Protein AF-0000000074476805 (afdb_homodimer)

InterPro domains:
  IPR003226 MYG1 exonuclease [PF03690] (9-324)
  IPR003226 MYG1 exonuclease [PTHR11215] (6-324)

Sequence (648 aa):
MSITTPLRICTHSGSFHADEALAVYILRLLPKFKESTLVRSRDPAKWEESDIVVDVGGKYDGVKFFDHHQRGFEETFSADFHTKLSSAGLVYKHFGKEAIAQVIKSDDTHTLELLHKKIYEEFIEAVDANDNGISVYEETSKPRFKENGFKLSSVVHWLNPLWNEGDSDADFDRQFLLASEFMGTTFVNVVRNFGLGWLPAKQLVQDAFAKRFEIHESGKIMLFDQFAPWKDHLFTIEDEAGKSGEVLFVLFPDSTGKWRISTVPIQGKGFENRKALPEEWRGLRDDALSEKTGVEGCIFVHAAGFIGGAQTKDAVIKLAQMSLMSITTPLRICTHSGSFHADEALAVYILRLLPKFKESTLVRSRDPAKWEESDIVVDVGGKYDGVKFFDHHQRGFEETFSADFHTKLSSAGLVYKHFGKEAIAQVIKSDDTHTLELLHKKIYEEFIEAVDANDNGISVYEETSKPRFKENGFKLSSVVHWLNPLWNEGDSDADFDRQFLLASEFMGTTFVNVVRNFGLGWLPAKQLVQDAFAKRFEIHESGKIMLFDQFAPWKDHLFTIEDEAGKSGEVLFVLFPDSTGKWRISTVPIQGKGFENRKALPEEWRGLRDDALSEKTGVEGCIFVHAAGFIGGAQTKDAVIKLAQMSL

Secondary structure (DSSP, 8-state):
----PPPEEEE-SSS--HHHHHHHHHHHTSGGGTT-EEEE-S-HHHHHHSSEEES-SS-B-SSSEE---STT----SSTT--SPP-HHHHHHHHHHHHHHHHHHT---HHHHHHHHHHHIIIIIHHHHHHHTT--SS---S--SS--GGGBHHHHHHHHSPPTTS---HHHHHHHHHHHHHHHHHHHHHHHHIIIIIIHHHHHHHHHHHHTHHHH-TTS-EEE-SS----HHHHHHHHHHTT-TT---EEEEE-TTS-EEEEEPBPTTSTT-BSSPPPGGGTT-BHHHHHHHHT-TTEEEE-TTSSEEEESSHHHHHHHHHHT-/----PPPEEEE-SSS--HHHHHHHHHHHTSGGGTT-EEEE-S-HHHHHHSSEEES-SS-B-SSSEE---STT----SSTT--SPP-HHHHHHHHHHHHHHHHHHT---HHHHHHHHHHHIIIIIHHHHHHHTT--SS---S--SS--GGGBHHHHHHHHSPPTTS---HHHHHHHHHHHHHHHHHHHHHHHHIIIIIIHHHHHHHHHHHHTHHHH-TTS-EEE-SS----HHHHHHHHHHTT-TT---EEEEE-TTS-EEEEEPBPTTSTT-BSSPPPGGGTT-BHHHHHHHHT-TTEEEE-TTSSEEEESSHHHHHHHHHHT-

Nearest PDB structures (foldseek):
  8vta-assembly1_A  TM=2.843E-01  e=5.431E+00  Spirochaeta thermophila
  8vta-assembly1_A  TM=2.846E-01  e=6.851E+00  Spirochaeta thermophila

Solvent-accessible surface area (backbone atoms only — not comparable to full-atom values): 34022 Å² total; per-residue (Å²): 130,82,78,75,74,63,44,31,39,24,32,51,46,60,84,70,56,48,36,52,24,28,27,54,35,50,48,35,52,28,82,85,33,52,71,38,43,81,46,62,45,83,47,66,70,58,48,69,72,27,63,30,24,35,55,40,87,54,34,66,73,86,74,42,30,31,21,52,76,33,87,87,63,67,57,45,83,45,96,90,41,82,56,46,42,28,25,27,37,48,44,38,69,76,43,33,48,59,28,48,24,59,72,68,71,48,82,53,62,68,59,36,54,53,47,44,54,50,46,35,51,45,33,43,48,32,50,10,22,56,75,69,70,49,66,49,52,86,81,83,70,79,63,77,56,50,53,61,53,39,26,52,54,39,56,30,50,52,43,45,63,45,76,91,39,74,75,46,64,68,50,30,49,58,30,43,53,54,36,14,50,51,45,28,53,51,50,51,35,52,48,42,46,42,60,70,34,46,53,66,22,43,60,57,44,52,51,22,59,72,46,8,51,78,73,34,83,84,41,31,38,31,57,39,94,50,58,58,74,42,67,72,51,47,54,52,52,23,49,75,70,74,40,66,82,51,55,32,37,42,32,26,39,49,89,83,68,32,23,30,36,31,39,30,59,36,88,92,50,77,89,40,50,73,46,54,45,55,72,92,44,32,60,30,39,30,68,62,31,16,63,74,69,70,41,70,52,32,45,34,24,37,68,82,15,54,36,32,33,14,57,37,68,68,36,37,52,51,52,52,60,69,54,106,129,83,78,74,75,63,43,31,40,24,32,51,45,60,81,69,54,49,36,51,24,27,26,55,34,50,48,35,53,28,82,84,32,51,71,37,43,81,45,60,45,84,48,67,69,60,48,70,72,29,63,32,25,35,56,40,87,54,34,68,72,85,74,40,31,31,21,51,76,32,86,86,64,68,58,44,83,44,96,88,41,85,54,46,41,27,25,26,36,48,43,37,68,76,43,32,48,58,28,48,24,59,73,66,70,48,84,54,61,69,59,36,54,51,48,44,53,50,46,34,51,45,35,42,48,33,48,10,22,56,75,68,71,49,66,50,52,85,81,81,68,79,62,77,55,49,54,61,52,41,26,53,56,40,54,32,50,53,43,45,64,46,75,91,38,75,76,45,62,68,50,31,51,58,32,43,53,52,37,13,51,50,43,27,52,50,50,51,35,50,48,43,45,43,62,70,35,46,53,65,23,42,60,57,44,50,52,22,60,71,46,8,52,77,74,34,83,82,41,31,38,30,59,39,94,50,60,57,74,43,66,72,50,45,55,53,53,23,49,75,69,73,40,68,81,52,55,32,35,39,32,27,40,49,86,83,67,30,23,31,36,30,40,31,61,37,86,91,51,77,89,38,49,71,46,56,45,54,71,91,44,33,59,30,39,31,66,62,32,14,63,73,71,70,40,73,52,31,44,36,25,37,68,83,16,52,37,32,32,14,55,36,69,67,37,36,52,50,53,52,60,70,54,104

Foldseek 3Di:
DPPPPQAEEEEAFFQDWLQVLQLLLLQCLAPNRVPHHYYHHQDVVVLVVGQAYFQHDQDDDLGHYQHQPHPPRQDDLDPVGRQGFGRNSSSCSNCVLVSLCSLLVDDPPVLSVVLSVVLCVPPRSVSRCVVVVHDPDPDDDDDPDDCVCVDLRVVLNVLHDDPPGDRDRVSRVVSSNVSSVVSSVVSSVSSCCCSVAVVVCLVQLVVQQVCQCVLPVQSQEGEGAADGDHQVSNQVNCVVVVNHLRHFWYKHADPVQWIKIFGHADPPPPPHGSFFQDQVQAPDAAPRNCVVLVAHFWGGAHNVRGMGIGRDPVRNSSSVVVRD/DPPPPAAEEEEAFFQDWLQVLQLLLLQCLAPNRVPHHYYHHQDVVVLVVGQAYFQHDQDDDLGHYQHQPHPPRQDDLDPVGRQGFGRNSSSCSNCVLVSLCSLLVDDPPVLSVVLSVVLCVVPRSVSRCVVVVHDPDPPDDDDPDDCVCVDLRVVLNVLHDDPPGDRDRVSRVVSSNVSSVVSSVVSSVSSCCCSVAVVVCLVQLVVQQVCQCVLPVQSQEGEGAADGDHQVSNQVNCVVVVNHLRHFWYKHADPVQWIKIFGHADPPPPPHGSAFQDQVQAPDAAPRNCVVLVAHFWGGAHNRRGMGIGRDPVRNSSSVVVRD

Organism: Cyberlindnera jadinii (strain ATCC 18201 / CBS 1600 / BCRC 20928 / JCM 3617 / NBRC 0987 / NRRL Y-1542) (NCBI:txid983966)

Structure (mmCIF, N/CA/C/O backbone):
data_AF-0000000074476805-model_v1
#
loop_
_entity.id
_entity.type
_entity.pdbx_description
1 polymer 'UPF0160 protein MYG1'
#
loop_
_atom_site.group_PDB
_atom_site.id
_atom_site.type_symbol
_atom_site.label_atom_id
_atom_site.label_alt_id
_atom_site.label_comp_id
_atom_site.label_asym_id
_atom_site.label_entity_id
_atom_site.label_seq_id
_atom_site.pdbx_PDB_ins_code
_atom_site.Cartn_x
_atom_site.Cartn_y
_atom_site.Cartn_z
_atom_site.occupancy
_atom_site.B_iso_or_equiv
_atom_site.auth_seq_id
_atom_site.auth_comp_id
_atom_site.auth_asym_id
_atom_site.auth_atom_id
_atom_site.pdbx_PDB_model_num
ATOM 1 N N . MET A 1 1 ? 16.453 12.578 -41.812 1 29.72 1 MET A N 1
ATOM 2 C CA . MET A 1 1 ? 16.047 12.461 -40.406 1 29.72 1 MET A CA 1
ATOM 3 C C . MET A 1 1 ? 16.297 11.055 -39.875 1 29.72 1 MET A C 1
ATOM 5 O O . MET A 1 1 ? 15.727 10.086 -40.375 1 29.72 1 MET A O 1
ATOM 9 N N . SER A 1 2 ? 17.406 10.578 -39.469 1 39.19 2 SER A N 1
ATOM 10 C CA . SER A 1 2 ? 17.844 9.211 -39.188 1 39.19 2 SER A CA 1
ATOM 11 C C . SER A 1 2 ? 16.891 8.523 -38.219 1 39.19 2 SER A C 1
ATOM 13 O O . SER A 1 2 ? 16.578 9.062 -37.156 1 39.19 2 SER A O 1
ATOM 15 N N . ILE A 1 3 ? 15.906 7.906 -38.625 1 44.84 3 ILE A N 1
ATOM 16 C CA . ILE A 1 3 ? 14.828 7.258 -37.875 1 44.84 3 ILE A CA 1
ATOM 17 C C . ILE A 1 3 ? 15.391 6.484 -36.688 1 44.84 3 ILE A C 1
ATOM 19 O O . ILE A 1 3 ? 16.031 5.445 -36.875 1 44.84 3 ILE A O 1
ATOM 23 N N . THR A 1 4 ? 16.047 6.98 -35.688 1 57.41 4 THR A N 1
ATOM 24 C CA . THR A 1 4 ? 16.625 6.312 -34.531 1 57.41 4 THR A CA 1
ATOM 25 C C . THR A 1 4 ? 15.625 5.355 -33.875 1 57.41 4 THR A C 1
ATOM 27 O O . THR A 1 4 ? 14.5 5.742 -33.594 1 57.41 4 THR A O 1
ATOM 30 N N . THR A 1 5 ? 15.711 4.066 -34.188 1 75.38 5 THR A N 1
ATOM 31 C CA . THR A 1 5 ? 14.875 2.998 -33.656 1 75.38 5 THR A CA 1
ATOM 32 C C . THR A 1 5 ? 14.758 3.1 -32.125 1 75.38 5 THR A C 1
ATOM 34 O O . THR A 1 5 ? 15.758 3.23 -31.438 1 75.38 5 THR A O 1
ATOM 37 N N . PRO A 1 6 ? 13.539 3.195 -31.672 1 87.94 6 PRO A N 1
ATOM 38 C CA . PRO A 1 6 ? 13.359 3.283 -30.219 1 87.94 6 PRO A CA 1
ATOM 39 C C . PRO A 1 6 ? 14.102 2.184 -29.453 1 87.94 6 PRO A C 1
ATOM 41 O O . PRO A 1 6 ? 14.203 1.055 -29.953 1 87.94 6 PRO A O 1
ATOM 44 N N . LEU A 1 7 ? 14.758 2.568 -28.391 1 96.19 7 LEU A N 1
ATOM 45 C CA . LEU A 1 7 ? 15.453 1.594 -27.562 1 96.19 7 LEU A CA 1
ATOM 46 C C . LEU A 1 7 ? 14.469 0.567 -27 1 96.19 7 LEU A C 1
ATOM 48 O O . LEU A 1 7 ? 13.258 0.806 -26.984 1 96.19 7 LEU A O 1
ATOM 52 N N . ARG A 1 8 ? 14.969 -0.571 -26.672 1 97.75 8 ARG A N 1
ATOM 53 C CA . ARG A 1 8 ? 14.133 -1.672 -26.203 1 97.75 8 ARG A CA 1
ATOM 54 C C . ARG A 1 8 ? 14.453 -2.027 -24.766 1 97.75 8 ARG A C 1
ATOM 56 O O . ARG A 1 8 ? 15.609 -2.287 -24.422 1 97.75 8 ARG A O 1
ATOM 63 N N . ILE A 1 9 ? 13.477 -1.953 -23.891 1 98.69 9 ILE A N 1
ATOM 64 C CA . ILE A 1 9 ? 13.531 -2.484 -22.531 1 98.69 9 ILE A CA 1
ATOM 65 C C . ILE A 1 9 ? 12.906 -3.879 -22.5 1 98.69 9 ILE A C 1
ATOM 67 O O . ILE A 1 9 ? 11.852 -4.109 -23.094 1 98.69 9 ILE A O 1
ATOM 71 N N . CYS A 1 10 ? 13.586 -4.773 -21.844 1 98.75 10 CYS A N 1
ATOM 72 C CA . CYS A 1 10 ? 13.047 -6.133 -21.781 1 98.75 10 CYS A CA 1
ATOM 73 C C . CYS A 1 10 ? 12.906 -6.59 -20.328 1 98.75 10 CYS A C 1
ATOM 75 O O . CYS A 1 10 ? 13.773 -6.316 -19.5 1 98.75 10 CYS A O 1
ATOM 77 N N . THR A 1 11 ? 11.852 -7.18 -19.938 1 98.56 11 THR A N 1
ATOM 78 C CA . THR A 1 11 ? 11.641 -7.922 -18.703 1 98.56 11 THR A CA 1
ATOM 79 C C . THR A 1 11 ? 10.945 -9.25 -18.984 1 98.56 11 THR A C 1
ATOM 81 O O . THR A 1 11 ? 10.742 -9.617 -20.141 1 98.56 11 THR A O 1
ATOM 84 N N . HIS A 1 12 ? 10.633 -10.016 -18.016 1 96.38 12 HIS A N 1
ATOM 85 C CA . HIS A 1 12 ? 10.117 -11.359 -18.25 1 96.38 12 HIS A CA 1
ATOM 86 C C . HIS A 1 12 ? 8.633 -11.328 -18.578 1 96.38 12 HIS A C 1
ATOM 88 O O . HIS A 1 12 ? 7.91 -10.43 -18.109 1 96.38 12 HIS A O 1
ATOM 94 N N . SER A 1 13 ? 8.172 -12.297 -19.344 1 94.56 13 SER A N 1
ATOM 95 C CA . SER A 1 13 ? 6.762 -12.453 -19.672 1 94.56 13 SER A CA 1
ATOM 96 C C . SER A 1 13 ? 5.996 -13.133 -18.547 1 94.56 13 SER A C 1
ATOM 98 O O . SER A 1 13 ? 6.59 -13.562 -17.547 1 94.56 13 SER A O 1
ATOM 100 N N . GLY A 1 14 ? 4.633 -13.18 -18.656 1 92.12 14 GLY A N 1
ATOM 101 C CA . GLY A 1 14 ? 3.801 -13.859 -17.672 1 92.12 14 GLY A CA 1
ATOM 102 C C . GLY A 1 14 ? 3.5 -13.008 -16.453 1 92.12 14 GLY A C 1
ATOM 103 O O . GLY A 1 14 ? 3.408 -11.781 -16.547 1 92.12 14 GLY A O 1
ATOM 104 N N . SER A 1 15 ? 3.311 -13.656 -15.344 1 92.56 15 SER A N 1
ATOM 105 C CA . SER A 1 15 ? 2.996 -12.977 -14.094 1 92.56 15 SER A CA 1
ATOM 106 C C . SER A 1 15 ? 4.078 -11.961 -13.727 1 92.56 15 SER A C 1
ATOM 108 O O . SER A 1 15 ? 5.262 -12.195 -13.992 1 92.56 15 SER A O 1
ATOM 110 N N . PHE A 1 16 ? 3.662 -10.875 -13.227 1 96.81 16 PHE A N 1
ATOM 111 C CA . PHE A 1 16 ? 4.594 -9.781 -12.969 1 96.81 16 PHE A CA 1
ATOM 112 C C . PHE A 1 16 ? 4.492 -9.32 -11.523 1 96.81 16 PHE A C 1
ATOM 114 O O . PHE A 1 16 ? 3.562 -9.695 -10.805 1 96.81 16 PHE A O 1
ATOM 121 N N . HIS A 1 17 ? 5.527 -8.562 -11.102 1 97.88 17 HIS A N 1
ATOM 122 C CA . HIS A 1 17 ? 5.648 -8.078 -9.727 1 97.88 17 HIS A CA 1
ATOM 123 C C . HIS A 1 17 ? 5.871 -6.566 -9.703 1 97.88 17 HIS A C 1
ATOM 125 O O . HIS A 1 17 ? 6.035 -5.941 -10.75 1 97.88 17 HIS A O 1
ATOM 131 N N . ALA A 1 18 ? 5.867 -6.062 -8.516 1 98.69 18 ALA A N 1
ATOM 132 C CA . ALA A 1 18 ? 5.969 -4.617 -8.312 1 98.69 18 ALA A CA 1
ATOM 133 C C . ALA A 1 18 ? 7.352 -4.105 -8.711 1 98.69 18 ALA A C 1
ATOM 135 O O . ALA A 1 18 ? 7.48 -3.002 -9.242 1 98.69 18 ALA A O 1
ATOM 136 N N . ASP A 1 19 ? 8.43 -4.898 -8.508 1 98.69 19 ASP A N 1
ATOM 137 C CA . ASP A 1 19 ? 9.789 -4.395 -8.695 1 98.69 19 ASP A CA 1
ATOM 138 C C . ASP A 1 19 ? 10.078 -4.156 -10.172 1 98.69 19 ASP A C 1
ATOM 140 O O . ASP A 1 19 ? 10.5 -3.061 -10.562 1 98.69 19 ASP A O 1
ATOM 144 N N . GLU A 1 20 ? 9.734 -5.082 -11.062 1 98.81 20 GLU A N 1
ATOM 145 C CA . GLU A 1 20 ? 10.031 -4.836 -12.469 1 98.81 20 GLU A CA 1
ATOM 146 C C . GLU A 1 20 ? 9.047 -3.842 -13.078 1 98.81 20 GLU A C 1
ATOM 148 O O . GLU A 1 20 ? 9.391 -3.121 -14.023 1 98.81 20 GLU A O 1
ATOM 153 N N . ALA A 1 21 ? 7.816 -3.824 -12.562 1 98.88 21 ALA A N 1
ATOM 154 C CA . ALA A 1 21 ? 6.871 -2.801 -13.008 1 98.88 21 ALA A CA 1
ATOM 155 C C . ALA A 1 21 ? 7.414 -1.401 -12.734 1 98.88 21 ALA A C 1
ATOM 157 O O . ALA A 1 21 ? 7.324 -0.518 -13.594 1 98.88 21 ALA A O 1
ATOM 158 N N . LEU A 1 22 ? 7.973 -1.199 -11.578 1 98.94 22 LEU A N 1
ATOM 159 C CA . LEU A 1 22 ? 8.555 0.087 -11.211 1 98.94 22 LEU A CA 1
ATOM 160 C C . LEU A 1 22 ? 9.836 0.349 -12 1 98.94 22 LEU A C 1
ATOM 162 O O . LEU A 1 22 ? 10.055 1.462 -12.484 1 98.94 22 LEU A O 1
ATOM 166 N N . ALA A 1 23 ? 10.695 -0.67 -12.109 1 98.94 23 ALA A N 1
ATOM 167 C CA . ALA A 1 23 ? 11.969 -0.529 -12.82 1 98.94 23 ALA A CA 1
ATOM 168 C C . ALA A 1 23 ? 11.75 -0.004 -14.234 1 98.94 23 ALA A C 1
ATOM 170 O O . ALA A 1 23 ? 12.43 0.93 -14.664 1 98.94 23 ALA A O 1
ATOM 171 N N . VAL A 1 24 ? 10.812 -0.561 -14.93 1 98.88 24 VAL A N 1
ATOM 172 C CA . VAL A 1 24 ? 10.531 -0.177 -16.312 1 98.88 24 VAL A CA 1
ATOM 173 C C . VAL A 1 24 ? 10.086 1.285 -16.359 1 98.88 24 VAL A C 1
ATOM 175 O O . VAL A 1 24 ? 10.531 2.043 -17.234 1 98.88 24 VAL A O 1
ATOM 178 N N . TYR A 1 25 ? 9.242 1.71 -15.445 1 98.88 25 TYR A N 1
ATOM 179 C CA . TYR A 1 25 ? 8.758 3.088 -15.445 1 98.88 25 TYR A CA 1
ATOM 180 C C . TYR A 1 25 ? 9.898 4.059 -15.148 1 98.88 25 TYR A C 1
ATOM 182 O O . TYR A 1 25 ? 10 5.113 -15.781 1 98.88 25 TYR A O 1
ATOM 190 N N . ILE A 1 26 ? 10.742 3.727 -14.148 1 98.88 26 ILE A N 1
ATOM 191 C CA . ILE A 1 26 ? 11.859 4.602 -13.812 1 98.88 26 ILE A CA 1
ATOM 192 C C . ILE A 1 26 ? 12.734 4.82 -15.039 1 98.88 26 ILE A C 1
ATOM 194 O O . ILE A 1 26 ? 13.141 5.949 -15.328 1 98.88 26 ILE A O 1
ATOM 198 N N . LEU A 1 27 ? 13.008 3.732 -15.758 1 98.88 27 LEU A N 1
ATOM 199 C CA . LEU A 1 27 ? 13.805 3.846 -16.969 1 98.88 27 LEU A CA 1
ATOM 200 C C . LEU A 1 27 ? 13.133 4.773 -17.984 1 98.88 27 LEU A C 1
ATOM 202 O O . LEU A 1 27 ? 13.797 5.59 -18.625 1 98.88 27 LEU A O 1
ATOM 206 N N . ARG A 1 28 ? 11.852 4.742 -18.047 1 98.56 28 ARG A N 1
ATOM 207 C CA . ARG A 1 28 ? 11.117 5.508 -19.047 1 98.56 28 ARG A CA 1
ATOM 208 C C . ARG A 1 28 ? 11.008 6.973 -18.641 1 98.56 28 ARG A C 1
ATOM 210 O O . ARG A 1 28 ? 10.547 7.809 -19.438 1 98.56 28 ARG A O 1
ATOM 217 N N . LEU A 1 29 ? 11.336 7.312 -17.422 1 98.5 29 LEU A N 1
ATOM 218 C CA . LEU A 1 29 ? 11.43 8.711 -17.016 1 98.5 29 LEU A CA 1
ATOM 219 C C . LEU A 1 29 ? 12.672 9.367 -17.625 1 98.5 29 LEU A C 1
ATOM 221 O O . LEU A 1 29 ? 12.766 10.594 -17.672 1 98.5 29 LEU A O 1
ATOM 225 N N . LEU A 1 30 ? 13.672 8.523 -17.984 1 98.25 30 LEU A N 1
ATOM 226 C CA . LEU A 1 30 ? 14.898 9.031 -18.578 1 98.25 30 LEU A CA 1
ATOM 227 C C . LEU A 1 30 ? 14.68 9.43 -20.031 1 98.25 30 LEU A C 1
ATOM 229 O O . LEU A 1 30 ? 13.984 8.734 -20.766 1 98.25 30 LEU A O 1
ATOM 233 N N . PRO A 1 31 ? 15.32 10.492 -20.453 1 96.94 31 PRO A N 1
ATOM 234 C CA . PRO A 1 31 ? 15.18 10.906 -21.859 1 96.94 31 PRO A CA 1
ATOM 235 C C . PRO A 1 31 ? 15.555 9.797 -22.844 1 96.94 31 PRO A C 1
ATOM 237 O O . PRO A 1 31 ? 14.883 9.617 -23.859 1 96.94 31 PRO A O 1
ATOM 240 N N . LYS A 1 32 ? 16.531 9.008 -22.531 1 95.75 32 LYS A N 1
ATOM 241 C CA . LYS A 1 32 ? 17.047 7.965 -23.406 1 95.75 32 LYS A CA 1
ATOM 242 C C . LYS A 1 32 ? 16.016 6.879 -23.641 1 95.75 32 LYS A C 1
ATOM 244 O O . LYS A 1 32 ? 15.93 6.316 -24.734 1 95.75 32 LYS A O 1
ATOM 249 N N . PHE A 1 33 ? 15.133 6.629 -22.656 1 97.62 33 PHE A N 1
ATOM 250 C CA . PHE A 1 33 ? 14.234 5.48 -22.719 1 97.62 33 PHE A CA 1
ATOM 251 C C . PHE A 1 33 ? 12.781 5.934 -22.781 1 97.62 33 PHE A C 1
ATOM 253 O O . PHE A 1 33 ? 11.867 5.113 -22.719 1 97.62 33 PHE A O 1
ATOM 260 N N . LYS A 1 34 ? 12.539 7.156 -22.906 1 96.5 34 LYS A N 1
ATOM 261 C CA . LYS A 1 34 ? 11.195 7.723 -22.812 1 96.5 34 LYS A CA 1
ATOM 262 C C . LYS A 1 34 ? 10.281 7.125 -23.891 1 96.5 34 LYS A C 1
ATOM 264 O O . LYS A 1 34 ? 9.109 6.844 -23.609 1 96.5 34 LYS A O 1
ATOM 269 N N . GLU A 1 35 ? 10.828 6.852 -25.062 1 95.5 35 GLU A N 1
ATOM 270 C CA . GLU A 1 35 ? 10.039 6.332 -26.188 1 95.5 35 GLU A CA 1
ATOM 271 C C . GLU A 1 35 ? 10.383 4.871 -26.469 1 95.5 35 GLU A C 1
ATOM 273 O O . GLU A 1 35 ? 10.188 4.387 -27.578 1 95.5 35 GLU A O 1
ATOM 278 N N . SER A 1 36 ? 10.859 4.25 -25.453 1 97.25 36 SER A N 1
ATOM 279 C CA . SER A 1 36 ? 11.312 2.875 -25.641 1 97.25 36 SER A CA 1
ATOM 280 C C . SER A 1 36 ? 10.141 1.925 -25.844 1 97.25 36 SER A C 1
ATOM 282 O O . SER A 1 36 ? 9.016 2.227 -25.438 1 97.25 36 SER A O 1
ATOM 284 N N . THR A 1 37 ? 10.445 0.861 -26.516 1 97.38 37 THR A N 1
ATOM 285 C CA . THR A 1 37 ? 9.508 -0.253 -26.594 1 97.38 37 THR A CA 1
ATOM 286 C C . THR A 1 37 ? 9.766 -1.257 -25.469 1 97.38 37 THR A C 1
ATOM 288 O O . THR A 1 37 ? 10.914 -1.466 -25.078 1 97.38 37 THR A O 1
ATOM 291 N N . LEU A 1 38 ? 8.719 -1.808 -25.031 1 98.19 38 LEU A N 1
ATOM 292 C CA . LEU A 1 38 ? 8.836 -2.818 -23.984 1 98.19 38 LEU A CA 1
ATOM 293 C C . LEU A 1 38 ? 8.594 -4.215 -24.547 1 98.19 38 LEU A C 1
ATOM 295 O O . LEU A 1 38 ? 7.582 -4.457 -25.203 1 98.19 38 LEU A O 1
ATOM 299 N N . VAL A 1 39 ? 9.523 -5.074 -24.312 1 97.88 39 VAL A N 1
ATOM 300 C CA . VAL A 1 39 ? 9.414 -6.484 -24.656 1 97.88 39 VAL A CA 1
ATOM 301 C C . VAL A 1 39 ? 9.391 -7.336 -23.391 1 97.88 39 VAL A C 1
ATOM 303 O O . VAL A 1 39 ? 10.273 -7.219 -22.547 1 97.88 39 VAL A O 1
ATOM 306 N N . ARG A 1 40 ? 8.391 -8.094 -23.25 1 97.75 40 ARG A N 1
ATOM 307 C CA . ARG A 1 40 ? 8.344 -9.031 -22.141 1 97.75 40 ARG A CA 1
ATOM 308 C C . ARG A 1 40 ? 8.508 -10.469 -22.625 1 97.75 40 ARG A C 1
ATOM 310 O O . ARG A 1 40 ? 7.629 -10.992 -23.328 1 97.75 40 ARG A O 1
ATOM 317 N N . SER A 1 41 ? 9.625 -11.062 -22.234 1 96.19 41 SER A N 1
ATOM 318 C CA . SER A 1 41 ? 9.953 -12.375 -22.781 1 96.19 41 SER A CA 1
ATOM 319 C C . SER A 1 41 ? 10.898 -13.133 -21.859 1 96.19 41 SER A C 1
ATOM 321 O O . SER A 1 41 ? 11.742 -12.531 -21.188 1 96.19 41 SER A O 1
ATOM 323 N N . ARG A 1 42 ? 10.758 -14.43 -21.875 1 90.38 42 ARG A N 1
ATOM 324 C CA . ARG A 1 42 ? 11.688 -15.289 -21.156 1 90.38 42 ARG A CA 1
ATOM 325 C C . ARG A 1 42 ? 12.711 -15.906 -22.109 1 90.38 42 ARG A C 1
ATOM 327 O O . ARG A 1 42 ? 13.523 -16.734 -21.703 1 90.38 42 ARG A O 1
ATOM 334 N N . ASP A 1 43 ? 12.664 -15.422 -23.359 1 92.75 43 ASP A N 1
ATOM 335 C CA . ASP A 1 43 ? 13.57 -15.906 -24.391 1 92.75 43 ASP A CA 1
ATOM 336 C C . ASP A 1 43 ? 14.891 -15.148 -24.359 1 92.75 43 ASP A C 1
ATOM 338 O O . ASP A 1 43 ? 14.93 -13.945 -24.625 1 92.75 43 ASP A O 1
ATOM 342 N N . PRO A 1 44 ? 15.984 -15.875 -24.172 1 94.94 44 PRO A N 1
ATOM 343 C CA . PRO A 1 44 ? 17.281 -15.203 -24.125 1 94.94 44 PRO A CA 1
ATOM 344 C C . PRO A 1 44 ? 17.594 -14.406 -25.391 1 94.94 44 PRO A C 1
ATOM 346 O O . PRO A 1 44 ? 18.266 -13.375 -25.328 1 94.94 44 PRO A O 1
ATOM 349 N N . ALA A 1 45 ? 17.109 -14.852 -26.469 1 97.19 45 ALA A N 1
ATOM 350 C CA . ALA A 1 45 ? 17.344 -14.125 -27.703 1 97.19 45 ALA A CA 1
ATOM 351 C C . ALA A 1 45 ? 16.75 -12.727 -27.641 1 97.19 45 ALA A C 1
ATOM 353 O O . ALA A 1 45 ? 17.344 -11.766 -28.156 1 97.19 45 ALA A O 1
ATOM 354 N N . LYS A 1 46 ? 15.586 -12.602 -27.047 1 97.31 46 LYS A N 1
ATOM 355 C CA . LYS A 1 46 ? 14.93 -11.312 -26.906 1 97.31 46 LYS A CA 1
ATOM 356 C C . LYS A 1 46 ? 15.672 -10.414 -25.922 1 97.31 46 LYS A C 1
ATOM 358 O O . LYS A 1 46 ? 15.695 -9.195 -26.078 1 97.31 46 LYS A O 1
ATOM 363 N N . TRP A 1 47 ? 16.297 -11.047 -24.922 1 97.56 47 TRP A N 1
ATOM 364 C CA . TRP A 1 47 ? 17.109 -10.281 -23.984 1 97.56 47 TRP A CA 1
ATOM 365 C C . TRP A 1 47 ? 18.297 -9.648 -24.688 1 97.56 47 TRP A C 1
ATOM 367 O O . TRP A 1 47 ? 18.578 -8.453 -24.516 1 97.56 47 TRP A O 1
ATOM 377 N N . GLU A 1 48 ? 18.938 -10.508 -25.547 1 96.38 48 GLU A N 1
ATOM 378 C CA . GLU A 1 48 ? 20.141 -10.055 -26.25 1 96.38 48 GLU A CA 1
ATOM 379 C C . GLU A 1 48 ? 19.812 -8.953 -27.25 1 96.38 48 GLU A C 1
ATOM 381 O O . GLU A 1 48 ? 20.625 -8.055 -27.469 1 96.38 48 GLU A O 1
ATOM 386 N N . GLU A 1 49 ? 18.703 -8.992 -27.781 1 96.88 49 GLU A N 1
ATOM 387 C CA . GLU A 1 49 ? 18.266 -8.008 -28.766 1 96.88 49 GLU A CA 1
ATOM 388 C C . GLU A 1 49 ? 17.922 -6.676 -28.109 1 96.88 49 GLU A C 1
ATOM 390 O O . GLU A 1 49 ? 17.812 -5.652 -28.797 1 96.88 49 GLU A O 1
ATOM 395 N N . SER A 1 50 ? 17.672 -6.668 -26.875 1 98 50 SER A N 1
ATOM 396 C CA . SER A 1 50 ? 17.188 -5.48 -26.172 1 98 50 SER A CA 1
ATOM 397 C C . SER A 1 50 ? 18.344 -4.621 -25.672 1 98 50 SER A C 1
ATOM 399 O O . SER A 1 50 ? 19.484 -5.09 -25.609 1 98 50 SER A O 1
ATOM 401 N N . ASP A 1 51 ? 18.141 -3.355 -25.438 1 98.38 51 ASP A N 1
ATOM 402 C CA . ASP A 1 51 ? 19.156 -2.41 -25 1 98.38 51 ASP A CA 1
ATOM 403 C C . ASP A 1 51 ? 19.359 -2.477 -23.5 1 98.38 51 ASP A C 1
ATOM 405 O O . ASP A 1 51 ? 20.469 -2.211 -23 1 98.38 51 ASP A O 1
ATOM 409 N N . ILE A 1 52 ? 18.375 -2.805 -22.75 1 98.62 52 ILE A N 1
ATOM 410 C CA . ILE A 1 52 ? 18.438 -2.975 -21.297 1 98.62 52 ILE A CA 1
ATOM 411 C C . ILE A 1 52 ? 17.453 -4.055 -20.859 1 98.62 52 ILE A C 1
ATOM 413 O O . ILE A 1 52 ? 16.375 -4.18 -21.422 1 98.62 52 ILE A O 1
ATOM 417 N N . VAL A 1 53 ? 17.859 -4.914 -19.938 1 98.81 53 VAL A N 1
ATOM 418 C CA . VAL A 1 53 ? 17.094 -6.07 -19.469 1 98.81 53 VAL A CA 1
ATOM 419 C C . VAL A 1 53 ? 16.969 -6.031 -17.953 1 98.81 53 VAL A C 1
ATOM 421 O O . VAL A 1 53 ? 17.969 -5.93 -17.25 1 98.81 53 VAL A O 1
ATOM 424 N N . VAL A 1 54 ? 15.742 -6.098 -17.484 1 98.69 54 VAL A N 1
ATOM 425 C CA . VAL A 1 54 ? 15.523 -6.004 -16.047 1 98.69 54 VAL A CA 1
ATOM 426 C C . VAL A 1 54 ? 14.797 -7.25 -15.547 1 98.69 54 VAL A C 1
ATOM 428 O O . VAL A 1 54 ? 13.945 -7.797 -16.25 1 98.69 54 VAL A O 1
ATOM 431 N N . ASP A 1 55 ? 15.156 -7.742 -14.383 1 98.12 55 ASP A N 1
ATOM 432 C CA . ASP A 1 55 ? 14.5 -8.758 -13.57 1 98.12 55 ASP A CA 1
ATOM 433 C C . ASP A 1 55 ? 14.516 -10.117 -14.258 1 98.12 55 ASP A C 1
ATOM 435 O O . ASP A 1 55 ? 13.695 -10.984 -13.961 1 98.12 55 ASP A O 1
ATOM 439 N N . VAL A 1 56 ? 15.281 -10.305 -15.281 1 95.5 56 VAL A N 1
ATOM 440 C CA . VAL A 1 56 ? 15.438 -11.578 -15.969 1 95.5 56 VAL A CA 1
ATOM 441 C C . VAL A 1 56 ? 16.844 -11.695 -16.531 1 95.5 56 VAL A C 1
ATOM 443 O O . VAL A 1 56 ? 17.562 -10.695 -16.641 1 95.5 56 VAL A O 1
ATOM 446 N N . GLY A 1 57 ? 17.375 -12.898 -16.766 1 92.38 57 GLY A N 1
ATOM 447 C CA . GLY A 1 57 ? 18.672 -13.102 -17.391 1 92.38 57 GLY A CA 1
ATOM 448 C C . GLY A 1 57 ? 19.719 -13.602 -16.422 1 92.38 57 GLY A C 1
ATOM 449 O O . GLY A 1 57 ? 20.766 -14.117 -16.828 1 92.38 57 GLY A O 1
ATOM 450 N N . GLY A 1 58 ? 19.484 -13.367 -15.086 1 92.75 58 GLY A N 1
ATOM 451 C CA . GLY A 1 58 ? 20.375 -13.891 -14.078 1 92.75 58 GLY A CA 1
ATOM 452 C C . GLY A 1 58 ? 21.734 -13.203 -14.07 1 92.75 58 GLY A C 1
ATOM 453 O O . GLY A 1 58 ? 22.75 -13.836 -13.789 1 92.75 58 GLY A O 1
ATOM 454 N N . LYS A 1 59 ? 21.703 -11.977 -14.531 1 94.31 59 LYS A N 1
ATOM 455 C CA . LYS A 1 59 ? 22.922 -11.195 -14.625 1 94.31 59 LYS A CA 1
ATOM 456 C C . LYS A 1 59 ? 22.719 -9.773 -14.125 1 94.31 59 LYS A C 1
ATOM 458 O O . LYS A 1 59 ? 21.625 -9.211 -14.281 1 94.31 59 LYS A O 1
ATOM 463 N N . TYR A 1 60 ? 23.766 -9.211 -13.516 1 97.44 60 TYR A N 1
ATOM 464 C CA . TYR A 1 60 ? 23.844 -7.797 -13.164 1 97.44 60 TYR A CA 1
ATOM 465 C C . TYR A 1 60 ? 25.188 -7.207 -13.555 1 97.44 60 TYR A C 1
ATOM 467 O O . TYR A 1 60 ? 26.203 -7.516 -12.938 1 97.44 60 TYR A O 1
ATOM 475 N N . ASP A 1 61 ? 25.234 -6.305 -14.57 1 97.06 61 ASP A N 1
ATOM 476 C CA . ASP A 1 61 ? 26.5 -5.715 -15.023 1 97.06 61 ASP A CA 1
ATOM 477 C C . ASP A 1 61 ? 26.469 -4.195 -14.891 1 97.06 61 ASP A C 1
ATOM 479 O O . ASP A 1 61 ? 27.453 -3.523 -15.195 1 97.06 61 ASP A O 1
ATOM 483 N N . GLY A 1 62 ? 25.312 -3.594 -14.508 1 96.06 62 GLY A N 1
ATOM 484 C CA . GLY A 1 62 ? 25.188 -2.16 -14.305 1 96.06 62 GLY A CA 1
ATOM 485 C C . GLY A 1 62 ? 25.078 -1.379 -15.602 1 96.06 62 GLY A C 1
ATOM 486 O O . GLY A 1 62 ? 25.109 -0.147 -15.594 1 96.06 62 GLY A O 1
ATOM 487 N N . VAL A 1 63 ? 24.938 -2.072 -16.703 1 97.06 63 VAL A N 1
ATOM 488 C CA . VAL A 1 63 ? 24.875 -1.435 -18.016 1 97.06 63 VAL A CA 1
ATOM 489 C C . VAL A 1 63 ? 23.641 -1.925 -18.766 1 97.06 63 VAL A C 1
ATOM 491 O O . VAL A 1 63 ? 22.719 -1.157 -19.016 1 97.06 63 VAL A O 1
ATOM 494 N N . LYS A 1 64 ? 23.578 -3.209 -18.969 1 97.88 64 LYS A N 1
ATOM 495 C CA . LYS A 1 64 ? 22.5 -3.781 -19.781 1 97.88 64 LYS A CA 1
ATOM 496 C C . LYS A 1 64 ? 21.594 -4.668 -18.938 1 97.88 64 LYS A C 1
ATOM 498 O O . LYS A 1 64 ? 20.375 -4.652 -19.094 1 97.88 64 LYS A O 1
ATOM 503 N N . PHE A 1 65 ? 22.188 -5.434 -18.062 1 98.31 65 PHE A N 1
ATOM 504 C CA . PHE A 1 65 ? 21.438 -6.434 -17.312 1 98.31 65 PHE A CA 1
ATOM 505 C C . PHE A 1 65 ? 21.266 -5.996 -15.859 1 98.31 65 PHE A C 1
ATOM 507 O O . PHE A 1 65 ? 22.25 -5.676 -15.18 1 98.31 65 PHE A O 1
ATOM 514 N N . PHE A 1 66 ? 20.078 -5.973 -15.359 1 98.62 66 PHE A N 1
ATOM 515 C CA . PHE A 1 66 ? 19.719 -5.605 -14 1 98.62 66 PHE A CA 1
ATOM 516 C C . PHE A 1 66 ? 18.812 -6.656 -13.375 1 98.62 66 PHE A C 1
ATOM 518 O O . PHE A 1 66 ? 17.625 -6.402 -13.148 1 98.62 66 PHE A O 1
ATOM 525 N N . ASP A 1 67 ? 19.359 -7.789 -13.086 1 97.69 67 ASP A N 1
ATOM 526 C CA . ASP A 1 67 ? 18.656 -8.898 -12.445 1 97.69 67 ASP A CA 1
ATOM 527 C C . ASP A 1 67 ? 19.25 -9.203 -11.07 1 97.69 67 ASP A C 1
ATOM 529 O O . ASP A 1 67 ? 20.406 -8.867 -10.805 1 97.69 67 ASP A O 1
ATOM 533 N N . HIS A 1 68 ? 18.469 -9.773 -10.234 1 95.94 68 HIS A N 1
ATOM 534 C CA . HIS A 1 68 ? 18.891 -10.055 -8.875 1 95.94 68 HIS A CA 1
ATOM 535 C C . HIS A 1 68 ? 18.703 -11.531 -8.531 1 95.94 68 HIS A C 1
ATOM 537 O O . HIS A 1 68 ? 18.906 -11.938 -7.387 1 95.94 68 HIS A O 1
ATOM 543 N N . HIS A 1 69 ? 18.406 -12.406 -9.5 1 90.25 69 HIS A N 1
ATOM 544 C CA . HIS A 1 69 ? 18 -13.781 -9.234 1 90.25 69 HIS A CA 1
ATOM 545 C C . HIS A 1 69 ? 19.188 -14.727 -9.266 1 90.25 69 HIS A C 1
ATOM 547 O O . HIS A 1 69 ? 19.062 -15.914 -8.961 1 90.25 69 HIS A O 1
ATOM 553 N N . GLN A 1 70 ? 20.359 -14.273 -9.672 1 88.75 70 GLN A N 1
ATOM 554 C CA . GLN A 1 70 ? 21.516 -15.164 -9.766 1 88.75 70 GLN A CA 1
ATOM 555 C C . GLN A 1 70 ? 21.984 -15.594 -8.375 1 88.75 70 GLN A C 1
ATOM 557 O O . GLN A 1 70 ? 21.859 -14.836 -7.41 1 88.75 70 GLN A O 1
ATOM 562 N N . ARG A 1 71 ? 22.516 -16.719 -8.336 1 83.56 71 ARG A N 1
ATOM 563 C CA . ARG A 1 71 ? 23.047 -17.266 -7.09 1 83.56 71 ARG A CA 1
ATOM 564 C C . ARG A 1 71 ? 24.141 -16.359 -6.512 1 83.56 71 ARG A C 1
ATOM 566 O O . ARG A 1 71 ? 24.984 -15.836 -7.254 1 83.56 71 ARG A O 1
ATOM 573 N N . GLY A 1 72 ? 24.062 -16.172 -5.289 1 87.5 72 GLY A N 1
ATOM 574 C CA . GLY A 1 72 ? 25.094 -15.43 -4.602 1 87.5 72 GLY A CA 1
ATOM 575 C C . GLY A 1 72 ? 24.906 -13.922 -4.691 1 87.5 72 GLY A C 1
ATOM 576 O O . GLY A 1 72 ? 25.766 -13.156 -4.242 1 87.5 72 GLY A O 1
ATOM 577 N N . PHE A 1 73 ? 23.812 -13.492 -5.305 1 92.56 73 PHE A N 1
ATOM 578 C CA . PHE A 1 73 ? 23.562 -12.055 -5.41 1 92.56 73 PHE A CA 1
ATOM 579 C C . PHE A 1 73 ? 23.312 -11.445 -4.035 1 92.56 73 PHE A C 1
ATOM 581 O O . PHE A 1 73 ? 22.406 -11.867 -3.311 1 92.56 73 PHE A O 1
ATOM 588 N N . GLU A 1 74 ? 24.062 -10.375 -3.658 1 94.38 74 GLU A N 1
ATOM 589 C CA . GLU A 1 74 ? 23.953 -9.773 -2.332 1 94.38 74 GLU A CA 1
ATOM 590 C C . GLU A 1 74 ? 24.078 -8.25 -2.404 1 94.38 74 GLU A C 1
ATOM 592 O O . GLU A 1 74 ? 24.312 -7.594 -1.389 1 94.38 74 GLU A O 1
ATOM 597 N N . GLU A 1 75 ? 23.859 -7.715 -3.566 1 96.75 75 GLU A N 1
ATOM 598 C CA . GLU A 1 75 ? 24.047 -6.281 -3.764 1 96.75 75 GLU A CA 1
ATOM 599 C C . GLU A 1 75 ? 23.031 -5.48 -2.941 1 96.75 75 GLU A C 1
ATOM 601 O O . GLU A 1 75 ? 21.859 -5.848 -2.854 1 96.75 75 GLU A O 1
ATOM 606 N N . THR A 1 76 ? 23.547 -4.387 -2.297 1 98.38 76 THR A N 1
ATOM 607 C CA . THR A 1 76 ? 22.734 -3.434 -1.558 1 98.38 76 THR A CA 1
ATOM 608 C C . THR A 1 76 ? 22.875 -2.031 -2.143 1 98.38 76 THR A C 1
ATOM 610 O O . THR A 1 76 ? 23.672 -1.812 -3.061 1 98.38 76 THR A O 1
ATOM 613 N N . PHE A 1 77 ? 22.094 -1.099 -1.729 1 98.56 77 PHE A N 1
ATOM 614 C CA . PHE A 1 77 ? 22.078 0.253 -2.275 1 98.56 77 PHE A CA 1
ATOM 615 C C . PHE A 1 77 ? 23.375 0.974 -1.971 1 98.56 77 PHE A C 1
ATOM 617 O O . PHE A 1 77 ? 23.938 1.664 -2.832 1 98.56 77 PHE A O 1
ATOM 624 N N . SER A 1 78 ? 23.891 0.896 -0.812 1 97.75 78 SER A N 1
ATOM 625 C CA . SER A 1 78 ? 25.141 1.427 -0.298 1 97.75 78 SER A CA 1
ATOM 626 C C . SER A 1 78 ? 25.547 0.733 0.999 1 97.75 78 SER A C 1
ATOM 628 O O . SER A 1 78 ? 24.844 -0.158 1.478 1 97.75 78 SER A O 1
ATOM 630 N N . ALA A 1 79 ? 26.609 1.13 1.533 1 96 79 ALA A N 1
ATOM 631 C CA . ALA A 1 79 ? 27.109 0.542 2.777 1 96 79 ALA A CA 1
ATOM 632 C C . ALA A 1 79 ? 26.156 0.834 3.936 1 96 79 ALA A C 1
ATOM 634 O O . ALA A 1 79 ? 26.141 0.11 4.934 1 96 79 ALA A O 1
ATOM 635 N N . ASP A 1 80 ? 25.297 1.833 3.777 1 95.94 80 ASP A N 1
ATOM 636 C CA . ASP A 1 80 ? 24.391 2.254 4.84 1 95.94 80 ASP A CA 1
ATOM 637 C C . ASP A 1 80 ? 23.109 1.429 4.824 1 95.94 80 ASP A C 1
ATOM 639 O O . ASP A 1 80 ? 22.344 1.45 5.785 1 95.94 80 ASP A O 1
ATOM 643 N N . PHE A 1 81 ? 22.859 0.775 3.738 1 97.62 81 PHE A N 1
ATOM 644 C CA . PHE A 1 81 ? 21.641 -0.008 3.566 1 97.62 81 PHE A CA 1
ATOM 645 C C . PHE A 1 81 ? 21.969 -1.489 3.416 1 97.62 81 PHE A C 1
ATOM 647 O O . PHE A 1 81 ? 22.875 -1.856 2.672 1 97.62 81 PHE A O 1
ATOM 654 N N . HIS A 1 82 ? 21.219 -2.354 4.035 1 96.44 82 HIS A N 1
ATOM 655 C CA . HIS A 1 82 ? 21.578 -3.768 4.105 1 96.44 82 HIS A CA 1
ATOM 656 C C . HIS A 1 82 ? 20.531 -4.629 3.395 1 96.44 82 HIS A C 1
ATOM 658 O O . HIS A 1 82 ? 20.688 -5.848 3.303 1 96.44 82 HIS A O 1
ATOM 664 N N . THR A 1 83 ? 19.516 -3.994 2.891 1 97.44 83 THR A N 1
ATOM 665 C CA . THR A 1 83 ? 18.484 -4.73 2.168 1 97.44 83 THR A CA 1
ATOM 666 C C . THR A 1 83 ? 18.969 -5.105 0.771 1 97.44 83 THR A C 1
ATOM 668 O O . THR A 1 83 ? 19.406 -4.246 0.008 1 97.44 83 THR A O 1
ATOM 671 N N . LYS A 1 84 ? 18.875 -6.438 0.5 1 97.44 84 LYS A N 1
ATOM 672 C CA . LYS A 1 84 ? 19.219 -6.91 -0.84 1 97.44 84 LYS A CA 1
ATOM 673 C C . LYS A 1 84 ? 18.359 -6.227 -1.896 1 97.44 84 LYS A C 1
ATOM 675 O O . LYS A 1 84 ? 17.156 -6.047 -1.7 1 97.44 84 LYS A O 1
ATOM 680 N N . LEU A 1 85 ? 19 -5.859 -3.02 1 98.69 85 LEU A N 1
ATOM 681 C CA . LEU A 1 85 ? 18.281 -5.098 -4.039 1 98.69 85 LEU A CA 1
ATOM 682 C C . LEU A 1 85 ? 17.453 -6.02 -4.926 1 98.69 85 LEU A C 1
ATOM 684 O O . LEU A 1 85 ? 17.828 -7.172 -5.152 1 98.69 85 LEU A O 1
ATOM 688 N N . SER A 1 86 ? 16.328 -5.566 -5.34 1 98.38 86 SER A N 1
ATOM 689 C CA . SER A 1 86 ? 15.57 -6.133 -6.449 1 98.38 86 SER A CA 1
ATOM 690 C C . SER A 1 86 ? 15.883 -5.414 -7.758 1 98.38 86 SER A C 1
ATOM 692 O O . SER A 1 86 ? 16.812 -4.609 -7.82 1 98.38 86 SER A O 1
ATOM 694 N N . SER A 1 87 ? 15.148 -5.738 -8.828 1 98.62 87 SER A N 1
ATOM 695 C CA . SER A 1 87 ? 15.406 -5.059 -10.094 1 98.62 87 SER A CA 1
ATOM 696 C C . SER A 1 87 ? 15.086 -3.568 -10 1 98.62 87 SER A C 1
ATOM 698 O O . SER A 1 87 ? 15.758 -2.742 -10.617 1 98.62 87 SER A O 1
ATOM 700 N N . ALA A 1 88 ? 14.055 -3.188 -9.211 1 98.81 88 ALA A N 1
ATOM 701 C CA . ALA A 1 88 ? 13.734 -1.781 -8.984 1 98.81 88 ALA A CA 1
ATOM 702 C C . ALA A 1 88 ? 14.883 -1.056 -8.297 1 98.81 88 ALA A C 1
ATOM 704 O O . ALA A 1 88 ? 15.289 0.028 -8.719 1 98.81 88 ALA A O 1
ATOM 705 N N . GLY A 1 89 ? 15.367 -1.703 -7.223 1 98.88 89 GLY A N 1
ATOM 706 C CA . GLY A 1 89 ? 16.5 -1.113 -6.523 1 98.88 89 GLY A CA 1
ATOM 707 C C . GLY A 1 89 ? 17.734 -0.973 -7.395 1 98.88 89 GLY A C 1
ATOM 708 O O . GLY A 1 89 ? 18.438 0.032 -7.316 1 98.88 89 GLY A O 1
ATOM 709 N N . LEU A 1 90 ? 18.016 -1.98 -8.195 1 98.88 90 LEU A N 1
ATOM 710 C CA . LEU A 1 90 ? 19.172 -1.932 -9.086 1 98.88 90 LEU A CA 1
ATOM 711 C C . LEU A 1 90 ? 19.031 -0.782 -10.086 1 98.88 90 LEU A C 1
ATOM 713 O O . LEU A 1 90 ? 19.969 -0.004 -10.266 1 98.88 90 LEU A O 1
ATOM 717 N N . VAL A 1 91 ? 17.875 -0.692 -10.719 1 98.88 91 VAL A N 1
ATOM 718 C CA . VAL A 1 91 ? 17.641 0.378 -11.688 1 98.88 91 VAL A CA 1
ATOM 719 C C . VAL A 1 91 ? 17.719 1.732 -10.984 1 98.88 91 VAL A C 1
ATOM 721 O O . VAL A 1 91 ? 18.328 2.672 -11.5 1 98.88 91 VAL A O 1
ATOM 724 N N . TYR A 1 92 ? 17.172 1.831 -9.805 1 98.94 92 TYR A N 1
ATOM 725 C CA . TYR A 1 92 ? 17.188 3.076 -9.047 1 98.94 92 TYR A CA 1
ATOM 726 C C . TYR A 1 92 ? 18.609 3.463 -8.664 1 98.94 92 TYR A C 1
ATOM 728 O O . TYR A 1 92 ? 18.969 4.641 -8.695 1 98.94 92 TYR A O 1
ATOM 736 N N . LYS A 1 93 ? 19.359 2.492 -8.25 1 98.75 93 LYS A N 1
ATOM 737 C CA . LYS A 1 93 ? 20.734 2.729 -7.855 1 98.75 93 LYS A CA 1
ATOM 738 C C . LYS A 1 93 ? 21.531 3.398 -8.977 1 98.75 93 LYS A C 1
ATOM 740 O O . LYS A 1 93 ? 22.312 4.32 -8.727 1 98.75 93 LYS A O 1
ATOM 745 N N . HIS A 1 94 ? 21.312 3.006 -10.172 1 98.62 94 HIS A N 1
ATOM 746 C CA . HIS A 1 94 ? 22.109 3.465 -11.297 1 98.62 94 HIS A CA 1
ATOM 747 C C . HIS A 1 94 ? 21.469 4.668 -11.977 1 98.62 94 HIS A C 1
ATOM 749 O O . HIS A 1 94 ? 22.156 5.551 -12.484 1 98.62 94 HIS A O 1
ATOM 755 N N . PHE A 1 95 ? 20.109 4.727 -11.984 1 98.69 95 PHE A N 1
ATOM 756 C CA . PHE A 1 95 ? 19.438 5.715 -12.812 1 98.69 95 PHE A CA 1
ATOM 757 C C . PHE A 1 95 ? 18.547 6.617 -11.969 1 98.69 95 PHE A C 1
ATOM 759 O O . PHE A 1 95 ? 17.922 7.535 -12.484 1 98.69 95 PHE A O 1
ATOM 766 N N . GLY A 1 96 ? 18.484 6.359 -10.656 1 98.75 96 GLY A N 1
ATOM 767 C CA . GLY A 1 96 ? 17.578 7.059 -9.766 1 98.75 96 GLY A CA 1
ATOM 768 C C . GLY A 1 96 ? 17.797 8.562 -9.758 1 98.75 96 GLY A C 1
ATOM 769 O O . GLY A 1 96 ? 16.828 9.328 -9.781 1 98.75 96 GLY A O 1
ATOM 770 N N . LYS A 1 97 ? 19.078 9 -9.703 1 98.62 97 LYS A N 1
ATOM 771 C CA . LYS A 1 97 ? 19.375 10.43 -9.68 1 98.62 97 LYS A CA 1
ATOM 772 C C . LYS A 1 97 ? 18.875 11.117 -10.938 1 98.62 97 LYS A C 1
ATOM 774 O O . LYS A 1 97 ? 18.281 12.195 -10.867 1 98.62 97 LYS A O 1
ATOM 779 N N . GLU A 1 98 ? 19.094 10.484 -12.062 1 98.56 98 GLU A N 1
ATOM 780 C CA . GLU A 1 98 ? 18.625 11.039 -13.328 1 98.56 98 GLU A CA 1
ATOM 781 C C . GLU A 1 98 ? 17.094 11.094 -13.367 1 98.56 98 GLU A C 1
ATOM 783 O O . GLU A 1 98 ? 16.516 12.062 -13.859 1 98.56 98 GLU A O 1
ATOM 788 N N . ALA A 1 99 ? 16.438 10.07 -12.93 1 98.81 99 ALA A N 1
ATOM 789 C CA . ALA A 1 99 ? 14.977 10.031 -12.891 1 98.81 99 ALA A CA 1
ATOM 790 C C . ALA A 1 99 ? 14.43 11.148 -12.008 1 98.81 99 ALA A C 1
ATOM 792 O O . ALA A 1 99 ? 13.484 11.844 -12.398 1 98.81 99 ALA A O 1
ATOM 793 N N . ILE A 1 100 ? 15.039 11.281 -10.805 1 98.88 100 ILE A N 1
ATOM 794 C CA . ILE A 1 100 ? 14.633 12.328 -9.875 1 98.88 100 ILE A CA 1
ATOM 795 C C . ILE A 1 100 ? 14.781 13.695 -10.539 1 98.88 100 ILE A C 1
ATOM 797 O O . ILE A 1 100 ? 13.891 14.539 -10.445 1 98.88 100 ILE A O 1
ATOM 801 N N . ALA A 1 101 ? 15.914 13.883 -11.195 1 98.81 101 ALA A N 1
ATOM 802 C CA . ALA A 1 101 ? 16.188 15.141 -11.883 1 98.81 101 ALA A CA 1
ATOM 803 C C . ALA A 1 101 ? 15.086 15.461 -12.891 1 98.81 101 ALA A C 1
ATOM 805 O O . ALA A 1 101 ? 14.664 16.625 -13.016 1 98.81 101 ALA A O 1
ATOM 806 N N . GLN A 1 102 ? 14.602 14.461 -13.633 1 98.62 102 GLN A N 1
ATOM 807 C CA . GLN A 1 102 ? 13.555 14.648 -14.633 1 98.62 102 GLN A CA 1
ATOM 808 C C . GLN A 1 102 ? 12.242 15.062 -13.969 1 98.62 102 GLN A C 1
ATOM 810 O O . GLN A 1 102 ? 11.477 15.844 -14.539 1 98.62 102 GLN A O 1
ATOM 815 N N . VAL A 1 103 ? 12.008 14.555 -12.781 1 98.5 103 VAL A N 1
ATOM 816 C CA . VAL A 1 103 ? 10.727 14.781 -12.117 1 98.5 103 VAL A CA 1
ATOM 817 C C . VAL A 1 103 ? 10.711 16.172 -11.492 1 98.5 103 VAL A C 1
ATOM 819 O O . VAL A 1 103 ? 9.734 16.906 -11.633 1 98.5 103 VAL A O 1
ATOM 822 N N . ILE A 1 104 ? 11.805 16.547 -10.797 1 98.19 104 ILE A N 1
ATOM 823 C CA . ILE A 1 104 ? 11.781 17.797 -10.055 1 98.19 104 ILE A CA 1
ATOM 824 C C . ILE A 1 104 ? 12.359 18.922 -10.906 1 98.19 104 ILE A C 1
ATOM 826 O O . ILE A 1 104 ? 12.383 20.078 -10.484 1 98.19 104 ILE A O 1
ATOM 830 N N . LYS A 1 105 ? 12.875 18.609 -12.141 1 97.5 105 LYS A N 1
ATOM 831 C CA . LYS A 1 105 ? 13.43 19.562 -13.094 1 97.5 105 LYS A CA 1
ATOM 832 C C . LYS A 1 105 ? 14.578 20.344 -12.477 1 97.5 105 LYS A C 1
ATOM 834 O O . LYS A 1 105 ? 14.609 21.578 -12.555 1 97.5 105 LYS A O 1
ATOM 839 N N . SER A 1 106 ? 15.43 19.641 -11.867 1 96.5 106 SER A N 1
ATOM 840 C CA . SER A 1 106 ? 16.641 20.203 -11.289 1 96.5 106 SER A CA 1
ATOM 841 C C . SER A 1 106 ? 17.828 19.25 -11.477 1 96.5 106 SER A C 1
ATOM 843 O O . SER A 1 106 ? 17.672 18.031 -11.375 1 96.5 106 SER A O 1
ATOM 845 N N . ASP A 1 107 ? 18.984 19.828 -11.711 1 95.69 107 ASP A N 1
ATOM 846 C CA . ASP A 1 107 ? 20.203 19.031 -11.891 1 95.69 107 ASP A CA 1
ATOM 847 C C . ASP A 1 107 ? 21.219 19.328 -10.789 1 95.69 107 ASP A C 1
ATOM 849 O O . ASP A 1 107 ? 22.391 18.969 -10.914 1 95.69 107 ASP A O 1
ATOM 853 N N . ASP A 1 108 ? 20.75 19.984 -9.734 1 97.31 108 ASP A N 1
ATOM 854 C CA . ASP A 1 108 ? 21.656 20.281 -8.625 1 97.31 108 ASP A CA 1
ATOM 855 C C . ASP A 1 108 ? 22.156 19 -7.98 1 97.31 108 ASP A C 1
ATOM 857 O O . ASP A 1 108 ? 21.375 18.219 -7.422 1 97.31 108 ASP A O 1
ATOM 861 N N . THR A 1 109 ? 23.438 18.812 -7.98 1 97.31 109 THR A N 1
ATOM 862 C CA . THR A 1 109 ? 24.062 17.547 -7.586 1 97.31 109 THR A CA 1
ATOM 863 C C . THR A 1 109 ? 23.812 17.266 -6.109 1 97.31 109 THR A C 1
ATOM 865 O O . THR A 1 109 ? 23.5 16.125 -5.742 1 97.31 109 THR A O 1
ATOM 868 N N . HIS A 1 110 ? 23.969 18.219 -5.316 1 96.56 110 HIS A N 1
ATOM 869 C CA . HIS A 1 110 ? 23.781 18.031 -3.885 1 96.56 110 HIS A CA 1
ATOM 870 C C . HIS A 1 110 ? 22.344 17.625 -3.574 1 96.56 110 HIS A C 1
ATOM 872 O O . HIS A 1 110 ? 22.109 16.703 -2.793 1 96.56 110 HIS A O 1
ATOM 878 N N . THR A 1 111 ? 21.406 18.297 -4.191 1 96.81 111 THR A N 1
ATOM 879 C CA . THR A 1 111 ? 19.984 18 -4.039 1 96.81 111 THR A CA 1
ATOM 880 C C . THR A 1 111 ? 19.688 16.562 -4.488 1 96.81 111 THR A C 1
ATOM 882 O O . THR A 1 111 ? 19 15.82 -3.785 1 96.81 111 THR A O 1
ATOM 885 N N . LEU A 1 112 ? 20.25 16.234 -5.609 1 98.44 112 LEU A N 1
ATOM 886 C CA . LEU A 1 112 ? 19.969 14.93 -6.18 1 98.44 112 LEU A CA 1
ATOM 887 C C . LEU A 1 112 ? 20.562 13.82 -5.309 1 98.44 112 LEU A C 1
ATOM 889 O O . LEU A 1 112 ? 19.953 12.766 -5.145 1 98.44 112 LEU A O 1
ATOM 893 N N . GLU A 1 113 ? 21.719 14.055 -4.781 1 98.06 113 GLU A N 1
ATOM 894 C CA . GLU A 1 113 ? 22.344 13.078 -3.889 1 98.06 113 GLU A CA 1
ATOM 895 C C . GLU A 1 113 ? 21.5 12.875 -2.631 1 98.06 113 GLU A C 1
ATOM 897 O O . GLU A 1 113 ? 21.281 11.742 -2.205 1 98.06 113 GLU A O 1
ATOM 902 N N . LEU A 1 114 ? 21.047 13.945 -2.084 1 96.88 114 LEU A N 1
ATOM 903 C CA . LEU A 1 114 ? 20.234 13.891 -0.876 1 96.88 114 LEU A CA 1
ATOM 904 C C . LEU A 1 114 ? 18.922 13.164 -1.143 1 96.88 114 LEU A C 1
ATOM 906 O O . LEU A 1 114 ? 18.531 12.281 -0.377 1 96.88 114 LEU A O 1
ATOM 910 N N . LEU A 1 115 ? 18.266 13.523 -2.209 1 98.5 115 LEU A N 1
ATOM 911 C CA . LEU A 1 115 ? 16.969 12.945 -2.537 1 98.5 115 LEU A CA 1
ATOM 912 C C . LEU A 1 115 ? 17.109 11.477 -2.92 1 98.5 115 LEU A C 1
ATOM 914 O O . LEU A 1 115 ? 16.234 10.664 -2.619 1 98.5 115 LEU A O 1
ATOM 918 N N . HIS A 1 116 ? 18.203 11.188 -3.646 1 98.81 116 HIS A N 1
ATOM 919 C CA . HIS A 1 116 ? 18.469 9.805 -4.031 1 98.81 116 HIS A CA 1
ATOM 920 C C . HIS A 1 116 ? 18.484 8.883 -2.816 1 98.81 116 HIS A C 1
ATOM 922 O O . HIS A 1 116 ? 17.828 7.836 -2.822 1 98.81 116 HIS A O 1
ATOM 928 N N . LYS A 1 117 ? 19.156 9.297 -1.797 1 98.38 117 LYS A N 1
ATOM 929 C CA . LYS A 1 117 ? 19.25 8.516 -0.567 1 98.38 117 LYS A CA 1
ATOM 930 C C . LYS A 1 117 ? 17.922 8.516 0.189 1 98.38 117 LYS A C 1
ATOM 932 O O . LYS A 1 117 ? 17.469 7.469 0.656 1 98.38 117 LYS A O 1
ATOM 937 N N . LYS A 1 118 ? 17.297 9.656 0.306 1 97.81 118 LYS A N 1
ATOM 938 C CA . LYS A 1 118 ? 16.062 9.82 1.066 1 97.81 118 LYS A CA 1
ATOM 939 C C . LYS A 1 118 ? 14.938 8.984 0.466 1 97.81 118 LYS A C 1
ATOM 941 O O . LYS A 1 118 ? 14.203 8.312 1.192 1 97.81 118 LYS A O 1
ATOM 946 N N . ILE A 1 119 ? 14.828 9.023 -0.851 1 98.62 119 ILE A N 1
ATOM 947 C CA . ILE A 1 119 ? 13.75 8.312 -1.539 1 98.62 119 ILE A CA 1
ATOM 948 C C . ILE A 1 119 ? 14 6.809 -1.467 1 98.62 119 ILE A C 1
ATOM 950 O O . ILE A 1 119 ? 13.055 6.027 -1.333 1 98.62 119 ILE A O 1
ATOM 954 N N . TYR A 1 120 ? 15.266 6.402 -1.586 1 98.81 120 TYR A N 1
ATOM 955 C CA . TYR A 1 120 ? 15.539 4.984 -1.376 1 98.81 120 TYR A CA 1
ATOM 956 C C . TYR A 1 120 ? 15.047 4.531 -0.005 1 98.81 120 TYR A C 1
ATOM 958 O O . TYR A 1 120 ? 14.344 3.523 0.11 1 98.81 120 TYR A O 1
ATOM 966 N N . GLU A 1 121 ? 15.367 5.297 1.009 1 98 121 GLU A N 1
ATOM 967 C CA . GLU A 1 121 ? 15.047 4.969 2.395 1 98 121 GLU A CA 1
ATOM 968 C C . GLU A 1 121 ? 13.539 4.91 2.611 1 98 121 GLU A C 1
ATOM 970 O O . GLU A 1 121 ? 13.039 4.031 3.318 1 98 121 GLU A O 1
ATOM 975 N N . GLU A 1 122 ? 12.859 5.797 1.979 1 97.5 122 GLU A N 1
ATOM 976 C CA . GLU A 1 122 ? 11.453 6.02 2.309 1 97.5 122 GLU A CA 1
ATOM 977 C C . GLU A 1 122 ? 10.539 5.18 1.423 1 97.5 122 GLU A C 1
ATOM 979 O O . GLU A 1 122 ? 9.359 5 1.732 1 97.5 122 GLU A O 1
ATOM 984 N N . PHE A 1 123 ? 11.055 4.656 0.274 1 98.56 123 PHE A N 1
ATOM 985 C CA . PHE A 1 123 ? 10.133 4.035 -0.672 1 98.56 123 PHE A CA 1
ATOM 986 C C . PHE A 1 123 ? 10.766 2.811 -1.319 1 98.56 123 PHE A C 1
ATOM 988 O O . PHE A 1 123 ? 10.289 1.689 -1.146 1 98.56 123 PHE A O 1
ATOM 995 N N . ILE A 1 124 ? 11.961 2.926 -1.963 1 98.88 124 ILE A N 1
ATOM 996 C CA . ILE A 1 124 ? 12.531 1.894 -2.822 1 98.88 124 ILE A CA 1
ATOM 997 C C . ILE A 1 124 ? 12.961 0.698 -1.976 1 98.88 124 ILE A C 1
ATOM 999 O O . ILE A 1 124 ? 12.844 -0.451 -2.408 1 98.88 124 ILE A O 1
ATOM 1003 N N . GLU A 1 125 ? 13.484 0.937 -0.809 1 98.75 125 GLU A N 1
ATOM 1004 C CA . GLU A 1 125 ? 13.977 -0.143 0.04 1 98.75 125 GLU A CA 1
ATOM 1005 C C . GLU A 1 125 ? 12.867 -1.13 0.38 1 98.75 125 GLU A C 1
ATOM 1007 O O . GLU A 1 125 ? 13.086 -2.342 0.401 1 98.75 125 GLU A O 1
ATOM 1012 N N . ALA A 1 126 ? 11.719 -0.578 0.648 1 98.25 126 ALA A N 1
ATOM 1013 C CA . ALA A 1 126 ? 10.586 -1.445 0.955 1 98.25 126 ALA A CA 1
ATOM 1014 C C . ALA A 1 126 ? 10.195 -2.289 -0.255 1 98.25 126 ALA A C 1
ATOM 1016 O O . ALA A 1 126 ? 9.773 -3.438 -0.107 1 98.25 126 ALA A O 1
ATOM 1017 N N . VAL A 1 127 ? 10.289 -1.719 -1.479 1 98.56 127 VAL A N 1
ATOM 1018 C CA . VAL A 1 127 ? 10.047 -2.479 -2.701 1 98.56 127 VAL A CA 1
ATOM 1019 C C . VAL A 1 127 ? 11.039 -3.631 -2.805 1 98.56 127 VAL A C 1
ATOM 1021 O O . VAL A 1 127 ? 10.656 -4.77 -3.088 1 98.56 127 VAL A O 1
ATOM 1024 N N . ASP A 1 128 ? 12.312 -3.311 -2.518 1 98.44 128 ASP A N 1
ATOM 1025 C CA . ASP A 1 128 ? 13.367 -4.316 -2.557 1 98.44 128 ASP A CA 1
ATOM 1026 C C . ASP A 1 128 ? 13.109 -5.422 -1.536 1 98.44 128 ASP A C 1
ATOM 1028 O O . ASP A 1 128 ? 13.211 -6.609 -1.859 1 98.44 128 ASP A O 1
ATOM 1032 N N . ALA A 1 129 ? 12.805 -5.012 -0.327 1 96.81 129 ALA A N 1
ATOM 1033 C CA . ALA A 1 129 ? 12.57 -5.977 0.745 1 96.81 129 ALA A CA 1
ATOM 1034 C C . ALA A 1 129 ? 11.406 -6.902 0.405 1 96.81 129 ALA A C 1
ATOM 1036 O O . ALA A 1 129 ? 11.492 -8.117 0.609 1 96.81 129 ALA A O 1
ATOM 1037 N N . ASN A 1 130 ? 10.414 -6.312 -0.115 1 95.56 130 ASN A N 1
ATOM 1038 C CA . ASN A 1 130 ? 9.227 -7.098 -0.46 1 95.56 130 ASN A CA 1
ATOM 1039 C C . ASN A 1 130 ? 9.547 -8.148 -1.518 1 95.56 130 ASN A C 1
ATOM 1041 O O . ASN A 1 130 ? 9.148 -9.312 -1.383 1 95.56 130 ASN A O 1
ATOM 1045 N N . ASP A 1 131 ? 10.219 -7.789 -2.535 1 95.62 131 ASP A N 1
ATOM 1046 C CA . ASP A 1 131 ? 10.508 -8.703 -3.631 1 95.62 131 ASP A CA 1
ATOM 1047 C C . ASP A 1 131 ? 11.438 -9.828 -3.176 1 95.62 131 ASP A C 1
ATOM 1049 O O . ASP A 1 131 ? 11.367 -10.953 -3.682 1 95.62 131 ASP A O 1
ATOM 1053 N N . ASN A 1 132 ? 12.273 -9.5 -2.201 1 93.12 132 ASN A N 1
ATOM 1054 C CA . ASN A 1 132 ? 13.258 -10.469 -1.729 1 93.12 132 ASN A CA 1
ATOM 1055 C C . ASN A 1 132 ? 12.742 -11.234 -0.512 1 93.12 132 ASN A C 1
ATOM 1057 O O . ASN A 1 132 ? 13.477 -12.016 0.091 1 93.12 132 ASN A O 1
ATOM 1061 N N . GLY A 1 133 ? 11.531 -10.984 -0.095 1 89.06 133 GLY A N 1
ATOM 1062 C CA . GLY A 1 133 ? 10.938 -11.711 1.014 1 89.06 133 GLY A CA 1
ATOM 1063 C C . GLY A 1 133 ? 11.531 -11.344 2.359 1 89.06 133 GLY A C 1
ATOM 1064 O O . GLY A 1 133 ? 11.641 -12.188 3.25 1 89.06 133 GLY A O 1
ATOM 1065 N N . ILE A 1 134 ? 11.977 -10.133 2.482 1 90.5 134 ILE A N 1
ATOM 1066 C CA . ILE A 1 134 ? 12.578 -9.664 3.725 1 90.5 134 ILE A CA 1
ATOM 1067 C C . ILE A 1 134 ? 11.523 -8.969 4.582 1 90.5 134 ILE A C 1
ATOM 1069 O O . ILE A 1 134 ? 10.93 -7.977 4.156 1 90.5 134 ILE A O 1
ATOM 1073 N N . SER A 1 135 ? 11.32 -9.453 5.766 1 86.75 135 SER A N 1
ATOM 1074 C CA . SER A 1 135 ? 10.344 -8.875 6.688 1 86.75 135 SER A CA 1
ATOM 1075 C C . SER A 1 135 ? 10.898 -7.633 7.375 1 86.75 135 SER A C 1
ATOM 1077 O O . SER A 1 135 ? 12.094 -7.562 7.668 1 86.75 135 SER A O 1
ATOM 1079 N N . VAL A 1 136 ? 10.016 -6.762 7.605 1 88.56 136 VAL A N 1
ATOM 1080 C CA . VAL A 1 136 ? 10.406 -5.527 8.281 1 88.56 136 VAL A CA 1
ATOM 1081 C C . VAL A 1 136 ? 10.859 -5.836 9.703 1 88.56 136 VAL A C 1
ATOM 1083 O O . VAL A 1 136 ? 11.789 -5.211 10.219 1 88.56 136 VAL A O 1
ATOM 1086 N N . TYR A 1 137 ? 10.156 -6.781 10.359 1 83.12 137 TYR A N 1
ATOM 1087 C CA . TYR A 1 137 ? 10.484 -7.164 11.727 1 83.12 137 TYR A CA 1
ATOM 1088 C C . TYR A 1 137 ? 10.93 -8.617 11.797 1 83.12 137 TYR A C 1
ATOM 1090 O O . TYR A 1 137 ? 10.578 -9.422 10.93 1 83.12 137 TYR A O 1
ATOM 1098 N N . GLU A 1 138 ? 11.711 -8.898 12.789 1 73.56 138 GLU A N 1
ATOM 1099 C CA . GLU A 1 138 ? 11.977 -10.305 13.078 1 73.56 138 GLU A CA 1
ATOM 1100 C C . GLU A 1 138 ? 10.727 -11 13.602 1 73.56 138 GLU A C 1
ATOM 1102 O O . GLU A 1 138 ? 10.047 -10.484 14.492 1 73.56 138 GLU A O 1
ATOM 1107 N N . GLU A 1 139 ? 9.961 -11.578 12.844 1 62.88 139 GLU A N 1
ATOM 1108 C CA . GLU A 1 139 ? 8.648 -12.125 13.156 1 62.88 139 GLU A CA 1
ATOM 1109 C C . GLU A 1 139 ? 8.695 -13.039 14.375 1 62.88 139 GLU A C 1
ATOM 1111 O O . GLU A 1 139 ? 9.375 -14.07 14.352 1 62.88 139 GLU A O 1
ATOM 1116 N N . THR A 1 140 ? 8.297 -12.43 15.484 1 63.97 140 THR A N 1
ATOM 1117 C CA . THR A 1 140 ? 8.258 -13.32 16.641 1 63.97 140 THR A CA 1
ATOM 1118 C C . THR A 1 140 ? 6.812 -13.547 17.094 1 63.97 140 THR A C 1
ATOM 1120 O O . THR A 1 140 ? 6.531 -14.5 17.812 1 63.97 140 THR A O 1
ATOM 1123 N N . SER A 1 141 ? 5.84 -12.641 16.578 1 72.12 141 SER A N 1
ATOM 1124 C CA . SER A 1 141 ? 4.477 -12.82 17.062 1 72.12 141 SER A CA 1
ATOM 1125 C C . SER A 1 141 ? 3.486 -12.938 15.914 1 72.12 141 SER A C 1
ATOM 1127 O O . SER A 1 141 ? 3.812 -12.602 14.766 1 72.12 141 SER A O 1
ATOM 1129 N N . LYS A 1 142 ? 2.338 -13.523 16.281 1 79.94 142 LYS A N 1
ATOM 1130 C CA . LYS A 1 142 ? 1.239 -13.641 15.328 1 79.94 142 LYS A CA 1
ATOM 1131 C C . LYS A 1 142 ? 0.645 -12.273 15 1 79.94 142 LYS A C 1
ATOM 1133 O O . LYS A 1 142 ? 0.364 -11.484 15.906 1 79.94 142 LYS A O 1
ATOM 1138 N N . PRO A 1 143 ? 0.44 -11.969 13.773 1 88 143 PRO A N 1
ATOM 1139 C CA . PRO A 1 143 ? -0.172 -10.688 13.406 1 88 143 PRO A CA 1
ATOM 1140 C C . PRO A 1 143 ? -1.614 -10.562 13.891 1 88 143 PRO A C 1
ATOM 1142 O O . PRO A 1 143 ? -2.359 -11.547 13.891 1 88 143 PRO A O 1
ATOM 1145 N N . ARG A 1 144 ? -2.055 -9.367 14.328 1 91.44 144 ARG A N 1
ATOM 1146 C CA . ARG A 1 144 ? -3.412 -9.094 14.789 1 91.44 144 ARG A CA 1
ATOM 1147 C C . ARG A 1 144 ? -4.402 -9.133 13.625 1 91.44 144 ARG A C 1
ATOM 1149 O O . ARG A 1 144 ? -5.59 -9.383 13.828 1 91.44 144 ARG A O 1
ATOM 1156 N N . PHE A 1 145 ? -4.004 -8.844 12.453 1 94.25 145 PHE A N 1
ATOM 1157 C CA . PHE A 1 145 ? -4.785 -8.82 11.219 1 94.25 145 PHE A CA 1
ATOM 1158 C C . PHE A 1 145 ? -3.879 -8.945 10 1 94.25 145 PHE A C 1
ATOM 1160 O O . PHE A 1 145 ? -2.654 -8.859 10.125 1 94.25 145 PHE A O 1
ATOM 1167 N N . LYS A 1 146 ? -4.426 -9.242 8.875 1 93 146 LYS A N 1
ATOM 1168 C CA . LYS A 1 146 ? -3.662 -9.344 7.637 1 93 146 LYS A CA 1
ATOM 1169 C C . LYS A 1 146 ? -3.396 -7.969 7.039 1 93 146 LYS A C 1
ATOM 1171 O O . LYS A 1 146 ? -4.324 -7.176 6.852 1 93 146 LYS A O 1
ATOM 1176 N N . GLU A 1 147 ? -2.17 -7.703 6.727 1 93.31 147 GLU A N 1
ATOM 1177 C CA . GLU A 1 147 ? -1.833 -6.367 6.25 1 93.31 147 GLU A CA 1
ATOM 1178 C C . GLU A 1 147 ? -1.406 -6.395 4.785 1 93.31 147 GLU A C 1
ATOM 1180 O O . GLU A 1 147 ? -1.248 -5.344 4.16 1 93.31 147 GLU A O 1
ATOM 1185 N N . ASN A 1 148 ? -1.252 -7.508 4.211 1 91.94 148 ASN A N 1
ATOM 1186 C CA . ASN A 1 148 ? -0.693 -7.645 2.869 1 91.94 148 ASN A CA 1
ATOM 1187 C C . ASN A 1 148 ? -1.556 -6.938 1.827 1 91.94 148 ASN A C 1
ATOM 1189 O O . ASN A 1 148 ? -1.034 -6.359 0.873 1 91.94 148 ASN A O 1
ATOM 1193 N N . GLY A 1 149 ? -2.844 -7.02 2.051 1 95.69 149 GLY A N 1
ATOM 1194 C CA . GLY A 1 149 ? -3.754 -6.422 1.089 1 95.69 149 GLY A CA 1
ATOM 1195 C C . GLY A 1 149 ? -3.662 -4.906 1.046 1 95.69 149 GLY A C 1
ATOM 1196 O O . GLY A 1 149 ? -4.188 -4.273 0.128 1 95.69 149 GLY A O 1
ATOM 1197 N N . PHE A 1 150 ? -2.979 -4.336 1.958 1 97.06 150 PHE A N 1
ATOM 1198 C CA . PHE A 1 150 ? -2.854 -2.891 2.098 1 97.06 150 PHE A CA 1
ATOM 1199 C C . PHE A 1 150 ? -1.489 -2.416 1.609 1 97.06 150 PHE A C 1
ATOM 1201 O O . PHE A 1 150 ? -1.104 -1.268 1.844 1 97.06 150 PHE A O 1
ATOM 1208 N N . LYS A 1 151 ? -0.723 -3.305 0.904 1 97.31 151 LYS A N 1
ATOM 1209 C CA . LYS A 1 151 ? 0.592 -2.988 0.356 1 97.31 151 LYS A CA 1
ATOM 1210 C C . LYS A 1 151 ? 0.529 -2.807 -1.157 1 97.31 151 LYS A C 1
ATOM 1212 O O . LYS A 1 151 ? -0.349 -3.365 -1.818 1 97.31 151 LYS A O 1
ATOM 1217 N N . LEU A 1 152 ? 1.519 -2.127 -1.685 1 98.44 152 LEU A N 1
ATOM 1218 C CA . LEU A 1 152 ? 1.552 -1.82 -3.109 1 98.44 152 LEU A CA 1
ATOM 1219 C C . LEU A 1 152 ? 1.745 -3.09 -3.934 1 98.44 152 LEU A C 1
ATOM 1221 O O . LEU A 1 152 ? 1.221 -3.199 -5.043 1 98.44 152 LEU A O 1
ATOM 1225 N N . SER A 1 153 ? 2.512 -4.023 -3.391 1 98 153 SER A N 1
ATOM 1226 C CA . SER A 1 153 ? 2.756 -5.273 -4.102 1 98 153 SER A CA 1
ATOM 1227 C C . SER A 1 153 ? 1.455 -6.031 -4.352 1 98 153 SER A C 1
ATOM 1229 O O . SER A 1 153 ? 1.297 -6.68 -5.391 1 98 153 SER A O 1
ATOM 1231 N N . SER A 1 154 ? 0.52 -5.949 -3.402 1 97.25 154 SER A N 1
ATOM 1232 C CA . SER A 1 154 ? -0.759 -6.633 -3.564 1 97.25 154 SER A CA 1
ATOM 1233 C C . SER A 1 154 ? -1.601 -5.98 -4.656 1 97.25 154 SER A C 1
ATOM 1235 O O . SER A 1 154 ? -2.309 -6.668 -5.395 1 97.25 154 SER A O 1
ATOM 1237 N N . VAL A 1 155 ? -1.544 -4.66 -4.738 1 97.81 155 VAL A N 1
ATOM 1238 C CA . VAL A 1 155 ? -2.244 -3.959 -5.809 1 97.81 155 VAL A CA 1
ATOM 1239 C C . VAL A 1 155 ? -1.754 -4.469 -7.164 1 97.81 155 VAL A C 1
ATOM 1241 O O . VAL A 1 155 ? -2.559 -4.758 -8.055 1 97.81 155 VAL A O 1
ATOM 1244 N N . VAL A 1 156 ? -0.454 -4.582 -7.293 1 98.5 156 VAL A N 1
ATOM 1245 C CA . VAL A 1 156 ? 0.141 -5.082 -8.523 1 98.5 156 VAL A CA 1
ATOM 1246 C C . VAL A 1 156 ? -0.3 -6.523 -8.766 1 98.5 156 VAL A C 1
ATOM 1248 O O . VAL A 1 156 ? -0.625 -6.902 -9.891 1 98.5 156 VAL A O 1
ATOM 1251 N N . HIS A 1 157 ? -0.313 -7.305 -7.688 1 96.75 157 HIS A N 1
ATOM 1252 C CA . HIS A 1 157 ? -0.741 -8.695 -7.793 1 96.75 157 HIS A CA 1
ATOM 1253 C C . HIS A 1 157 ? -2.16 -8.797 -8.344 1 96.75 157 HIS A C 1
ATOM 1255 O O . HIS A 1 157 ? -2.436 -9.625 -9.211 1 96.75 157 HIS A O 1
ATOM 1261 N N . TRP A 1 158 ? -3.025 -7.922 -7.875 1 96.75 158 TRP A N 1
ATOM 1262 C CA . TRP A 1 158 ? -4.43 -7.98 -8.266 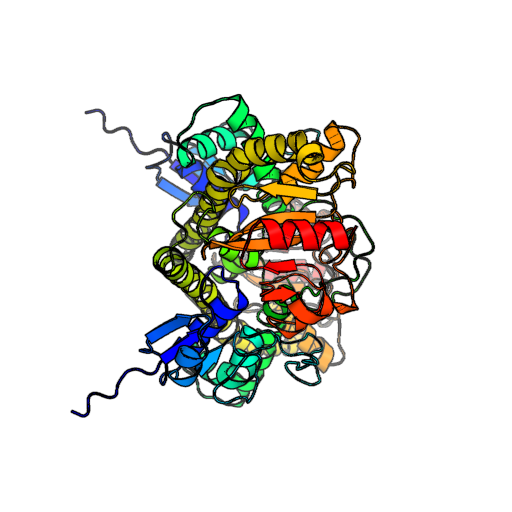1 96.75 158 TRP A CA 1
ATOM 1263 C C . TRP A 1 158 ? -4.613 -7.516 -9.711 1 96.75 158 TRP A C 1
ATOM 1265 O O . TRP A 1 158 ? -5.684 -7.703 -10.297 1 96.75 158 TRP A O 1
ATOM 1275 N N . LEU A 1 159 ? -3.59 -6.973 -10.305 1 96.94 159 LEU A N 1
ATOM 1276 C CA . LEU A 1 159 ? -3.656 -6.531 -11.695 1 96.94 159 LEU A CA 1
ATOM 1277 C C . LEU A 1 159 ? -3.252 -7.656 -12.641 1 96.94 159 LEU A C 1
ATOM 1279 O O . LEU A 1 159 ? -3.463 -7.559 -13.852 1 96.94 159 LEU A O 1
ATOM 1283 N N . ASN A 1 160 ? -2.617 -8.719 -12.078 1 96.25 160 ASN A N 1
ATOM 1284 C CA . ASN A 1 160 ? -2.395 -9.875 -12.938 1 96.25 160 ASN A CA 1
ATOM 1285 C C . ASN A 1 160 ? -3.709 -10.453 -13.453 1 96.25 160 ASN A C 1
ATOM 1287 O O . ASN A 1 160 ? -4.73 -10.391 -12.766 1 96.25 160 ASN A O 1
ATOM 1291 N N . PRO A 1 161 ? -3.701 -11.031 -14.68 1 94.62 161 PRO A N 1
ATOM 1292 C CA . PRO A 1 161 ? -4.914 -11.703 -15.156 1 94.62 161 PRO A CA 1
ATOM 1293 C C . PRO A 1 161 ? -5.383 -12.82 -14.234 1 94.62 161 PRO A C 1
ATOM 1295 O O . PRO A 1 161 ? -4.555 -13.531 -13.656 1 94.62 161 PRO A O 1
ATOM 1298 N N . LEU A 1 162 ? -6.73 -12.898 -14.039 1 94.44 162 LEU A N 1
ATOM 1299 C CA . LEU A 1 162 ? -7.266 -14.047 -13.312 1 94.44 162 LEU A CA 1
ATOM 1300 C C . LEU A 1 162 ? -6.93 -15.352 -14.023 1 94.44 162 LEU A C 1
ATOM 1302 O O . LEU A 1 162 ? -6.863 -15.391 -15.258 1 94.44 162 LEU A O 1
ATOM 1306 N N . TRP A 1 163 ? -6.793 -16.406 -13.281 1 91.75 163 TRP A N 1
ATOM 1307 C CA . TRP A 1 163 ? -6.398 -17.703 -13.797 1 91.75 163 TRP A CA 1
ATOM 1308 C C . TRP A 1 163 ? -7.438 -18.234 -14.773 1 91.75 163 TRP A C 1
ATOM 1310 O O . TRP A 1 163 ? -7.113 -19.016 -15.672 1 91.75 163 TRP A O 1
ATOM 1320 N N . ASN A 1 164 ? -8.609 -17.75 -14.516 1 92.69 164 ASN A N 1
ATOM 1321 C CA . ASN A 1 164 ? -9.703 -18.297 -15.32 1 92.69 164 ASN A CA 1
ATOM 1322 C C . ASN A 1 164 ? -10.148 -17.297 -16.391 1 92.69 164 ASN A C 1
ATOM 1324 O O . ASN A 1 164 ? -11.242 -17.438 -16.953 1 92.69 164 ASN A O 1
ATOM 1328 N N . GLU A 1 165 ? -9.258 -16.25 -16.406 1 85.69 165 GLU A N 1
ATOM 1329 C CA . GLU A 1 165 ? -9.406 -15.289 -17.5 1 85.69 165 GLU A CA 1
ATOM 1330 C C . GLU A 1 165 ? -8.227 -15.359 -18.469 1 85.69 165 GLU A C 1
ATOM 1332 O O . GLU A 1 165 ? -7.199 -15.969 -18.156 1 85.69 165 GLU A O 1
ATOM 1337 N N . GLY A 1 166 ? -8.32 -15.516 -19.688 1 78 166 GLY A N 1
ATOM 1338 C CA . GLY A 1 166 ? -7.27 -15.602 -20.688 1 78 166 GLY A CA 1
ATOM 1339 C C . GLY A 1 166 ? -5.875 -15.555 -20.094 1 78 166 GLY A C 1
ATOM 1340 O O . GLY A 1 166 ? -5.625 -14.797 -19.141 1 78 166 GLY A O 1
ATOM 1341 N N . ASP A 1 167 ? -4.914 -16.328 -20.438 1 81 167 ASP A N 1
ATOM 1342 C CA . ASP A 1 167 ? -3.537 -16.422 -19.969 1 81 167 ASP A CA 1
ATOM 1343 C C . ASP A 1 167 ? -2.547 -16.234 -21.109 1 81 167 ASP A C 1
ATOM 1345 O O . ASP A 1 167 ? -1.451 -16.797 -21.094 1 81 167 ASP A O 1
ATOM 1349 N N . SER A 1 168 ? -3.033 -15.344 -22.047 1 89.12 168 SER A N 1
ATOM 1350 C CA . SER A 1 168 ? -2.125 -15.062 -23.156 1 89.12 168 SER A CA 1
ATOM 1351 C C . SER A 1 168 ? -1.08 -14.023 -22.766 1 89.12 168 SER A C 1
ATOM 1353 O O . SER A 1 168 ? -1.276 -13.273 -21.797 1 89.12 168 SER A O 1
ATOM 1355 N N . ASP A 1 169 ? -0.03 -14.047 -23.484 1 92.19 169 ASP A N 1
ATOM 1356 C CA . ASP A 1 169 ? 0.994 -13.031 -23.266 1 92.19 169 ASP A CA 1
ATOM 1357 C C . ASP A 1 169 ? 0.407 -11.625 -23.406 1 92.19 169 ASP A C 1
ATOM 1359 O O . ASP A 1 169 ? 0.773 -10.719 -22.656 1 92.19 169 ASP A O 1
ATOM 1363 N N . ALA A 1 170 ? -0.467 -11.492 -24.391 1 94 170 ALA A N 1
ATOM 1364 C CA . ALA A 1 170 ? -1.089 -10.195 -24.625 1 94 170 ALA A CA 1
ATOM 1365 C C . ALA A 1 170 ? -1.889 -9.742 -23.406 1 94 170 ALA A C 1
ATOM 1367 O O . ALA A 1 170 ? -1.917 -8.547 -23.094 1 94 170 ALA A O 1
ATOM 1368 N N . ASP A 1 171 ? -2.562 -10.625 -22.703 1 94.19 171 ASP A N 1
ATOM 1369 C CA . ASP A 1 171 ? -3.322 -10.312 -21.5 1 94.19 171 ASP A CA 1
ATOM 1370 C C . ASP A 1 171 ? -2.404 -9.828 -20.391 1 94.19 171 ASP A C 1
ATOM 1372 O O . ASP A 1 171 ? -2.684 -8.82 -19.734 1 94.19 171 ASP A O 1
ATOM 1376 N N . PHE A 1 172 ? -1.354 -10.539 -20.234 1 95.38 172 PHE A N 1
ATOM 1377 C CA . PHE A 1 172 ? -0.393 -10.18 -19.203 1 95.38 172 PHE A CA 1
ATOM 1378 C C . PHE A 1 172 ? 0.262 -8.836 -19.516 1 95.38 172 PHE A C 1
ATOM 1380 O O . PHE A 1 172 ? 0.451 -8.008 -18.625 1 95.38 172 PHE A O 1
ATOM 1387 N N . ASP A 1 173 ? 0.585 -8.656 -20.75 1 97 173 ASP A N 1
ATOM 1388 C CA . ASP A 1 173 ? 1.286 -7.438 -21.156 1 97 173 ASP A CA 1
ATOM 1389 C C . ASP A 1 173 ? 0.416 -6.203 -20.938 1 97 173 ASP A C 1
ATOM 1391 O O . ASP A 1 173 ? 0.905 -5.168 -20.484 1 97 173 ASP A O 1
ATOM 1395 N N . ARG A 1 174 ? -0.839 -6.32 -21.312 1 96.38 174 ARG A N 1
ATOM 1396 C CA . ARG A 1 174 ? -1.764 -5.211 -21.109 1 96.38 174 ARG A CA 1
ATOM 1397 C C . ARG A 1 174 ? -1.851 -4.848 -19.625 1 96.38 174 ARG A C 1
ATOM 1399 O O . ARG A 1 174 ? -1.798 -3.67 -19.266 1 96.38 174 ARG A O 1
ATOM 1406 N N . GLN A 1 175 ? -1.959 -5.855 -18.812 1 97 175 GLN A N 1
ATOM 1407 C CA . GLN A 1 175 ? -2.076 -5.637 -17.375 1 97 175 GLN A CA 1
ATOM 1408 C C . GLN A 1 175 ? -0.76 -5.133 -16.797 1 97 175 GLN A C 1
ATOM 1410 O O . GLN A 1 175 ? -0.758 -4.355 -15.836 1 97 175 GLN A O 1
ATOM 1415 N N . PHE A 1 176 ? 0.333 -5.57 -17.375 1 98.31 176 PHE A N 1
ATOM 1416 C CA . PHE A 1 176 ? 1.638 -5.113 -16.906 1 98.31 176 PHE A CA 1
ATOM 1417 C C . PHE A 1 176 ? 1.78 -3.607 -17.078 1 98.31 176 PHE A C 1
ATOM 1419 O O . PHE A 1 176 ? 2.348 -2.928 -16.234 1 98.31 176 PHE A O 1
ATOM 1426 N N . LEU A 1 177 ? 1.304 -3.135 -18.156 1 98.38 177 LEU A N 1
ATOM 1427 C CA . LEU A 1 177 ? 1.396 -1.702 -18.422 1 98.38 177 LEU A CA 1
ATOM 1428 C C . LEU A 1 177 ? 0.626 -0.912 -17.359 1 98.38 177 LEU A C 1
ATOM 1430 O O . LEU A 1 177 ? 1.071 0.154 -16.938 1 98.38 177 LEU A O 1
ATOM 1434 N N . LEU A 1 178 ? -0.486 -1.439 -16.906 1 98.06 178 LEU A N 1
ATOM 1435 C CA . LEU A 1 178 ? -1.258 -0.8 -15.852 1 98.06 178 LEU A CA 1
ATOM 1436 C C . LEU A 1 178 ? -0.502 -0.84 -14.531 1 98.06 178 LEU A C 1
ATOM 1438 O O . LEU A 1 178 ? -0.504 0.137 -13.781 1 98.06 178 LEU A O 1
ATOM 1442 N N . ALA A 1 179 ? 0.156 -1.97 -14.289 1 98.56 179 ALA A N 1
ATOM 1443 C CA . ALA A 1 179 ? 0.945 -2.119 -13.07 1 98.56 179 ALA A CA 1
ATOM 1444 C C . ALA A 1 179 ? 2.133 -1.159 -13.062 1 98.56 179 ALA A C 1
ATOM 1446 O O . ALA A 1 179 ? 2.424 -0.528 -12.047 1 98.56 179 ALA A O 1
ATOM 1447 N N . SER A 1 180 ? 2.771 -1.057 -14.211 1 98.75 180 SER A N 1
ATOM 1448 C CA . SER A 1 180 ? 3.912 -0.154 -14.328 1 98.75 180 SER A CA 1
ATOM 1449 C C . SER A 1 180 ? 3.484 1.301 -14.164 1 98.75 180 SER A C 1
ATOM 1451 O O . SER A 1 180 ? 4.168 2.08 -13.5 1 98.75 180 SER A O 1
ATOM 1453 N N . GLU A 1 181 ? 2.385 1.653 -14.766 1 98.12 181 GLU A N 1
ATOM 1454 C CA . GLU A 1 181 ? 1.858 3.006 -14.617 1 98.12 181 GLU A CA 1
ATOM 1455 C C . GLU A 1 181 ? 1.526 3.311 -13.156 1 98.12 181 GLU A C 1
ATOM 1457 O O . GLU A 1 181 ? 1.824 4.398 -12.656 1 98.12 181 GLU A O 1
ATOM 1462 N N . PHE A 1 182 ? 0.96 2.379 -12.531 1 97.75 182 PHE A N 1
ATOM 1463 C CA . PHE A 1 182 ? 0.594 2.535 -11.125 1 97.75 182 PHE A CA 1
ATOM 1464 C C . PHE A 1 182 ? 1.833 2.744 -10.266 1 97.75 182 PHE A C 1
ATOM 1466 O O . PHE A 1 182 ? 1.928 3.73 -9.531 1 97.75 182 PHE A O 1
ATOM 1473 N N . MET A 1 183 ? 2.799 1.848 -10.359 1 98.62 183 MET A N 1
ATOM 1474 C CA . MET A 1 183 ? 4.02 1.943 -9.562 1 98.62 183 MET A CA 1
ATOM 1475 C C . MET A 1 183 ? 4.805 3.199 -9.914 1 98.62 183 MET A C 1
ATOM 1477 O O . MET A 1 183 ? 5.344 3.871 -9.039 1 98.62 183 MET A O 1
ATOM 1481 N N . GLY A 1 184 ? 4.809 3.465 -11.164 1 98.56 184 GLY A N 1
ATOM 1482 C CA . GLY A 1 184 ? 5.543 4.625 -11.641 1 98.56 184 GLY A CA 1
ATOM 1483 C C . GLY A 1 184 ? 4.957 5.941 -11.164 1 98.56 184 GLY A C 1
ATOM 1484 O O . GLY A 1 184 ? 5.688 6.832 -10.734 1 98.56 184 GLY A O 1
ATOM 1485 N N . THR A 1 185 ? 3.635 6.082 -11.266 1 97.81 185 THR A N 1
ATOM 1486 C CA . THR A 1 185 ? 2.971 7.297 -10.805 1 97.81 185 THR A CA 1
ATOM 1487 C C . THR A 1 185 ? 3.164 7.477 -9.305 1 97.81 185 THR A C 1
ATOM 1489 O O . THR A 1 185 ? 3.357 8.602 -8.828 1 97.81 185 THR A O 1
ATOM 1492 N N . THR A 1 186 ? 3.113 6.398 -8.578 1 98.25 186 THR A N 1
ATOM 1493 C CA . THR A 1 186 ? 3.4 6.449 -7.148 1 98.25 186 THR A CA 1
ATOM 1494 C C . THR A 1 186 ? 4.812 6.969 -6.895 1 98.25 186 THR A C 1
ATOM 1496 O O . THR A 1 186 ? 5.012 7.867 -6.074 1 98.25 186 THR A O 1
ATOM 1499 N N . PHE A 1 187 ? 5.797 6.445 -7.664 1 98.75 187 PHE A N 1
ATOM 1500 C CA . PHE A 1 187 ? 7.184 6.875 -7.543 1 98.75 187 PHE A CA 1
ATOM 1501 C C . PHE A 1 187 ? 7.312 8.367 -7.832 1 98.75 187 PHE A C 1
ATOM 1503 O O . PHE A 1 187 ? 7.973 9.094 -7.086 1 98.75 187 PHE A O 1
ATOM 1510 N N . VAL A 1 188 ? 6.68 8.828 -8.859 1 98.75 188 VAL A N 1
ATOM 1511 C CA . VAL A 1 188 ? 6.742 10.234 -9.234 1 98.75 188 VAL A CA 1
ATOM 1512 C C . VAL A 1 188 ? 6.172 11.094 -8.117 1 98.75 188 VAL A C 1
ATOM 1514 O O . VAL A 1 188 ? 6.738 12.141 -7.777 1 98.75 188 VAL A O 1
ATOM 1517 N N . ASN A 1 189 ? 5.07 10.672 -7.527 1 98 189 ASN A N 1
ATOM 1518 C CA . ASN A 1 189 ? 4.477 11.422 -6.426 1 98 189 ASN A CA 1
ATOM 1519 C C . ASN A 1 189 ? 5.395 11.453 -5.207 1 98 189 ASN A C 1
ATOM 1521 O O . ASN A 1 189 ? 5.484 12.469 -4.516 1 98 189 ASN A O 1
ATOM 1525 N N . VAL A 1 190 ? 6.055 10.328 -4.945 1 98.38 190 VAL A N 1
ATOM 1526 C CA . VAL A 1 190 ? 7.027 10.266 -3.859 1 98.38 190 VAL A CA 1
ATOM 1527 C C . VAL A 1 190 ? 8.148 11.273 -4.109 1 98.38 190 VAL A C 1
ATOM 1529 O O . VAL A 1 190 ? 8.492 12.062 -3.221 1 98.38 190 VAL A O 1
ATOM 1532 N N . VAL A 1 191 ? 8.641 11.25 -5.324 1 98.75 191 VAL A N 1
ATOM 1533 C CA . VAL A 1 191 ? 9.742 12.133 -5.691 1 98.75 191 VAL A CA 1
ATOM 1534 C C . VAL A 1 191 ? 9.297 13.594 -5.566 1 98.75 191 VAL A C 1
ATOM 1536 O O . VAL A 1 191 ? 10.023 14.422 -5.016 1 98.75 191 VAL A O 1
ATOM 1539 N N . ARG A 1 192 ? 8.156 13.875 -6.023 1 98.06 192 ARG A N 1
ATOM 1540 C CA . ARG A 1 192 ? 7.641 15.242 -5.941 1 98.06 192 ARG A CA 1
ATOM 1541 C C . ARG A 1 192 ? 7.465 15.68 -4.492 1 98.06 192 ARG A C 1
ATOM 1543 O O . ARG A 1 192 ? 7.848 16.781 -4.121 1 98.06 192 ARG A O 1
ATOM 1550 N N . ASN A 1 193 ? 6.891 14.844 -3.684 1 97.56 193 ASN A N 1
ATOM 1551 C CA . ASN A 1 193 ? 6.645 15.172 -2.285 1 97.56 193 ASN A CA 1
ATOM 1552 C C . ASN A 1 193 ? 7.941 15.461 -1.536 1 97.56 193 ASN A C 1
ATOM 1554 O O . ASN A 1 193 ? 8.023 16.406 -0.759 1 97.56 193 ASN A O 1
ATOM 1558 N N . PHE A 1 194 ? 8.961 14.695 -1.803 1 98 194 PHE A N 1
ATOM 1559 C CA . PHE A 1 194 ? 10.227 14.914 -1.109 1 98 194 PHE A CA 1
ATOM 1560 C C . PHE A 1 194 ? 11.008 16.047 -1.76 1 98 194 PHE A C 1
ATOM 1562 O O . PHE A 1 194 ? 11.594 16.891 -1.067 1 98 194 PHE A O 1
ATOM 1569 N N . GLY A 1 195 ? 11.016 16.094 -3.053 1 98.06 195 GLY A N 1
ATOM 1570 C CA . GLY A 1 195 ? 11.82 17.062 -3.764 1 98.06 195 GLY A CA 1
ATOM 1571 C C . GLY A 1 195 ? 11.242 18.469 -3.717 1 98.06 195 GLY A C 1
ATOM 1572 O O . GLY A 1 195 ? 11.977 19.453 -3.609 1 98.06 195 GLY A O 1
ATOM 1573 N N . LEU A 1 196 ? 9.938 18.531 -3.828 1 97.06 196 LEU A N 1
ATOM 1574 C CA . LEU A 1 196 ? 9.297 19.844 -3.965 1 97.06 196 LEU A CA 1
ATOM 1575 C C . LEU A 1 196 ? 8.562 20.219 -2.684 1 97.06 196 LEU A C 1
ATOM 1577 O O . LEU A 1 196 ? 8.125 21.359 -2.529 1 97.06 196 LEU A O 1
ATOM 1581 N N . GLY A 1 197 ? 8.383 19.328 -1.761 1 96.12 197 GLY A N 1
ATOM 1582 C CA . GLY A 1 197 ? 7.723 19.578 -0.49 1 96.12 197 GLY A CA 1
ATOM 1583 C C . GLY A 1 197 ? 8.656 19.469 0.7 1 96.12 197 GLY A C 1
ATOM 1584 O O . GLY A 1 197 ? 9.039 20.484 1.287 1 96.12 197 GLY A O 1
ATOM 1585 N N . TRP A 1 198 ? 9.195 18.312 0.936 1 97.19 198 TRP A N 1
ATOM 1586 C CA . TRP A 1 198 ? 10.031 18.016 2.09 1 97.19 198 TRP A CA 1
ATOM 1587 C C . TRP A 1 198 ? 11.32 18.828 2.051 1 97.19 198 TRP A C 1
ATOM 1589 O O . TRP A 1 198 ? 11.695 19.453 3.041 1 97.19 198 TRP A O 1
ATOM 1599 N N . LEU A 1 199 ? 12.023 18.828 0.918 1 96.94 199 LEU A N 1
ATOM 1600 C CA . LEU A 1 199 ? 13.344 19.438 0.831 1 96.94 199 LEU A CA 1
ATOM 1601 C C . LEU A 1 199 ? 13.266 20.938 1.082 1 96.94 199 LEU A C 1
ATOM 1603 O O . LEU A 1 199 ? 14 21.469 1.911 1 96.94 199 LEU A O 1
ATOM 1607 N N . PRO A 1 200 ? 12.352 21.641 0.452 1 95.75 200 PRO A N 1
ATOM 1608 C CA . PRO A 1 200 ? 12.281 23.078 0.677 1 95.75 200 PRO A CA 1
ATOM 1609 C C . PRO A 1 200 ? 11.883 23.438 2.107 1 95.75 200 PRO A C 1
ATOM 1611 O O . PRO A 1 200 ? 12.148 24.562 2.564 1 95.75 200 PRO A O 1
ATOM 1614 N N . ALA A 1 201 ? 11.266 22.578 2.832 1 97.19 201 ALA A N 1
ATOM 1615 C CA . ALA A 1 201 ? 10.828 22.844 4.199 1 97.19 201 ALA A CA 1
ATOM 1616 C C . ALA A 1 201 ? 12.016 22.906 5.156 1 97.19 201 ALA A C 1
ATOM 1618 O O . ALA A 1 201 ? 11.906 23.438 6.258 1 97.19 201 ALA A O 1
ATOM 1619 N N . LYS A 1 202 ? 13.133 22.328 4.73 1 96.25 202 LYS A N 1
ATOM 1620 C CA . LYS A 1 202 ? 14.289 22.188 5.609 1 96.25 202 LYS A CA 1
ATOM 1621 C C . LYS A 1 202 ? 14.742 23.547 6.133 1 96.25 202 LYS A C 1
ATOM 1623 O O . LYS A 1 202 ? 14.953 23.719 7.336 1 96.25 202 LYS A O 1
ATOM 1628 N N . GLN A 1 203 ? 14.852 24.453 5.254 1 95.69 203 GLN A N 1
ATOM 1629 C CA . GLN A 1 203 ? 15.328 25.781 5.645 1 95.69 203 GLN A CA 1
ATOM 1630 C C . GLN A 1 203 ? 14.352 26.453 6.602 1 95.69 203 GLN A C 1
ATOM 1632 O O . GLN A 1 203 ? 14.773 27.156 7.535 1 95.69 203 GLN A O 1
ATOM 1637 N N . LEU A 1 204 ? 13.086 26.297 6.363 1 96.94 204 LEU A N 1
ATOM 1638 C CA . LEU A 1 204 ? 12.078 26.875 7.242 1 96.94 204 LEU A CA 1
ATOM 1639 C C . LEU A 1 204 ? 12.195 26.328 8.656 1 96.94 204 LEU A C 1
ATOM 1641 O O . LEU A 1 204 ? 12.094 27.062 9.633 1 96.94 204 LEU A O 1
ATOM 1645 N N . VAL A 1 205 ? 12.453 25.078 8.711 1 97.88 205 VAL A N 1
ATOM 1646 C CA . VAL A 1 205 ? 12.57 24.422 10.008 1 97.88 205 VAL A CA 1
ATOM 1647 C C . VAL A 1 205 ? 13.852 24.875 10.703 1 97.88 205 VAL A C 1
ATOM 1649 O O . VAL A 1 205 ? 13.852 25.141 11.906 1 97.88 205 VAL A O 1
ATOM 1652 N N . GLN A 1 206 ? 14.898 24.984 9.945 1 97.56 206 GLN A N 1
ATOM 1653 C CA . GLN A 1 206 ? 16.172 25.469 10.484 1 97.56 206 GLN A CA 1
ATOM 1654 C C . GLN A 1 206 ? 16.016 26.891 11.039 1 97.56 206 GLN A C 1
ATOM 1656 O O . GLN A 1 206 ? 16.5 27.188 12.125 1 97.56 206 GLN A O 1
ATOM 1661 N N . ASP A 1 207 ? 15.383 27.672 10.258 1 97.69 207 ASP A N 1
ATOM 1662 C CA . ASP A 1 207 ? 15.18 29.062 10.672 1 97.69 207 ASP A CA 1
ATOM 1663 C C . ASP A 1 207 ? 14.336 29.141 11.945 1 97.69 207 ASP A C 1
ATOM 1665 O O . ASP A 1 207 ? 14.664 29.891 12.867 1 97.69 207 ASP A O 1
ATOM 1669 N N . ALA A 1 208 ? 13.25 28.391 11.961 1 97.94 208 ALA A N 1
ATOM 1670 C CA . ALA A 1 208 ? 12.383 28.359 13.141 1 97.94 208 ALA A CA 1
ATOM 1671 C C . ALA A 1 208 ? 13.133 27.844 14.359 1 97.94 208 ALA A C 1
ATOM 1673 O O . ALA A 1 208 ? 12.969 28.359 15.469 1 97.94 208 ALA A O 1
ATOM 1674 N N . PHE A 1 209 ? 13.938 26.844 14.164 1 98.31 209 PHE A N 1
ATOM 1675 C CA . PHE A 1 209 ? 14.727 26.266 15.25 1 98.31 209 PHE A CA 1
ATOM 1676 C C . PHE A 1 209 ? 15.719 27.281 15.805 1 98.31 209 PHE A C 1
ATOM 1678 O O . PHE A 1 209 ? 15.891 27.375 17.016 1 98.31 209 PHE A O 1
ATOM 1685 N N . ALA A 1 210 ? 16.297 28 14.938 1 97.38 210 ALA A N 1
ATOM 1686 C CA . ALA A 1 210 ? 17.266 29.016 15.336 1 97.38 210 ALA A CA 1
ATOM 1687 C C . ALA A 1 210 ? 16.609 30.141 16.109 1 97.38 210 ALA A C 1
ATOM 1689 O O . ALA A 1 210 ? 17.203 30.734 17.016 1 97.38 210 ALA A O 1
ATOM 1690 N N . LYS A 1 211 ? 15.359 30.406 15.805 1 97.38 211 LYS A N 1
ATOM 1691 C CA . LYS A 1 211 ? 14.664 31.562 16.375 1 97.38 211 LYS A CA 1
ATOM 1692 C C . LYS A 1 211 ? 13.82 31.141 17.578 1 97.38 211 LYS A C 1
ATOM 1694 O O . LYS A 1 211 ? 13.102 31.953 18.156 1 97.38 211 LYS A O 1
ATOM 1699 N N . ARG A 1 212 ? 13.93 29.938 17.953 1 98 212 ARG A N 1
ATOM 1700 C CA . ARG A 1 212 ? 13.008 29.391 18.938 1 98 212 ARG A CA 1
ATOM 1701 C C . ARG A 1 212 ? 13.164 30.109 20.281 1 98 212 ARG A C 1
ATOM 1703 O O . ARG A 1 212 ? 12.211 30.219 21.047 1 98 212 ARG A O 1
ATOM 1710 N N . PHE A 1 213 ? 14.32 30.703 20.594 1 97.75 213 PHE A N 1
ATOM 1711 C CA . PHE A 1 213 ? 14.555 31.406 21.844 1 97.75 213 PHE A CA 1
ATOM 1712 C C . PHE A 1 213 ? 13.875 32.781 21.844 1 97.75 213 PHE A C 1
ATOM 1714 O O . PHE A 1 213 ? 13.727 33.406 22.891 1 97.75 213 PHE A O 1
ATOM 1721 N N . GLU A 1 214 ? 13.453 33.219 20.688 1 96.75 214 GLU A N 1
ATOM 1722 C CA . GLU A 1 214 ? 12.68 34.438 20.578 1 96.75 214 GLU A CA 1
ATOM 1723 C C . GLU A 1 214 ? 11.219 34.219 20.969 1 96.75 214 GLU A C 1
ATOM 1725 O O . GLU A 1 214 ? 10.516 35.156 21.328 1 96.75 214 GLU A O 1
ATOM 1730 N N . ILE A 1 215 ? 10.797 33 20.891 1 95.69 215 ILE A N 1
ATOM 1731 C CA . ILE A 1 215 ? 9.422 32.656 21.219 1 95.69 215 ILE A CA 1
ATOM 1732 C C . ILE A 1 215 ? 9.297 32.375 22.719 1 95.69 215 ILE A C 1
ATOM 1734 O O . ILE A 1 215 ? 8.344 32.844 23.359 1 95.69 215 ILE A O 1
ATOM 1738 N N . HIS A 1 216 ? 10.258 31.703 23.203 1 96.75 216 HIS A N 1
ATOM 1739 C CA . HIS A 1 216 ? 10.352 31.391 24.625 1 96.75 216 HIS A CA 1
ATOM 1740 C C . HIS A 1 216 ? 11.789 31.094 25.031 1 96.75 216 HIS A C 1
ATOM 1742 O O . HIS A 1 216 ? 12.516 30.406 24.297 1 96.75 216 HIS A O 1
ATOM 1748 N N . GLU A 1 217 ? 12.188 31.453 26.172 1 97.19 217 GLU A N 1
ATOM 1749 C CA . GLU A 1 217 ? 13.578 31.359 26.625 1 97.19 217 GLU A CA 1
ATOM 1750 C C . GLU A 1 217 ? 14.008 29.906 26.766 1 97.19 217 GLU A C 1
ATOM 1752 O O . GLU A 1 217 ? 15.188 29.578 26.641 1 97.19 217 GLU A O 1
ATOM 1757 N N . SER A 1 218 ? 13.086 29.031 26.938 1 97.25 218 SER A N 1
ATOM 1758 C CA . SER A 1 218 ? 13.398 27.625 27.141 1 97.25 218 SER A CA 1
ATOM 1759 C C . SER A 1 218 ? 13.875 26.984 25.828 1 97.25 218 SER A C 1
ATOM 1761 O O . SER A 1 218 ? 14.508 25.922 25.859 1 97.25 218 SER A O 1
ATOM 1763 N N . GLY A 1 219 ? 13.469 27.578 24.688 1 97.88 219 GLY A N 1
ATOM 1764 C CA . GLY A 1 219 ? 13.789 27 23.391 1 97.88 219 GLY A CA 1
ATOM 1765 C C . GLY A 1 219 ? 12.945 25.781 23.062 1 97.88 219 GLY A C 1
ATOM 1766 O O . GLY A 1 219 ? 13.266 25.031 22.141 1 97.88 219 GLY A O 1
ATOM 1767 N N . LYS A 1 220 ? 11.859 25.547 23.75 1 98.56 220 LYS A N 1
ATOM 1768 C CA . LYS A 1 220 ? 11.07 24.328 23.609 1 98.56 220 LYS A CA 1
ATOM 1769 C C . LYS A 1 220 ? 9.875 24.547 22.688 1 98.56 220 LYS A C 1
ATOM 1771 O O . LYS A 1 220 ? 9.117 23.625 22.406 1 98.56 220 LYS A O 1
ATOM 1776 N N . ILE A 1 221 ? 9.742 25.75 22.203 1 98.62 221 ILE A N 1
ATOM 1777 C CA . ILE A 1 221 ? 8.625 26.125 21.344 1 98.62 221 ILE A CA 1
ATOM 1778 C C . ILE A 1 221 ? 9.148 26.688 20.031 1 98.62 221 ILE A C 1
ATOM 1780 O O . ILE A 1 221 ? 9.953 27.625 20.031 1 98.62 221 ILE A O 1
ATOM 1784 N N . MET A 1 222 ? 8.742 26.109 18.938 1 98.44 222 MET A N 1
ATOM 1785 C CA . MET A 1 222 ? 9.055 26.625 17.609 1 98.44 222 MET A CA 1
ATOM 1786 C C . MET A 1 222 ? 7.816 27.203 16.953 1 98.44 222 MET A C 1
ATOM 1788 O O . MET A 1 222 ? 6.707 26.703 17.141 1 98.44 222 MET A O 1
ATOM 1792 N N . LEU A 1 223 ? 8.031 28.219 16.203 1 98.31 223 LEU A N 1
ATOM 1793 C CA . LEU A 1 223 ? 6.93 28.891 15.531 1 98.31 223 LEU A CA 1
ATOM 1794 C C . LEU A 1 223 ? 7.23 29.078 14.047 1 98.31 223 LEU A C 1
ATOM 1796 O O . LEU A 1 223 ? 8.312 29.531 13.68 1 98.31 223 LEU A O 1
ATOM 1800 N N . PHE A 1 224 ? 6.246 28.625 13.234 1 97.06 224 PHE A N 1
ATOM 1801 C CA . PHE A 1 224 ? 6.32 28.828 11.789 1 97.06 224 PHE A CA 1
ATOM 1802 C C . PHE A 1 224 ? 5.352 29.906 11.344 1 97.06 224 PHE A C 1
ATOM 1804 O O . PHE A 1 224 ? 4.223 29.984 11.836 1 97.06 224 PHE A O 1
ATOM 1811 N N . ASP A 1 225 ? 5.801 30.766 10.398 1 92.94 225 ASP A N 1
ATOM 1812 C CA . ASP A 1 225 ? 4.91 31.766 9.828 1 92.94 225 ASP A CA 1
ATOM 1813 C C . ASP A 1 225 ? 3.992 31.141 8.773 1 92.94 225 ASP A C 1
ATOM 1815 O O . ASP A 1 225 ? 2.984 31.75 8.391 1 92.94 225 ASP A O 1
ATOM 1819 N N . GLN A 1 226 ? 4.38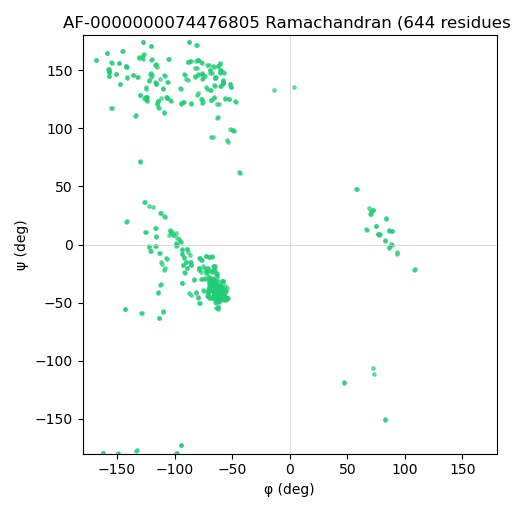7 30.078 8.32 1 92.38 226 GLN A N 1
ATOM 1820 C CA . GLN A 1 226 ? 3.594 29.234 7.43 1 92.38 226 GLN A CA 1
ATOM 1821 C C . GLN A 1 226 ? 3.795 27.766 7.738 1 92.38 226 GLN A C 1
ATOM 1823 O O . GLN A 1 226 ? 4.828 27.375 8.289 1 92.38 226 GLN A O 1
ATOM 1828 N N . PHE A 1 227 ? 2.77 27.094 7.383 1 92.19 227 PHE A N 1
ATOM 1829 C CA . PHE A 1 227 ? 2.93 25.656 7.613 1 92.19 227 PHE A CA 1
ATOM 1830 C C . PHE A 1 227 ? 4.031 25.094 6.73 1 92.19 227 PHE A C 1
ATOM 1832 O O . PHE A 1 227 ? 4.168 25.484 5.57 1 92.19 227 PHE A O 1
ATOM 1839 N N . ALA A 1 228 ? 4.797 24.125 7.23 1 93.88 228 ALA A N 1
ATOM 1840 C CA . ALA A 1 228 ? 5.75 23.25 6.547 1 93.88 228 ALA A CA 1
ATOM 1841 C C . ALA A 1 228 ? 5.859 21.906 7.246 1 93.88 228 ALA A C 1
ATOM 1843 O O . ALA A 1 228 ? 5.637 21.797 8.461 1 93.88 228 ALA A O 1
ATOM 1844 N N . PRO A 1 229 ? 6.09 20.875 6.445 1 94.56 229 PRO A N 1
ATOM 1845 C CA . PRO A 1 229 ? 6.371 19.609 7.121 1 94.56 229 PRO A CA 1
ATOM 1846 C C . PRO A 1 229 ? 7.645 19.656 7.961 1 94.56 229 PRO A C 1
ATOM 1848 O O . PRO A 1 229 ? 8.75 19.672 7.41 1 94.56 229 PRO A O 1
ATOM 1851 N N . TRP A 1 230 ? 7.492 19.656 9.227 1 96.62 230 TRP A N 1
ATOM 1852 C CA . TRP A 1 230 ? 8.594 20.047 10.094 1 96.62 230 TRP A CA 1
ATOM 1853 C C . TRP A 1 230 ? 9.164 18.844 10.82 1 96.62 230 TRP A C 1
ATOM 1855 O O . TRP A 1 230 ? 10.312 18.859 11.281 1 96.62 230 TRP A O 1
ATOM 1865 N N . LYS A 1 231 ? 8.477 17.75 10.961 1 94.38 231 LYS A N 1
ATOM 1866 C CA . LYS A 1 231 ? 8.805 16.703 11.93 1 94.38 231 LYS A CA 1
ATOM 1867 C C . LYS A 1 231 ? 10.156 16.062 11.617 1 94.38 231 LYS A C 1
ATOM 1869 O O . LYS A 1 231 ? 11.078 16.125 12.43 1 94.38 231 LYS A O 1
ATOM 1874 N N . ASP A 1 232 ? 10.25 15.617 10.445 1 93.75 232 ASP A N 1
ATOM 1875 C CA . ASP A 1 232 ? 11.461 14.906 10.039 1 93.75 232 ASP A CA 1
ATOM 1876 C C . ASP A 1 232 ? 12.688 15.805 10.141 1 93.75 232 ASP A C 1
ATOM 1878 O O . ASP A 1 232 ? 13.734 15.391 10.633 1 93.75 232 ASP A O 1
ATOM 1882 N N . HIS A 1 233 ? 12.57 17 9.68 1 96.62 233 HIS A N 1
ATOM 1883 C CA . HIS A 1 233 ? 13.672 17.953 9.711 1 96.62 233 HIS A CA 1
ATOM 1884 C C . HIS A 1 233 ? 14.031 18.328 11.148 1 96.62 233 HIS A C 1
ATOM 1886 O O . HIS A 1 233 ? 15.211 18.484 11.469 1 96.62 233 HIS A O 1
ATOM 1892 N N . LEU A 1 234 ? 13.016 18.469 11.938 1 97.38 234 LEU A N 1
ATOM 1893 C CA . LEU A 1 234 ? 13.266 18.828 13.32 1 97.38 234 LEU A CA 1
ATOM 1894 C C . LEU A 1 234 ? 14.156 17.797 14.008 1 97.38 234 LEU A C 1
ATOM 1896 O O . LEU A 1 234 ? 15.109 18.172 14.695 1 97.38 234 LEU A O 1
ATOM 1900 N N . PHE A 1 235 ? 13.875 16.531 13.828 1 95.56 235 PHE A N 1
ATOM 1901 C CA . PHE A 1 235 ? 14.648 15.469 14.453 1 95.56 235 PHE A CA 1
ATOM 1902 C C . PHE A 1 235 ? 16.109 15.539 14.031 1 95.56 235 PHE A C 1
ATOM 1904 O O . PHE A 1 235 ? 17 15.445 14.867 1 95.56 235 PHE A O 1
ATOM 1911 N N . THR A 1 236 ? 16.297 15.742 12.781 1 94.31 236 THR A N 1
ATOM 1912 C CA . THR A 1 236 ? 17.656 15.828 12.242 1 94.31 236 THR A CA 1
ATOM 1913 C C . THR A 1 236 ? 18.375 17.062 12.789 1 94.31 236 THR A C 1
ATOM 1915 O O . THR A 1 236 ? 19.531 16.969 13.203 1 94.31 236 THR A O 1
ATOM 1918 N N . ILE A 1 237 ? 17.703 18.141 12.773 1 96.94 237 ILE A N 1
ATOM 1919 C CA . ILE A 1 237 ? 18.281 19.422 13.203 1 96.94 237 ILE A CA 1
ATOM 1920 C C . ILE A 1 237 ? 18.625 19.359 14.688 1 96.94 237 ILE A C 1
ATOM 1922 O O . ILE A 1 237 ? 19.688 19.797 15.102 1 96.94 237 ILE A O 1
ATOM 1926 N N . GLU A 1 238 ? 17.703 18.781 15.461 1 97.38 238 GLU A N 1
ATOM 1927 C CA . GLU A 1 238 ? 17.969 18.594 16.891 1 97.38 238 GLU A CA 1
ATOM 1928 C C . GLU A 1 238 ? 19.203 17.75 17.125 1 97.38 238 GLU A C 1
ATOM 1930 O O . GLU A 1 238 ? 20.062 18.094 17.938 1 97.38 238 GLU A O 1
ATOM 1935 N N . ASP A 1 239 ? 19.281 16.703 16.422 1 95.81 239 ASP A N 1
ATOM 1936 C CA . ASP A 1 239 ? 20.391 15.773 16.578 1 95.81 239 ASP A CA 1
ATOM 1937 C C . ASP A 1 239 ? 21.719 16.438 16.203 1 95.81 239 ASP A C 1
ATOM 1939 O O . ASP A 1 239 ? 22.703 16.312 16.922 1 95.81 239 ASP A O 1
ATOM 1943 N N . GLU A 1 240 ? 21.75 17.109 15.156 1 96 240 GLU A N 1
ATOM 1944 C CA . GLU A 1 240 ? 22.953 17.797 14.688 1 96 240 GLU A CA 1
ATOM 1945 C C . GLU A 1 240 ? 23.391 18.875 15.672 1 96 240 GLU A C 1
ATOM 1947 O O . GLU A 1 240 ? 24.578 19.141 15.828 1 96 240 GLU A O 1
ATOM 1952 N N . ALA A 1 241 ? 22.438 19.438 16.328 1 96.62 241 ALA A N 1
ATOM 1953 C CA . ALA A 1 241 ? 22.734 20.516 17.266 1 96.62 241 ALA A CA 1
ATOM 1954 C C . ALA A 1 241 ? 23.016 19.969 18.656 1 96.62 241 ALA A C 1
ATOM 1956 O O . ALA A 1 241 ? 23.328 20.734 19.578 1 96.62 241 ALA A O 1
ATOM 1957 N N . GLY A 1 242 ? 22.875 18.609 18.844 1 96.31 242 GLY A N 1
ATOM 1958 C CA . GLY A 1 242 ? 23.047 18 20.172 1 96.31 242 GLY A CA 1
ATOM 1959 C C . GLY A 1 242 ? 21.906 18.344 21.125 1 96.31 242 GLY A C 1
ATOM 1960 O O . GLY A 1 242 ? 22.125 18.484 22.328 1 96.31 242 GLY A O 1
ATOM 1961 N N . LYS A 1 243 ? 20.734 18.578 20.547 1 96.81 243 LYS A N 1
ATOM 1962 C CA . LYS A 1 243 ? 19.578 19 21.328 1 96.81 243 LYS A CA 1
ATOM 1963 C C . LYS A 1 243 ? 18.391 18.078 21.094 1 96.81 243 LYS A C 1
ATOM 1965 O O . LYS A 1 243 ? 17.25 18.547 21 1 96.81 243 LYS A O 1
ATOM 1970 N N . SER A 1 244 ? 18.656 16.828 20.938 1 95.31 244 SER A N 1
ATOM 1971 C CA . SER A 1 244 ? 17.609 15.859 20.641 1 95.31 244 SER A CA 1
ATOM 1972 C C . SER A 1 244 ? 16.516 15.898 21.703 1 95.31 244 SER A C 1
ATOM 1974 O O . SER A 1 244 ? 16.797 15.82 22.906 1 95.31 244 SER A O 1
ATOM 1976 N N . GLY A 1 245 ? 15.336 16.062 21.266 1 95.06 245 GLY A N 1
ATOM 1977 C CA . GLY A 1 245 ? 14.188 16 22.172 1 95.06 245 GLY A CA 1
ATOM 1978 C C . GLY A 1 245 ? 13.891 17.328 22.844 1 95.06 245 GLY A C 1
ATOM 1979 O O . GLY A 1 245 ? 13.016 17.406 23.703 1 95.06 245 GLY A O 1
ATOM 1980 N N . GLU A 1 246 ? 14.477 18.375 22.406 1 96.56 246 GLU A N 1
ATOM 1981 C CA . GLU A 1 246 ? 14.375 19.656 23.094 1 96.56 246 GLU A CA 1
ATOM 1982 C C . GLU A 1 246 ? 13.039 20.328 22.812 1 96.56 246 GLU A C 1
ATOM 1984 O O . GLU A 1 246 ? 12.367 20.797 23.719 1 96.56 246 GLU A O 1
ATOM 1989 N N . VAL A 1 247 ? 12.695 20.422 21.547 1 98.19 247 VAL A N 1
ATOM 1990 C CA . VAL A 1 247 ? 11.477 21.125 21.141 1 98.19 247 VAL A CA 1
ATOM 1991 C C . VAL A 1 247 ? 10.258 20.281 21.531 1 98.19 247 VAL A C 1
ATOM 1993 O O . VAL A 1 247 ? 10.211 19.078 21.25 1 98.19 247 VAL A O 1
ATOM 1996 N N . LEU A 1 248 ? 9.258 20.891 22.125 1 98.19 248 LEU A N 1
ATOM 1997 C CA . LEU A 1 248 ? 8.078 20.188 22.594 1 98.19 248 LEU A CA 1
ATOM 1998 C C . LEU A 1 248 ? 6.848 20.562 21.781 1 98.19 248 LEU A C 1
ATOM 2000 O O . LEU A 1 248 ? 5.953 19.734 21.578 1 98.19 248 LEU A O 1
ATOM 2004 N N . PHE A 1 249 ? 6.816 21.766 21.375 1 98.56 249 PHE A N 1
ATOM 2005 C CA . PHE A 1 249 ? 5.629 22.266 20.688 1 98.56 249 PHE A CA 1
ATOM 2006 C C . PHE A 1 249 ? 6.012 23.016 19.422 1 98.56 249 PHE A C 1
ATOM 2008 O O . PHE A 1 249 ? 7.031 23.719 19.391 1 98.56 249 PHE A O 1
ATOM 2015 N N . VAL A 1 250 ? 5.223 22.891 18.438 1 98.44 250 VAL A N 1
ATOM 2016 C CA . VAL A 1 250 ? 5.367 23.578 17.172 1 98.44 250 VAL A CA 1
ATOM 2017 C C . VAL A 1 250 ? 4.074 24.344 16.844 1 98.44 250 VAL A C 1
ATOM 2019 O O . VAL A 1 250 ? 2.986 23.766 16.891 1 98.44 250 VAL A O 1
ATOM 2022 N N . LEU A 1 251 ? 4.238 25.609 16.578 1 98.5 251 LEU A N 1
ATOM 2023 C CA . LEU A 1 251 ? 3.111 26.484 16.281 1 98.5 251 LEU A CA 1
ATOM 2024 C C . LEU A 1 251 ? 3.119 26.891 14.805 1 98.5 251 LEU A C 1
ATOM 2026 O O . LEU A 1 251 ? 4.18 27.156 14.234 1 98.5 251 LEU A O 1
ATOM 2030 N N . PHE A 1 252 ? 1.966 26.844 14.133 1 97.31 252 PHE A N 1
ATOM 2031 C CA . PHE A 1 252 ? 1.893 27.219 12.727 1 97.31 252 PHE A CA 1
ATOM 2032 C C . PHE A 1 252 ? 0.469 27.609 12.352 1 97.31 252 PHE A C 1
ATOM 2034 O O . PHE A 1 252 ? -0.491 27.188 12.992 1 97.31 252 PHE A O 1
ATOM 2041 N N . PRO A 1 253 ? 0.344 28.5 11.375 1 94.75 253 PRO A N 1
ATOM 2042 C CA . PRO A 1 253 ? -0.995 28.812 10.875 1 94.75 253 PRO A CA 1
ATOM 2043 C C . PRO A 1 253 ? -1.565 27.719 9.969 1 94.75 253 PRO A C 1
ATOM 2045 O O . PRO A 1 253 ? -0.811 27.016 9.305 1 94.75 253 PRO A O 1
ATOM 2048 N N . ASP A 1 254 ? -2.877 27.562 10.023 1 87.19 254 ASP A N 1
ATOM 2049 C CA . ASP A 1 254 ? -3.508 26.625 9.094 1 87.19 254 ASP A CA 1
ATOM 2050 C C . ASP A 1 254 ? -4.098 27.375 7.895 1 87.19 254 ASP A C 1
ATOM 2052 O O . ASP A 1 254 ? -3.887 28.578 7.734 1 87.19 254 ASP A O 1
ATOM 2056 N N . SER A 1 255 ? -4.711 26.719 6.969 1 79.44 255 SER A N 1
ATOM 2057 C CA . SER A 1 255 ? -5.164 27.281 5.699 1 79.44 255 SER A CA 1
ATOM 2058 C C . SER A 1 255 ? -6.332 28.234 5.902 1 79.44 255 SER A C 1
ATOM 2060 O O . SER A 1 255 ? -6.664 29.016 5.008 1 79.44 255 SER A O 1
ATOM 2062 N N . THR A 1 256 ? -6.891 28.25 7.094 1 79.19 256 THR A N 1
ATOM 2063 C CA . THR A 1 256 ? -8.039 29.109 7.355 1 79.19 256 THR A CA 1
ATOM 2064 C C . THR A 1 256 ? -7.609 30.391 8.055 1 79.19 256 THR A C 1
ATOM 2066 O O . THR A 1 256 ? -8.453 31.219 8.43 1 79.19 256 THR A O 1
ATOM 2069 N N . GLY A 1 257 ? -6.387 30.547 8.281 1 85.12 257 GLY A N 1
ATOM 2070 C CA . GLY A 1 257 ? -5.883 31.734 8.953 1 85.12 257 GLY A CA 1
ATOM 2071 C C . GLY A 1 257 ? -5.852 31.594 10.461 1 85.12 257 GLY A C 1
ATOM 2072 O O . GLY A 1 257 ? -5.457 32.531 11.164 1 85.12 257 GLY A O 1
ATOM 2073 N N . LYS A 1 258 ? -6.273 30.453 10.922 1 93.94 258 LYS A N 1
ATOM 2074 C CA . LYS A 1 258 ? -6.164 30.156 12.352 1 93.94 258 LYS A CA 1
ATOM 2075 C C . LYS A 1 258 ? -4.809 29.547 12.68 1 93.94 258 LYS A C 1
ATOM 2077 O O . LYS A 1 258 ? -4 29.281 11.789 1 93.94 258 LYS A O 1
ATOM 2082 N N . TRP A 1 259 ? -4.605 29.359 13.992 1 97.38 259 TRP A N 1
ATOM 2083 C CA . TRP A 1 259 ? -3.285 28.906 14.406 1 97.38 259 TRP A CA 1
ATOM 2084 C C . TRP A 1 259 ? -3.387 27.578 15.156 1 97.38 259 TRP A C 1
ATOM 2086 O O . TRP A 1 259 ? -4.352 27.344 15.891 1 97.38 259 TRP A O 1
ATOM 2096 N N . ARG A 1 260 ? -2.352 26.766 14.969 1 97.5 260 ARG A N 1
ATOM 2097 C CA . ARG A 1 260 ? -2.318 25.438 15.562 1 97.5 260 ARG A CA 1
ATOM 2098 C C . ARG A 1 260 ? -1.127 25.297 16.5 1 97.5 260 ARG A C 1
ATOM 2100 O O . ARG A 1 260 ? -0.088 25.922 16.312 1 97.5 260 ARG A O 1
ATOM 2107 N N . ILE A 1 261 ? -1.332 24.578 17.5 1 98.31 261 ILE A N 1
ATOM 2108 C CA . ILE A 1 261 ? -0.275 24.094 18.391 1 98.31 261 ILE A CA 1
ATOM 2109 C C . ILE A 1 261 ? -0.178 22.578 18.281 1 98.31 261 ILE A C 1
ATOM 2111 O O . ILE A 1 261 ? -1.147 21.875 18.562 1 98.31 261 ILE A O 1
ATOM 2115 N N . SER A 1 262 ? 0.94 22.109 17.859 1 97.12 262 SER A N 1
ATOM 2116 C CA . SER A 1 262 ? 1.178 20.672 17.719 1 97.12 262 SER A CA 1
ATOM 2117 C C . SER A 1 262 ? 2.295 20.219 18.656 1 97.12 262 SER A C 1
ATOM 2119 O O . SER A 1 262 ? 3.293 20.906 18.828 1 97.12 262 SER A O 1
ATOM 2121 N N . THR A 1 263 ? 2.064 19.078 19.219 1 97.44 263 THR A N 1
ATOM 2122 C CA . THR A 1 263 ? 3.137 18.453 19.984 1 97.44 263 THR A CA 1
ATOM 2123 C C . THR A 1 263 ? 4.129 17.75 19.062 1 97.44 263 THR A C 1
ATOM 2125 O O . THR A 1 263 ? 3.84 17.547 17.891 1 97.44 263 THR A O 1
ATOM 2128 N N . VAL A 1 264 ? 5.324 17.531 19.562 1 96.81 264 VAL A N 1
ATOM 2129 C CA . VAL A 1 264 ? 6.352 16.812 18.797 1 96.81 264 VAL A CA 1
ATOM 2130 C C . VAL A 1 264 ? 6.305 15.328 19.125 1 96.81 264 VAL A C 1
ATOM 2132 O O . VAL A 1 264 ? 6.355 14.953 20.297 1 96.81 264 VAL A O 1
ATOM 2135 N N . PRO A 1 265 ? 6.129 14.547 18.125 1 93.25 265 PRO A N 1
ATOM 2136 C CA . PRO A 1 265 ? 6.086 13.109 18.375 1 93.25 265 PRO A CA 1
ATOM 2137 C C . PRO A 1 265 ? 7.426 12.555 18.859 1 93.25 265 PRO A C 1
ATOM 2139 O O . PRO A 1 265 ? 8.477 13.141 18.578 1 93.25 265 PRO A O 1
ATOM 2142 N N . ILE A 1 266 ? 7.305 11.469 19.609 1 89 266 ILE A N 1
ATOM 2143 C CA . ILE A 1 266 ? 8.516 10.703 19.891 1 89 266 ILE A CA 1
ATOM 2144 C C . ILE A 1 266 ? 8.938 9.906 18.656 1 89 266 ILE A C 1
ATOM 2146 O O . ILE A 1 266 ? 8.133 9.172 18.094 1 89 266 ILE A O 1
ATOM 2150 N N . GLN A 1 267 ? 10.141 10.18 18.25 1 78.75 267 GLN A N 1
ATOM 2151 C CA . GLN A 1 267 ? 10.617 9.555 17.016 1 78.75 267 GLN A CA 1
ATOM 2152 C C . GLN A 1 267 ? 10.445 8.039 17.078 1 78.75 267 GLN A C 1
ATOM 2154 O O . GLN A 1 267 ? 10.836 7.391 18.047 1 78.75 267 GLN A O 1
ATOM 2159 N N . GLY A 1 268 ? 9.789 7.469 16.125 1 66.12 268 GLY A N 1
ATOM 2160 C CA . GLY A 1 268 ? 9.672 6.027 15.969 1 66.12 268 GLY A CA 1
ATOM 2161 C C . GLY A 1 268 ? 8.539 5.426 16.766 1 66.12 268 GLY A C 1
ATOM 2162 O O . GLY A 1 268 ? 8.359 4.207 16.781 1 66.12 268 GLY A O 1
ATOM 2163 N N . LYS A 1 269 ? 7.805 6.246 17.578 1 63.75 269 LYS A N 1
ATOM 2164 C CA . LYS A 1 269 ? 6.836 5.641 18.484 1 63.75 269 LYS A CA 1
ATOM 2165 C C . LYS A 1 269 ? 5.406 5.98 18.062 1 63.75 269 LYS A C 1
ATOM 2167 O O . LYS A 1 269 ? 4.488 5.938 18.891 1 63.75 269 LYS A O 1
ATOM 2172 N N . GLY A 1 270 ? 5.266 6.207 16.875 1 63.81 270 GLY A N 1
ATOM 2173 C CA . GLY A 1 270 ? 3.898 6.258 16.375 1 63.81 270 GLY A CA 1
ATOM 2174 C C . GLY A 1 270 ? 3.16 7.516 16.797 1 63.81 270 GLY A C 1
ATOM 2175 O O . GLY A 1 270 ? 3.494 8.617 16.344 1 63.81 270 GLY A O 1
ATOM 2176 N N . PHE A 1 271 ? 2.109 7.277 17.734 1 67.56 271 PHE A N 1
ATOM 2177 C CA . PHE A 1 271 ? 1.167 8.312 18.141 1 67.56 271 PHE A CA 1
ATOM 2178 C C . PHE A 1 271 ? 1.568 8.922 19.469 1 67.56 271 PHE A C 1
ATOM 2180 O O . PHE A 1 271 ? 0.893 9.812 19.984 1 67.56 271 PHE A O 1
ATOM 2187 N N . GLU A 1 272 ? 2.748 8.57 19.891 1 82.81 272 GLU A N 1
ATOM 2188 C CA . GLU A 1 272 ? 3.227 9.148 21.141 1 82.81 272 GLU A CA 1
ATOM 2189 C C . GLU A 1 272 ? 3.955 10.461 20.906 1 82.81 272 GLU A C 1
ATOM 2191 O O . GLU A 1 272 ? 4.594 10.641 19.859 1 82.81 272 GLU A O 1
ATOM 2196 N N . ASN A 1 273 ? 3.746 11.383 21.797 1 92.75 273 ASN A N 1
ATOM 2197 C CA . ASN A 1 273 ? 4.383 12.688 21.672 1 92.75 273 ASN A CA 1
ATOM 2198 C C . ASN A 1 273 ? 5.277 12.992 22.875 1 92.75 273 ASN A C 1
ATOM 2200 O O . ASN A 1 273 ? 5.172 12.344 23.922 1 92.75 273 ASN A O 1
ATOM 2204 N N . ARG A 1 274 ? 6.195 13.867 22.797 1 96.12 274 ARG A N 1
ATOM 2205 C CA . ARG A 1 274 ? 7.156 14.234 23.828 1 96.12 274 ARG A CA 1
ATOM 2206 C C . ARG A 1 274 ? 6.449 14.82 25.047 1 96.12 274 ARG A C 1
ATOM 2208 O O . ARG A 1 274 ? 6.812 14.523 26.188 1 96.12 274 ARG A O 1
ATOM 2215 N N . LYS A 1 275 ? 5.48 15.633 24.812 1 96.75 275 LYS A N 1
ATOM 2216 C CA . LYS A 1 275 ? 4.652 16.234 25.844 1 96.75 275 LYS A CA 1
ATOM 2217 C C . LYS A 1 275 ? 3.279 16.609 25.297 1 96.75 275 LYS A C 1
ATOM 2219 O O . LYS A 1 275 ? 3.166 17.516 24.469 1 96.75 275 LYS A O 1
ATOM 2224 N N . ALA A 1 276 ? 2.277 15.984 25.844 1 96.5 276 ALA A N 1
ATOM 2225 C CA . ALA A 1 276 ? 0.915 16.297 25.406 1 96.5 276 ALA A CA 1
ATOM 2226 C C . ALA A 1 276 ? 0.438 17.609 26.016 1 96.5 276 ALA A C 1
ATOM 2228 O O . ALA A 1 276 ? 0.966 18.062 27.031 1 96.5 276 ALA A O 1
ATOM 2229 N N . LEU A 1 277 ? -0.495 18.188 25.359 1 97.81 277 LEU A N 1
ATOM 2230 C CA . LEU A 1 277 ? -1.138 19.359 25.938 1 97.81 277 LEU A CA 1
ATOM 2231 C C . LEU A 1 277 ? -1.843 19 27.234 1 97.81 277 LEU A C 1
ATOM 2233 O O . LEU A 1 277 ? -2.195 17.844 27.469 1 97.81 277 LEU A O 1
ATOM 2237 N N . PRO A 1 278 ? -1.995 19.922 28.109 1 97.19 278 PRO A N 1
ATOM 2238 C CA . PRO A 1 278 ? -2.533 19.641 29.438 1 97.19 278 PRO A CA 1
ATOM 2239 C C . PRO A 1 278 ? -3.854 18.875 29.391 1 97.19 278 PRO A C 1
ATOM 2241 O O . PRO A 1 278 ? -4.723 19.172 28.578 1 97.19 278 PRO A O 1
ATOM 2244 N N . GLU A 1 279 ? -4.012 17.922 30.234 1 96.31 279 GLU A N 1
ATOM 2245 C CA . GLU A 1 279 ? -5.164 17.031 30.297 1 96.31 279 GLU A CA 1
ATOM 2246 C C . GLU A 1 279 ? -6.461 17.812 30.469 1 96.31 279 GLU A C 1
ATOM 2248 O O . GLU A 1 279 ? -7.488 17.469 29.891 1 96.31 279 GLU A O 1
ATOM 2253 N N . GLU A 1 280 ? -6.426 18.828 31.25 1 96.12 280 GLU A N 1
ATOM 2254 C CA . GLU A 1 280 ? -7.621 19.609 31.578 1 96.12 280 GLU A CA 1
ATOM 2255 C C . GLU A 1 280 ? -8.156 20.328 30.359 1 96.12 280 GLU A C 1
ATOM 2257 O O . GLU A 1 280 ? -9.297 20.797 30.344 1 96.12 280 GLU A O 1
ATOM 2262 N N . TRP A 1 281 ? -7.262 20.5 29.344 1 97.62 281 TRP A N 1
ATOM 2263 C CA . TRP A 1 281 ? -7.664 21.203 28.141 1 97.62 281 TRP A CA 1
ATOM 2264 C C . TRP A 1 281 ? -8.25 20.234 27.109 1 97.62 281 TRP A C 1
ATOM 2266 O O . TRP A 1 281 ? -8.93 20.641 26.172 1 97.62 281 TRP A O 1
ATOM 2276 N N . ARG A 1 282 ? -7.938 18.984 27.266 1 95.31 282 ARG A N 1
ATOM 2277 C CA . ARG A 1 282 ? -8.172 18 26.219 1 95.31 282 ARG A CA 1
ATOM 2278 C C . ARG A 1 282 ? -9.664 17.766 26 1 95.31 282 ARG A C 1
ATOM 2280 O O . ARG A 1 282 ? -10.406 17.547 26.969 1 95.31 282 ARG A O 1
ATOM 2287 N N . GLY A 1 283 ? -10.07 17.938 24.797 1 90.06 283 GLY A N 1
ATOM 2288 C CA . GLY A 1 283 ? -11.469 17.719 24.438 1 90.06 283 GLY A CA 1
ATOM 2289 C C . GLY A 1 283 ? -12.297 18.984 24.516 1 90.06 283 GLY A C 1
ATOM 2290 O O . GLY A 1 283 ? -13.453 19 24.094 1 90.06 283 GLY A O 1
ATOM 2291 N N . LEU A 1 284 ? -11.742 20.047 25 1 94.19 284 LEU A N 1
ATOM 2292 C CA . LEU A 1 284 ? -12.484 21.297 25.141 1 94.19 284 LEU A CA 1
ATOM 2293 C C . LEU A 1 284 ? -12.422 22.109 23.859 1 94.19 284 LEU A C 1
ATOM 2295 O O . LEU A 1 284 ? -11.492 21.953 23.062 1 94.19 284 LEU A O 1
ATOM 2299 N N . ARG A 1 285 ? -13.422 23.031 23.703 1 94.25 285 ARG A N 1
ATOM 2300 C CA . ARG A 1 285 ? -13.516 23.859 22.5 1 94.25 285 ARG A CA 1
ATOM 2301 C C . ARG A 1 285 ? -13.969 25.266 22.844 1 94.25 285 ARG A C 1
ATOM 2303 O O . ARG A 1 285 ? -14.609 25.484 23.875 1 94.25 285 ARG A O 1
ATOM 2310 N N . ASP A 1 286 ? -13.578 26.125 22.031 1 94.75 286 ASP A N 1
ATOM 2311 C CA . ASP A 1 286 ? -14.086 27.5 21.984 1 94.75 286 ASP A CA 1
ATOM 2312 C C . ASP A 1 286 ? -14.125 28.125 23.359 1 94.75 286 ASP A C 1
ATOM 2314 O O . ASP A 1 286 ? -13.102 28.203 24.047 1 94.75 286 ASP A O 1
ATOM 2318 N N . ASP A 1 287 ? -15.297 28.484 23.781 1 96.12 287 ASP A N 1
ATOM 2319 C CA . ASP A 1 287 ? -15.422 29.25 25.016 1 96.12 287 ASP A CA 1
ATOM 2320 C C . ASP A 1 287 ? -15.023 28.406 26.219 1 96.12 287 ASP A C 1
ATOM 2322 O O . ASP A 1 287 ? -14.43 28.922 27.172 1 96.12 287 ASP A O 1
ATOM 2326 N N . ALA A 1 288 ? -15.367 27.172 26.172 1 96.88 288 ALA A N 1
ATOM 2327 C CA . ALA A 1 288 ? -15.023 26.312 27.297 1 96.88 288 ALA A CA 1
ATOM 2328 C C . ALA A 1 288 ? -13.516 26.219 27.484 1 96.88 288 ALA A C 1
ATOM 2330 O O . ALA A 1 288 ? -13.023 26.266 28.609 1 96.88 288 ALA A O 1
ATOM 2331 N N . LEU A 1 289 ? -12.859 26.125 26.391 1 97.62 289 LEU A N 1
ATOM 2332 C CA . LEU A 1 289 ? -11.398 26.078 26.453 1 97.62 289 LEU A CA 1
ATOM 2333 C C . LEU A 1 289 ? -10.828 27.438 26.844 1 97.62 289 LEU A C 1
ATOM 2335 O O . LEU A 1 289 ? -9.883 27.5 27.641 1 97.62 289 LEU A O 1
ATOM 2339 N N . SER A 1 290 ? -11.352 28.5 26.328 1 98.12 290 SER A N 1
ATOM 2340 C CA . SER A 1 290 ? -10.891 29.844 26.656 1 98.12 290 SER A CA 1
ATOM 2341 C C . SER A 1 290 ? -11.055 30.141 28.141 1 98.12 290 SER A C 1
ATOM 2343 O O . SER A 1 290 ? -10.172 30.734 28.766 1 98.12 290 SER A O 1
ATOM 2345 N N . GLU A 1 291 ? -12.18 29.688 28.641 1 97.88 291 GLU A N 1
ATOM 2346 C CA . GLU A 1 291 ? -12.438 29.875 30.062 1 97.88 291 GLU A CA 1
ATOM 2347 C C . GLU A 1 291 ? -11.469 29.062 30.906 1 97.88 291 GLU A C 1
ATOM 2349 O O . GLU A 1 291 ? -10.93 29.578 31.906 1 97.88 291 GLU A O 1
ATOM 2354 N N . LYS A 1 292 ? -11.289 27.891 30.531 1 97.75 292 LYS A N 1
ATOM 2355 C CA . LYS A 1 292 ? -10.43 26.984 31.297 1 97.75 292 LYS A CA 1
ATOM 2356 C C . LYS A 1 292 ? -8.984 27.484 31.281 1 97.75 292 LYS A C 1
ATOM 2358 O O . LYS A 1 292 ? -8.281 27.375 32.281 1 97.75 292 LYS A O 1
ATOM 2363 N N . THR A 1 293 ? -8.5 28 30.188 1 97.75 293 THR A N 1
ATOM 2364 C CA . THR A 1 293 ? -7.102 28.391 30.031 1 97.75 293 THR A CA 1
ATOM 2365 C C . THR A 1 293 ? -6.898 29.859 30.422 1 97.75 293 THR A C 1
ATOM 2367 O O . THR A 1 293 ? -5.777 30.266 30.734 1 97.75 293 THR A O 1
ATOM 2370 N N . GLY A 1 294 ? -7.941 30.625 30.344 1 97.69 294 GLY A N 1
ATOM 2371 C CA . GLY A 1 294 ? -7.812 32.062 30.516 1 97.69 294 GLY A CA 1
ATOM 2372 C C . GLY A 1 294 ? -7.273 32.75 29.281 1 97.69 294 GLY A C 1
ATOM 2373 O O . GLY A 1 294 ? -6.891 33.938 29.328 1 97.69 294 GLY A O 1
ATOM 2374 N N . VAL A 1 295 ? -7.156 32.031 28.156 1 98.12 295 VAL A N 1
ATOM 2375 C CA . VAL A 1 295 ? -6.668 32.594 26.891 1 98.12 295 VAL A CA 1
ATOM 2376 C C . VAL A 1 295 ? -7.84 32.812 25.938 1 98.12 295 VAL A C 1
ATOM 2378 O O . VAL A 1 295 ? -8.586 31.859 25.641 1 98.12 295 VAL A O 1
ATOM 2381 N N . GLU A 1 296 ? -8.023 33.969 25.469 1 97.31 296 GLU A N 1
ATOM 2382 C CA . GLU A 1 296 ? -9.125 34.281 24.562 1 97.31 296 GLU A CA 1
ATOM 2383 C C . GLU A 1 296 ? -8.875 33.719 23.172 1 97.31 296 GLU A C 1
ATOM 2385 O O . GLU A 1 296 ? -7.746 33.75 22.688 1 97.31 296 GLU A O 1
ATOM 2390 N N . GLY A 1 297 ? -9.953 33.312 22.562 1 97.19 297 GLY A N 1
ATOM 2391 C CA . GLY A 1 297 ? -9.883 32.906 21.156 1 97.19 297 GLY A CA 1
ATOM 2392 C C . GLY A 1 297 ? -9.438 31.484 20.953 1 97.19 297 GLY A C 1
ATOM 2393 O O . GLY A 1 297 ? -8.906 31.141 19.891 1 97.19 297 GLY A O 1
ATOM 2394 N N . CYS A 1 298 ? -9.602 30.625 21.953 1 97.69 298 CYS A N 1
ATOM 2395 C CA . CYS A 1 298 ? -9.281 29.203 21.781 1 97.69 298 CYS A CA 1
ATOM 2396 C C . CYS A 1 298 ? -10.266 28.547 20.844 1 97.69 298 CYS A C 1
ATOM 2398 O O . CYS A 1 298 ? -11.422 28.969 20.719 1 97.69 298 CYS A O 1
ATOM 2400 N N . ILE A 1 299 ? -9.82 27.594 20.125 1 95.69 299 ILE A N 1
ATOM 2401 C CA . ILE A 1 299 ? -10.68 26.859 19.219 1 95.69 299 ILE A CA 1
ATOM 2402 C C . ILE A 1 299 ? -10.906 25.438 19.734 1 95.69 299 ILE A C 1
ATOM 2404 O O . ILE A 1 299 ? -12.047 25.016 19.938 1 95.69 299 ILE A O 1
ATOM 2408 N N . PHE A 1 300 ? -9.805 24.688 19.938 1 95.12 300 PHE A N 1
ATOM 2409 C CA . PHE A 1 300 ? -9.977 23.328 20.453 1 95.12 300 PHE A CA 1
ATOM 2410 C C . PHE A 1 3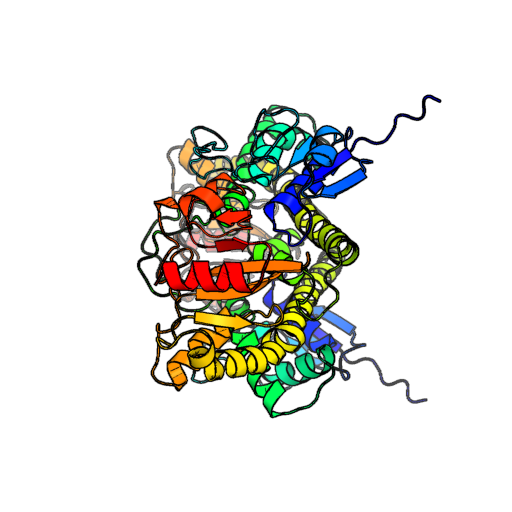00 ? -8.641 22.75 20.891 1 95.12 300 PHE A C 1
ATOM 2412 O O . PHE A 1 300 ? -7.582 23.266 20.531 1 95.12 300 PHE A O 1
ATOM 2419 N N . VAL A 1 301 ? -8.688 21.781 21.719 1 95.94 301 VAL A N 1
ATOM 2420 C CA . VAL A 1 301 ? -7.602 20.844 21.969 1 95.94 301 VAL A CA 1
ATOM 2421 C C . VAL A 1 301 ? -8.094 19.406 21.75 1 95.94 301 VAL A C 1
ATOM 2423 O O . VAL A 1 301 ? -9.141 19.016 22.266 1 95.94 301 VAL A O 1
ATOM 2426 N N . HIS A 1 302 ? -7.371 18.719 20.938 1 91.31 302 HIS A N 1
ATOM 2427 C CA . HIS A 1 302 ? -7.738 17.328 20.656 1 91.31 302 HIS A CA 1
ATOM 2428 C C . HIS A 1 302 ? -7.797 16.516 21.938 1 91.31 302 HIS A C 1
ATOM 2430 O O . HIS A 1 302 ? -6.996 16.719 22.844 1 91.31 302 HIS A O 1
ATOM 2436 N N . ALA A 1 303 ? -8.648 15.555 22.016 1 86.69 303 ALA A N 1
ATOM 2437 C CA . ALA A 1 303 ? -8.859 14.727 23.188 1 86.69 303 ALA A CA 1
ATOM 2438 C C . ALA A 1 303 ? -7.578 14.023 23.609 1 86.69 303 ALA A C 1
ATOM 2440 O O . ALA A 1 303 ? -7.332 13.812 24.797 1 86.69 303 ALA A O 1
ATOM 2441 N N . ALA A 1 304 ? -6.762 13.703 22.609 1 85 304 ALA A N 1
ATOM 2442 C CA . ALA A 1 304 ? -5.52 12.984 22.891 1 85 304 ALA A CA 1
ATOM 2443 C C . ALA A 1 304 ? -4.398 13.953 23.266 1 85 304 ALA A C 1
ATOM 2445 O O . ALA A 1 304 ? -3.318 13.531 23.688 1 85 304 ALA A O 1
ATOM 2446 N N . GLY A 1 305 ? -4.617 15.18 22.984 1 93.25 305 GLY A N 1
ATOM 2447 C CA . GLY A 1 305 ? -3.713 16.219 23.469 1 93.25 305 GLY A CA 1
ATOM 2448 C C . GLY A 1 305 ? -2.555 16.484 22.516 1 93.25 305 GLY A C 1
ATOM 2449 O O . GLY A 1 305 ? -1.598 17.172 22.875 1 93.25 305 GLY A O 1
ATOM 2450 N N . PHE A 1 306 ? -2.59 15.961 21.266 1 93.75 306 PHE A N 1
ATOM 2451 C CA . PHE A 1 306 ? -1.415 16.062 20.406 1 93.75 306 PHE A CA 1
ATOM 2452 C C . PHE A 1 306 ? -1.482 17.328 19.547 1 93.75 306 PHE A C 1
ATOM 2454 O O . PHE A 1 306 ? -0.486 17.719 18.953 1 93.75 306 PHE A O 1
ATOM 2461 N N . ILE A 1 307 ? -2.688 17.984 19.547 1 95.12 307 ILE A N 1
ATOM 2462 C CA . ILE A 1 307 ? -2.826 19.172 18.719 1 95.12 307 ILE A CA 1
ATOM 2463 C C . ILE A 1 307 ? -3.957 20.047 19.25 1 95.12 307 ILE A C 1
ATOM 2465 O O . ILE A 1 307 ? -4.891 19.547 19.875 1 95.12 307 ILE A O 1
ATOM 2469 N N . GLY A 1 308 ? -3.85 21.312 19.078 1 96.31 308 GLY A N 1
ATOM 2470 C CA . GLY A 1 308 ? -4.867 22.297 19.391 1 96.31 308 GLY A CA 1
ATOM 2471 C C . GLY A 1 308 ? -4.836 23.5 18.484 1 96.31 308 GLY A C 1
ATOM 2472 O O . GLY A 1 308 ? -4.098 23.516 17.484 1 96.31 308 GLY A O 1
ATOM 2473 N N . GLY A 1 309 ? -5.746 24.391 18.766 1 97.38 309 GLY A N 1
ATOM 2474 C CA . GLY A 1 309 ? -5.809 25.562 17.906 1 97.38 309 GLY A CA 1
ATOM 2475 C C . GLY A 1 309 ? -6.406 26.766 18.594 1 97.38 309 GLY A C 1
ATOM 2476 O O . GLY A 1 309 ? -7.094 26.641 19.609 1 97.38 309 GLY A O 1
ATOM 2477 N N . ALA A 1 310 ? -6.082 27.906 18.109 1 97.88 310 ALA A N 1
ATOM 2478 C CA . ALA A 1 310 ? -6.602 29.203 18.562 1 97.88 310 ALA A CA 1
ATOM 2479 C C . ALA A 1 310 ? -6.746 30.172 17.391 1 97.88 310 ALA A C 1
ATOM 2481 O O . ALA A 1 310 ? -6.219 29.938 16.312 1 97.88 310 ALA A O 1
ATOM 2482 N N . GLN A 1 311 ? -7.438 31.25 17.594 1 97.12 311 GLN A N 1
ATOM 2483 C CA . GLN A 1 311 ? -7.773 32.219 16.547 1 97.12 311 GLN A CA 1
ATOM 2484 C C . GLN A 1 311 ? -6.551 33.031 16.156 1 97.12 311 GLN A C 1
ATOM 2486 O O . GLN A 1 311 ? -6.445 33.5 15.023 1 97.12 311 GLN A O 1
ATOM 2491 N N . THR A 1 312 ? -5.648 33.219 17.141 1 97 312 THR A N 1
ATOM 2492 C CA . THR A 1 312 ? -4.562 34.156 16.859 1 97 312 THR A CA 1
ATOM 2493 C C . THR A 1 312 ? -3.213 33.531 17.219 1 97 312 THR A C 1
ATOM 2495 O O . THR A 1 312 ? -3.146 32.562 18 1 97 312 THR A O 1
ATOM 2498 N N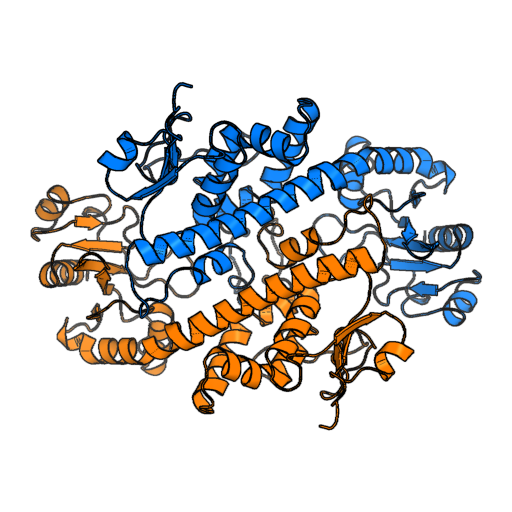 . LYS A 1 313 ? -2.195 34.125 16.641 1 97.31 313 LYS A N 1
ATOM 2499 C CA . LYS A 1 313 ? -0.811 33.75 16.922 1 97.31 313 LYS A CA 1
ATOM 2500 C C . LYS A 1 313 ? -0.492 33.906 18.406 1 97.31 313 LYS A C 1
ATOM 2502 O O . LYS A 1 313 ? 0.105 33 19.016 1 97.31 313 LYS A O 1
ATOM 2507 N N . ASP A 1 314 ? -0.898 35 18.984 1 97.44 314 ASP A N 1
ATOM 2508 C CA . ASP A 1 314 ? -0.618 35.281 20.391 1 97.44 314 ASP A CA 1
ATOM 2509 C C . ASP A 1 314 ? -1.276 34.219 21.297 1 97.44 314 ASP A C 1
ATOM 2511 O O . ASP A 1 314 ? -0.688 33.812 22.297 1 97.44 314 ASP A O 1
ATOM 2515 N N . ALA A 1 315 ? -2.404 33.844 20.953 1 98 315 ALA A N 1
ATOM 2516 C CA . ALA A 1 315 ? -3.145 32.875 21.766 1 98 315 ALA A CA 1
ATOM 2517 C C . ALA A 1 315 ? -2.438 31.531 21.797 1 98 315 ALA A C 1
ATOM 2519 O O . ALA A 1 315 ? -2.305 30.922 22.859 1 98 315 ALA A O 1
ATOM 2520 N N . VAL A 1 316 ? -1.984 31.062 20.656 1 98.19 316 VAL A N 1
ATOM 2521 C CA . VAL A 1 316 ? -1.345 29.75 20.625 1 98.19 316 VAL A CA 1
ATOM 2522 C C . VAL A 1 316 ? 0.003 29.828 21.344 1 98.19 316 VAL A C 1
ATOM 2524 O O . VAL A 1 316 ? 0.443 28.844 21.953 1 98.19 316 VAL A O 1
ATOM 2527 N N . ILE A 1 317 ? 0.712 30.969 21.234 1 98.06 317 ILE A N 1
ATOM 2528 C CA . ILE A 1 317 ? 1.97 31.141 21.953 1 98.06 317 ILE A CA 1
ATOM 2529 C C . ILE A 1 317 ? 1.723 31.031 23.453 1 98.06 317 ILE A C 1
ATOM 2531 O O . ILE A 1 317 ? 2.449 30.328 24.156 1 98.06 317 ILE A O 1
ATOM 2535 N N . LYS A 1 318 ? 0.703 31.703 23.891 1 98.06 318 LYS A N 1
ATOM 2536 C CA . LYS A 1 318 ? 0.357 31.656 25.312 1 98.06 318 LYS A CA 1
ATOM 2537 C C . LYS A 1 318 ? 0.016 30.234 25.75 1 98.06 318 LYS A C 1
ATOM 2539 O O . LYS A 1 318 ? 0.46 29.781 26.797 1 98.06 318 LYS A O 1
ATOM 2544 N N . LEU A 1 319 ? -0.772 29.547 24.938 1 98.44 319 LEU A N 1
ATOM 2545 C CA . LEU A 1 319 ? -1.129 28.172 25.25 1 98.44 319 LEU A CA 1
ATOM 2546 C C . LEU A 1 319 ? 0.116 27.297 25.344 1 98.44 319 LEU A C 1
ATOM 2548 O O . LEU A 1 319 ? 0.223 26.453 26.25 1 98.44 319 LEU A O 1
ATOM 2552 N N . ALA A 1 320 ? 1 27.484 24.375 1 98.44 320 ALA A N 1
ATOM 2553 C CA . ALA A 1 320 ? 2.234 26.703 24.375 1 98.44 320 ALA A CA 1
ATOM 2554 C C . ALA A 1 320 ? 3.072 27 25.625 1 98.44 320 ALA A C 1
ATOM 2556 O O . ALA A 1 320 ? 3.604 26.078 26.25 1 98.44 320 ALA A O 1
ATOM 2557 N N . GLN A 1 321 ? 3.154 28.25 25.984 1 97.94 321 GLN A N 1
ATOM 2558 C CA . GLN A 1 321 ? 3.92 28.641 27.172 1 97.94 321 GLN A CA 1
ATOM 2559 C C . GLN A 1 321 ? 3.33 28.047 28.438 1 97.94 321 GLN A C 1
ATOM 2561 O O . GLN A 1 321 ? 4.066 27.578 29.312 1 97.94 321 GLN A O 1
ATOM 2566 N N . MET A 1 322 ? 2.051 28.062 28.453 1 97.81 322 MET A N 1
ATOM 2567 C CA . MET A 1 322 ? 1.355 27.516 29.625 1 97.81 322 MET A CA 1
ATOM 2568 C C . MET A 1 322 ? 1.513 26 29.688 1 97.81 322 MET A C 1
ATOM 2570 O O . MET A 1 322 ? 1.297 25.406 30.734 1 97.81 322 MET A O 1
ATOM 2574 N N . SER A 1 323 ? 1.813 25.406 28.531 1 97.81 323 SER A N 1
ATOM 2575 C CA . SER A 1 323 ? 1.895 23.953 28.453 1 97.81 323 SER A CA 1
ATOM 2576 C C . SER A 1 323 ? 3.291 23.453 28.797 1 97.81 323 SER A C 1
ATOM 2578 O O . SER A 1 323 ? 3.531 22.25 28.859 1 97.81 323 SER A O 1
ATOM 2580 N N . LEU A 1 324 ? 4.25 24.312 28.984 1 96.62 324 LEU A N 1
ATOM 2581 C CA . LEU A 1 324 ? 5.617 23.922 29.312 1 96.62 324 LEU A CA 1
ATOM 2582 C C . LEU A 1 324 ? 5.699 23.375 30.734 1 96.62 324 LEU A C 1
ATOM 2584 O O . LEU A 1 324 ? 5.027 23.859 31.641 1 96.62 324 LEU A O 1
ATOM 2588 N N . MET B 1 1 ? -40.656 14.148 -16.453 1 30.66 1 MET B N 1
ATOM 2589 C CA . MET B 1 1 ? -39.5 13.344 -16.031 1 30.66 1 MET B CA 1
ATOM 2590 C C . MET B 1 1 ? -38.938 13.852 -14.711 1 30.66 1 MET B C 1
ATOM 2592 O O . MET B 1 1 ? -38.5 15.008 -14.617 1 30.66 1 MET B O 1
ATOM 2596 N N . SER B 1 2 ? -39.344 13.578 -13.531 1 39.78 2 SER B N 1
ATOM 2597 C CA . SER B 1 2 ? -39.062 14.203 -12.242 1 39.78 2 SER B CA 1
ATOM 2598 C C . SER B 1 2 ? -37.562 14.281 -11.969 1 39.78 2 SER B C 1
ATOM 2600 O O . SER B 1 2 ? -36.875 13.281 -12.07 1 39.78 2 SER B O 1
ATOM 2602 N N . ILE B 1 3 ? -36.938 15.242 -12.32 1 45.03 3 ILE B N 1
ATOM 2603 C CA . ILE B 1 3 ? -35.531 15.5 -12.234 1 45.03 3 ILE B CA 1
ATOM 2604 C C . ILE B 1 3 ? -35 15.078 -10.859 1 45.03 3 ILE B C 1
ATOM 2606 O O . ILE B 1 3 ? -35.312 15.727 -9.852 1 45.03 3 ILE B O 1
ATOM 2610 N N . THR B 1 4 ? -35 13.867 -10.367 1 57.81 4 THR B N 1
ATOM 2611 C CA . THR B 1 4 ? -34.531 13.391 -9.07 1 57.81 4 THR B CA 1
ATOM 2612 C C . THR B 1 4 ? -33.125 13.922 -8.781 1 57.81 4 THR B C 1
ATOM 2614 O O . THR B 1 4 ? -32.219 13.773 -9.609 1 57.81 4 THR B O 1
ATOM 2617 N N . THR B 1 5 ? -33 14.984 -8 1 76 5 THR B N 1
ATOM 2618 C CA . THR B 1 5 ? -31.734 15.609 -7.582 1 76 5 THR B CA 1
ATOM 2619 C C . THR B 1 5 ? -30.75 14.57 -7.078 1 76 5 THR B C 1
ATOM 2621 O O . THR B 1 5 ? -31.094 13.727 -6.246 1 76 5 THR B O 1
ATOM 2624 N N . PRO B 1 6 ? -29.594 14.531 -7.676 1 88.25 6 PRO B N 1
ATOM 2625 C CA . PRO B 1 6 ? -28.594 13.562 -7.23 1 88.25 6 PRO B CA 1
ATOM 2626 C C . PRO B 1 6 ? -28.359 13.602 -5.723 1 88.25 6 PRO B C 1
ATOM 2628 O O . PRO B 1 6 ? -28.406 14.672 -5.117 1 88.25 6 PRO B O 1
ATOM 2631 N N . LEU B 1 7 ? -28.297 12.453 -5.121 1 96.31 7 LEU B N 1
ATOM 2632 C CA . LEU B 1 7 ? -28.016 12.367 -3.693 1 96.31 7 LEU B CA 1
ATOM 2633 C C . LEU B 1 7 ? -26.656 12.977 -3.373 1 96.31 7 LEU B C 1
ATOM 2635 O O . LEU B 1 7 ? -25.812 13.141 -4.262 1 96.31 7 LEU B O 1
ATOM 2639 N N . ARG B 1 8 ? -26.5 13.398 -2.176 1 97.81 8 ARG B N 1
ATOM 2640 C CA . ARG B 1 8 ? -25.281 14.086 -1.758 1 97.81 8 ARG B CA 1
ATOM 2641 C C . ARG B 1 8 ? -24.516 13.273 -0.714 1 97.81 8 ARG B C 1
ATOM 2643 O O . ARG B 1 8 ? -25.078 12.883 0.31 1 97.81 8 ARG B O 1
ATOM 2650 N N . ILE B 1 9 ? -23.281 12.914 -0.993 1 98.69 9 ILE B N 1
ATOM 2651 C CA . ILE B 1 9 ? -22.328 12.359 -0.037 1 98.69 9 ILE B CA 1
ATOM 2652 C C . ILE B 1 9 ? -21.453 13.469 0.526 1 98.69 9 ILE B C 1
ATOM 2654 O O . ILE B 1 9 ? -20.984 14.328 -0.219 1 98.69 9 ILE B O 1
ATOM 2658 N N . CYS B 1 10 ? -21.281 13.461 1.814 1 98.75 10 CYS B N 1
ATOM 2659 C CA . CYS B 1 10 ? -20.469 14.5 2.42 1 98.75 10 CYS B CA 1
ATOM 2660 C C . CYS B 1 10 ? -19.344 13.891 3.248 1 98.75 10 CYS B C 1
ATOM 2662 O O . CYS B 1 10 ? -19.547 12.898 3.949 1 98.75 10 CYS B O 1
ATOM 2664 N N . THR B 1 11 ? -18.156 14.336 3.15 1 98.56 11 THR B N 1
ATOM 2665 C CA . THR B 1 11 ? -17.031 14.078 4.039 1 98.56 11 THR B CA 1
ATOM 2666 C C . THR B 1 11 ? -16.312 15.383 4.391 1 98.56 11 THR B C 1
ATOM 2668 O O . THR B 1 11 ? -16.781 16.469 4.027 1 98.56 11 THR B O 1
ATOM 2671 N N . HIS B 1 12 ? -15.258 15.344 5.109 1 96.38 12 HIS B N 1
ATOM 2672 C CA . HIS B 1 12 ? -14.641 16.578 5.59 1 96.38 12 HIS B CA 1
ATOM 2673 C C . HIS B 1 12 ? -13.75 17.188 4.523 1 96.38 12 HIS B C 1
ATOM 2675 O O . HIS B 1 12 ? -13.195 16.484 3.68 1 96.38 12 HIS B O 1
ATOM 2681 N N . SER B 1 13 ? -13.602 18.5 4.57 1 94.56 13 SER B N 1
ATOM 2682 C CA . SER B 1 13 ? -12.719 19.234 3.664 1 94.56 13 SER B CA 1
ATOM 2683 C C . SER B 1 13 ? -11.266 19.172 4.129 1 94.56 13 SER B C 1
ATOM 2685 O O . SER B 1 13 ? -10.977 18.625 5.195 1 94.56 13 SER B O 1
ATOM 2687 N N . GLY B 1 14 ? -10.328 19.672 3.277 1 92.19 14 GLY B N 1
ATOM 2688 C CA . GLY B 1 14 ? -8.914 19.719 3.631 1 92.19 14 GLY B CA 1
ATOM 2689 C C . GLY B 1 14 ? -8.195 18.406 3.398 1 92.19 14 GLY B C 1
ATOM 2690 O O . GLY B 1 14 ? -8.539 17.656 2.482 1 92.19 14 GLY B O 1
ATOM 2691 N N . SER B 1 15 ? -7.188 18.156 4.188 1 92.62 15 SER B N 1
ATOM 2692 C CA . SER B 1 15 ? -6.391 16.953 4.066 1 92.62 15 SER B CA 1
ATOM 2693 C C . SER B 1 15 ? -7.254 15.703 4.203 1 92.62 15 SER B C 1
ATOM 2695 O O . SER B 1 15 ? -8.219 15.695 4.973 1 92.62 15 SER B O 1
ATOM 2697 N N . PHE B 1 16 ? -6.949 14.734 3.43 1 96.88 16 PHE B N 1
ATOM 2698 C CA . PHE B 1 16 ? -7.789 13.547 3.379 1 96.88 16 PHE B CA 1
ATOM 2699 C C . PHE B 1 16 ? -6.957 12.289 3.609 1 96.88 16 PHE B C 1
ATOM 2701 O O . PHE B 1 16 ? -5.727 12.336 3.586 1 96.88 16 PHE B O 1
ATOM 2708 N N . HIS B 1 17 ? -7.668 11.195 3.93 1 97.94 17 HIS B N 1
ATOM 2709 C CA . HIS B 1 17 ? -7.055 9.914 4.246 1 97.94 17 HIS B CA 1
ATOM 2710 C C . HIS B 1 17 ? -7.645 8.797 3.393 1 97.94 17 HIS B C 1
ATOM 2712 O O . HIS B 1 17 ? -8.594 9.016 2.639 1 97.94 17 HIS B O 1
ATOM 2718 N N . ALA B 1 18 ? -7.059 7.652 3.543 1 98.69 18 ALA B N 1
ATOM 2719 C CA . ALA B 1 18 ? -7.43 6.496 2.727 1 98.69 18 ALA B CA 1
ATOM 2720 C C . ALA B 1 18 ? -8.836 6.016 3.064 1 98.69 18 ALA B C 1
ATOM 2722 O O . ALA B 1 18 ? -9.578 5.578 2.184 1 98.69 18 ALA B O 1
ATOM 2723 N N . ASP B 1 19 ? -9.273 6.105 4.348 1 98.69 19 ASP B N 1
ATOM 2724 C CA . ASP B 1 19 ? -10.531 5.5 4.766 1 98.69 19 ASP B CA 1
ATOM 2725 C C . ASP B 1 19 ? -11.727 6.238 4.164 1 98.69 19 ASP B C 1
ATOM 2727 O O . ASP B 1 19 ? -12.586 5.629 3.527 1 98.69 19 ASP B O 1
ATOM 2731 N N . GLU B 1 20 ? -11.75 7.57 4.195 1 98.81 20 GLU B N 1
ATOM 2732 C CA . GLU B 1 20 ? -12.906 8.258 3.629 1 98.81 20 GLU B CA 1
ATOM 2733 C C . GLU B 1 20 ? -12.852 8.273 2.104 1 98.81 20 GLU B C 1
ATOM 2735 O O . GLU B 1 20 ? -13.883 8.305 1.438 1 98.81 20 GLU B O 1
ATOM 2740 N N . ALA B 1 21 ? -11.633 8.273 1.549 1 98.88 21 ALA B N 1
ATOM 2741 C CA . ALA B 1 21 ? -11.508 8.141 0.099 1 98.88 21 ALA B CA 1
ATOM 2742 C C . ALA B 1 21 ? -12.148 6.844 -0.392 1 98.88 21 ALA B C 1
ATOM 2744 O O . ALA B 1 21 ? -12.859 6.836 -1.396 1 98.88 21 ALA B O 1
ATOM 2745 N N . LEU B 1 22 ? -11.898 5.773 0.3 1 98.94 22 LEU B N 1
ATOM 2746 C CA . LEU B 1 22 ? -12.469 4.477 -0.052 1 98.94 22 LEU B CA 1
ATOM 2747 C C . LEU B 1 22 ? -13.969 4.453 0.229 1 98.94 22 LEU B C 1
ATOM 2749 O O . LEU B 1 22 ? -14.75 3.947 -0.582 1 98.94 22 LEU B O 1
ATOM 2753 N N . ALA B 1 23 ? -14.383 4.977 1.396 1 98.94 23 ALA B N 1
ATOM 2754 C CA . ALA B 1 23 ? -15.789 4.98 1.784 1 98.94 23 ALA B CA 1
ATOM 2755 C C . ALA B 1 23 ? -16.656 5.633 0.706 1 98.94 23 ALA B C 1
ATOM 2757 O O . ALA B 1 23 ? -17.688 5.082 0.317 1 98.94 23 ALA B O 1
ATOM 2758 N N . VAL B 1 24 ? -16.234 6.754 0.203 1 98.88 24 VAL B N 1
ATOM 2759 C CA . VAL B 1 24 ? -16.984 7.488 -0.805 1 98.88 24 VAL B CA 1
ATOM 2760 C C . VAL B 1 24 ? -17.109 6.648 -2.072 1 98.88 24 VAL B C 1
ATOM 2762 O O . VAL B 1 24 ? -18.188 6.578 -2.672 1 98.88 24 VAL B O 1
ATOM 2765 N N . TYR B 1 25 ? -16.047 5.992 -2.494 1 98.88 25 TYR B N 1
ATOM 2766 C CA . TYR B 1 25 ? -16.094 5.184 -3.709 1 98.88 25 TYR B CA 1
ATOM 2767 C C . TYR B 1 25 ? -17.031 3.994 -3.537 1 98.88 25 TYR B C 1
ATOM 2769 O O . TYR B 1 25 ? -17.797 3.668 -4.441 1 98.88 25 TYR B O 1
ATOM 2777 N N . ILE B 1 26 ? -16.922 3.305 -2.381 1 98.88 26 ILE B N 1
ATOM 2778 C CA . ILE B 1 26 ? -17.797 2.156 -2.135 1 98.88 26 ILE B CA 1
ATOM 2779 C C . ILE B 1 26 ? -19.25 2.576 -2.26 1 98.88 26 ILE B C 1
ATOM 2781 O O . ILE B 1 26 ? -20.062 1.876 -2.883 1 98.88 26 ILE B O 1
ATOM 2785 N N . LEU B 1 27 ? -19.578 3.725 -1.659 1 98.88 27 LEU B N 1
ATOM 2786 C CA . LEU B 1 27 ? -20.953 4.227 -1.755 1 98.88 27 LEU B CA 1
ATOM 2787 C C . LEU B 1 27 ? -21.344 4.457 -3.211 1 98.88 27 LEU B C 1
ATOM 2789 O O . LEU B 1 27 ? -22.469 4.133 -3.615 1 98.88 27 LEU B O 1
ATOM 2793 N N . ARG B 1 28 ? -20.438 4.902 -4.008 1 98.56 28 ARG B N 1
ATOM 2794 C CA . ARG B 1 28 ? -20.734 5.254 -5.391 1 98.56 28 ARG B CA 1
ATOM 2795 C C . ARG B 1 28 ? -20.828 4.008 -6.266 1 98.56 28 ARG B C 1
ATOM 2797 O O . ARG B 1 28 ? -21.219 4.09 -7.434 1 98.56 28 ARG B O 1
ATOM 2804 N N . LEU B 1 29 ? -20.422 2.865 -5.777 1 98.5 29 LEU B N 1
ATOM 2805 C CA . LEU B 1 29 ? -20.656 1.607 -6.48 1 98.5 29 LEU B CA 1
ATOM 2806 C C . LEU B 1 29 ? -22.125 1.203 -6.41 1 98.5 29 LEU B C 1
ATOM 2808 O O . LEU B 1 29 ? -22.578 0.359 -7.188 1 98.5 29 LEU B O 1
ATOM 2812 N N . LEU B 1 30 ? -22.828 1.733 -5.387 1 98.25 30 LEU B N 1
ATOM 2813 C CA . LEU B 1 30 ? -24.25 1.42 -5.219 1 98.25 30 LEU B CA 1
ATOM 2814 C C . LEU B 1 30 ? -25.094 2.186 -6.23 1 98.25 30 LEU B C 1
ATOM 2816 O O . LEU B 1 30 ? -24.844 3.359 -6.5 1 98.25 30 LEU B O 1
ATOM 2820 N N . PRO B 1 31 ? -26.125 1.56 -6.73 1 97 31 PRO B N 1
ATOM 2821 C CA . PRO B 1 31 ? -27.016 2.248 -7.676 1 97 31 PRO B CA 1
ATOM 2822 C C . PRO B 1 31 ? -27.562 3.557 -7.121 1 97 31 PRO B C 1
ATOM 2824 O O . PRO B 1 31 ? -27.641 4.555 -7.844 1 97 31 PRO B O 1
ATOM 2827 N N . LYS B 1 32 ? -27.859 3.602 -5.867 1 95.81 32 LYS B N 1
ATOM 2828 C CA . LYS B 1 32 ? -28.484 4.75 -5.215 1 95.81 32 LYS B CA 1
ATOM 2829 C C . LYS B 1 32 ? -27.547 5.961 -5.23 1 95.81 32 LYS B C 1
ATOM 2831 O O . LYS B 1 32 ? -28 7.098 -5.363 1 95.81 32 LYS B O 1
ATOM 2836 N N . PHE B 1 33 ? -26.219 5.723 -5.188 1 97.62 33 PHE B N 1
ATOM 2837 C CA . PHE B 1 33 ? -25.266 6.812 -5 1 97.62 33 PHE B CA 1
ATOM 2838 C C . PHE B 1 33 ? -24.375 6.965 -6.223 1 97.62 33 PHE B C 1
ATOM 2840 O O . PHE B 1 33 ? -23.422 7.754 -6.211 1 97.62 33 PHE B O 1
ATOM 2847 N N . LYS B 1 34 ? -24.625 6.27 -7.238 1 96.5 34 LYS B N 1
ATOM 2848 C CA . LYS B 1 34 ? -23.75 6.215 -8.406 1 96.5 34 LYS B CA 1
ATOM 2849 C C . LYS B 1 34 ? -23.562 7.602 -9.016 1 96.5 34 LYS B C 1
ATOM 2851 O O . LYS B 1 34 ? -22.453 7.957 -9.438 1 96.5 34 LYS B O 1
ATOM 2856 N N . GLU B 1 35 ? -24.609 8.43 -9.008 1 95.56 35 GLU B N 1
ATOM 2857 C CA . GLU B 1 35 ? -24.562 9.758 -9.609 1 95.56 35 GLU B CA 1
ATOM 2858 C C . GLU B 1 35 ? -24.562 10.852 -8.547 1 95.56 35 GLU B C 1
ATOM 2860 O O . GLU B 1 35 ? -24.969 11.984 -8.812 1 95.56 35 GLU B O 1
ATOM 2865 N N . SER B 1 36 ? -24.125 10.453 -7.406 1 97.31 36 SER B N 1
ATOM 2866 C CA . SER B 1 36 ? -24.172 11.391 -6.285 1 97.31 36 SER B CA 1
ATOM 2867 C C . SER B 1 36 ? -23.156 12.516 -6.461 1 97.31 36 SER B C 1
ATOM 2869 O O . SER B 1 36 ? -22.172 12.367 -7.191 1 97.31 36 SER B O 1
ATOM 2871 N N . THR B 1 37 ? -23.469 13.609 -5.844 1 97.44 37 THR B N 1
ATOM 2872 C CA . THR B 1 37 ? -22.5 14.695 -5.707 1 97.44 37 THR B CA 1
ATOM 2873 C C . THR B 1 37 ? -21.719 14.562 -4.406 1 97.44 37 THR B C 1
ATOM 2875 O O . THR B 1 37 ? -22.25 14.102 -3.398 1 97.44 37 THR B O 1
ATOM 2878 N N . LEU B 1 38 ? -20.531 14.961 -4.496 1 98.19 38 LEU B N 1
ATOM 2879 C CA . LEU B 1 38 ? -19.672 14.922 -3.309 1 98.19 38 LEU B CA 1
ATOM 2880 C C . LEU B 1 38 ? -19.438 16.328 -2.764 1 98.19 38 LEU B C 1
ATOM 2882 O O . LEU B 1 38 ? -19.031 17.219 -3.502 1 98.19 38 LEU B O 1
ATOM 2886 N N . VAL B 1 39 ? -19.734 16.484 -1.519 1 97.88 39 VAL B N 1
ATOM 2887 C CA . VAL B 1 39 ? -19.453 17.734 -0.797 1 97.88 39 VAL B CA 1
ATOM 2888 C C . VAL B 1 39 ? -18.406 17.469 0.289 1 97.88 39 VAL B C 1
ATOM 2890 O O . VAL B 1 39 ? -18.578 16.562 1.11 1 97.88 39 VAL B O 1
ATOM 2893 N N . ARG B 1 40 ? -17.375 18.172 0.242 1 97.81 40 ARG B N 1
ATOM 2894 C CA . ARG B 1 40 ? -16.391 18.094 1.31 1 97.81 40 ARG B CA 1
ATOM 2895 C C . ARG B 1 40 ? -16.391 19.359 2.162 1 97.81 40 ARG B C 1
ATOM 2897 O O . ARG B 1 40 ? -16.031 20.438 1.684 1 97.81 40 ARG B O 1
ATOM 2904 N N . SER B 1 41 ? -16.797 19.188 3.412 1 96.12 41 SER B N 1
ATOM 2905 C CA . SER B 1 41 ? -17 20.359 4.258 1 96.12 41 SER B CA 1
ATOM 2906 C C . SER B 1 41 ? -16.906 20 5.738 1 96.12 41 SER B C 1
ATOM 2908 O O . SER B 1 41 ? -17.266 18.891 6.133 1 96.12 41 SER B O 1
ATOM 2910 N N . ARG B 1 42 ? -16.438 20.922 6.516 1 90.38 42 ARG B N 1
ATOM 2911 C CA . ARG B 1 42 ? -16.438 20.766 7.965 1 90.38 42 ARG B CA 1
ATOM 2912 C C . ARG B 1 42 ? -17.594 21.531 8.609 1 90.38 42 ARG B C 1
ATOM 2914 O O . ARG B 1 42 ? -17.703 21.594 9.836 1 90.38 42 ARG B O 1
ATOM 2921 N N . ASP B 1 43 ? -18.469 22.047 7.711 1 92.81 43 ASP B N 1
ATOM 2922 C CA . ASP B 1 43 ? -19.625 22.797 8.156 1 92.81 43 ASP B CA 1
ATOM 2923 C C . ASP B 1 43 ? -20.797 21.875 8.477 1 92.81 43 ASP B C 1
ATOM 2925 O O . ASP B 1 43 ? -21.344 21.203 7.59 1 92.81 43 ASP B O 1
ATOM 2929 N N . PRO B 1 44 ? -21.266 21.938 9.719 1 95 44 PRO B N 1
ATOM 2930 C CA . PRO B 1 44 ? -22.391 21.062 10.094 1 95 44 PRO B CA 1
ATOM 2931 C C . PRO B 1 44 ? -23.625 21.266 9.219 1 95 44 PRO B C 1
ATOM 2933 O O . PRO B 1 44 ? -24.375 20.328 8.977 1 95 44 PRO B O 1
ATOM 2936 N N . ALA B 1 45 ? -23.812 22.422 8.766 1 97.19 45 ALA B N 1
ATOM 2937 C CA . ALA B 1 45 ? -24.953 22.688 7.898 1 97.19 45 ALA B CA 1
ATOM 2938 C C . ALA B 1 45 ? -24.875 21.859 6.625 1 97.19 45 ALA B C 1
ATOM 2940 O O . ALA B 1 45 ? -25.906 21.375 6.137 1 97.19 45 ALA B O 1
ATOM 2941 N N . LYS B 1 46 ? -23.688 21.719 6.082 1 97.31 46 LYS B N 1
ATOM 2942 C CA . LYS B 1 46 ? -23.5 20.922 4.871 1 97.31 46 LYS B CA 1
ATOM 2943 C C . LYS B 1 46 ? -23.688 19.438 5.148 1 97.31 46 LYS B C 1
ATOM 2945 O O . LYS B 1 46 ? -24.156 18.688 4.281 1 97.31 46 LYS B O 1
ATOM 2950 N N . TRP B 1 47 ? -23.359 19.016 6.379 1 97.56 47 TRP B N 1
ATOM 2951 C CA . TRP B 1 47 ? -23.594 17.641 6.762 1 97.56 47 TRP B CA 1
ATOM 2952 C C . TRP B 1 47 ? -25.094 17.328 6.773 1 97.56 47 TRP B C 1
ATOM 2954 O O . TRP B 1 47 ? -25.531 16.312 6.223 1 97.56 47 TRP B O 1
ATOM 2964 N N . GLU B 1 48 ? -25.844 18.297 7.379 1 96.31 48 GLU B N 1
ATOM 2965 C CA . GLU B 1 48 ? -27.281 18.125 7.523 1 96.31 48 GLU B CA 1
ATOM 2966 C C . GLU B 1 48 ? -27.969 18.125 6.168 1 96.31 48 GLU B C 1
ATOM 2968 O O . GLU B 1 48 ? -28.969 17.422 5.977 1 96.31 48 GLU B O 1
ATOM 2973 N N . GLU B 1 49 ? -27.469 18.828 5.277 1 96.88 49 GLU B N 1
ATOM 2974 C CA . GLU B 1 49 ? -28.047 18.938 3.943 1 96.88 49 GLU B CA 1
ATOM 2975 C C . GLU B 1 49 ? -27.766 17.688 3.113 1 96.88 49 GLU B C 1
ATOM 2977 O O . GLU B 1 49 ? -28.406 17.469 2.082 1 96.88 49 GLU B O 1
ATOM 2982 N N . SER B 1 50 ? -26.828 16.922 3.475 1 98 50 SER B N 1
ATOM 2983 C CA . SER B 1 50 ? -26.391 15.773 2.682 1 98 50 SER B CA 1
ATOM 2984 C C . SER B 1 50 ? -27.188 14.516 3.029 1 98 50 SER B C 1
ATOM 2986 O O . SER B 1 50 ? -27.844 14.461 4.07 1 98 50 SER B O 1
ATOM 2988 N N . ASP B 1 51 ? -27.25 13.555 2.148 1 98.38 51 ASP B N 1
ATOM 2989 C CA . ASP B 1 51 ? -28 12.328 2.33 1 98.38 51 ASP B CA 1
ATOM 2990 C C . ASP B 1 51 ? -27.203 11.305 3.139 1 98.38 51 ASP B C 1
ATOM 2992 O O . ASP B 1 51 ? -27.781 10.477 3.846 1 98.38 51 ASP B O 1
ATOM 2996 N N . ILE B 1 52 ? -25.938 11.312 3.061 1 98.62 52 ILE B N 1
ATOM 2997 C CA . ILE B 1 52 ? -25.047 10.438 3.822 1 98.62 52 ILE B CA 1
ATOM 2998 C C . ILE B 1 52 ? -23.734 11.172 4.125 1 98.62 52 ILE B C 1
ATOM 3000 O O . ILE B 1 52 ? -23.25 11.953 3.299 1 98.62 52 ILE B O 1
ATOM 3004 N N . VAL B 1 53 ? -23.219 11.039 5.332 1 98.81 53 VAL B N 1
ATOM 3005 C CA . VAL B 1 53 ? -22.047 11.742 5.832 1 98.81 53 VAL B CA 1
ATOM 3006 C C . VAL B 1 53 ? -21.016 10.742 6.367 1 98.81 53 VAL B C 1
ATOM 3008 O O . VAL B 1 53 ? -21.359 9.898 7.207 1 98.81 53 VAL B O 1
ATOM 3011 N N . VAL B 1 54 ? -19.812 10.828 5.859 1 98.69 54 VAL B N 1
ATOM 3012 C CA . VAL B 1 54 ? -18.797 9.867 6.266 1 98.69 54 VAL B CA 1
ATOM 3013 C C . VAL B 1 54 ? -17.594 10.594 6.867 1 98.69 54 VAL B C 1
ATOM 3015 O O . VAL B 1 54 ? -17.234 11.688 6.418 1 98.69 54 VAL B O 1
ATOM 3018 N N . ASP B 1 55 ? -17.016 10.047 7.91 1 98.12 55 ASP B N 1
ATOM 3019 C CA . ASP B 1 55 ? -15.727 10.383 8.523 1 98.12 55 ASP B CA 1
ATOM 3020 C C . ASP B 1 55 ? -15.773 11.773 9.156 1 98.12 55 ASP B C 1
ATOM 3022 O O . ASP B 1 55 ? -14.734 12.398 9.375 1 98.12 55 ASP B O 1
ATOM 3026 N N . VAL B 1 56 ? -16.906 12.375 9.32 1 95.56 56 VAL B N 1
ATOM 3027 C CA . VAL B 1 56 ? -17.078 13.664 9.977 1 95.56 56 VAL B CA 1
ATOM 3028 C C . VAL B 1 56 ? -18.422 13.711 10.68 1 95.56 56 VAL B C 1
ATOM 3030 O O . VAL B 1 56 ? -19.312 12.891 10.406 1 95.56 56 VAL B O 1
ATOM 3033 N N . GLY B 1 57 ? -18.609 14.547 11.711 1 92.5 57 GLY B N 1
ATOM 3034 C CA . GLY B 1 57 ? -19.891 14.727 12.383 1 92.5 57 GLY B CA 1
ATOM 3035 C C . GLY B 1 57 ? -19.922 14.109 13.773 1 92.5 57 GLY B C 1
ATOM 3036 O O . GLY B 1 57 ? -20.797 14.445 14.578 1 92.5 57 GLY B O 1
ATOM 3037 N N . GLY B 1 58 ? -19 13.125 14.016 1 92.88 58 GLY B N 1
ATOM 3038 C CA . GLY B 1 58 ? -18.891 12.547 15.344 1 92.88 58 GLY B CA 1
ATOM 3039 C C . GLY B 1 58 ? -20.078 11.68 15.719 1 92.88 58 GLY B C 1
ATOM 3040 O O . GLY B 1 58 ? -20.469 11.625 16.875 1 92.88 58 GLY B O 1
ATOM 3041 N N . LYS B 1 59 ? -20.688 11.164 14.68 1 94.5 59 LYS B N 1
ATOM 3042 C CA . LYS B 1 59 ? -21.875 10.336 14.875 1 94.5 59 LYS B CA 1
ATOM 3043 C C . LYS B 1 59 ? -21.828 9.086 14 1 94.5 59 LYS B C 1
ATOM 3045 O O . LYS B 1 59 ? -21.281 9.117 12.898 1 94.5 59 LYS B O 1
ATOM 3050 N N . TYR B 1 60 ? -22.375 7.988 14.523 1 97.5 60 TYR B N 1
ATOM 3051 C CA . TYR B 1 60 ? -22.625 6.762 13.773 1 97.5 60 TYR B CA 1
ATOM 3052 C C . TYR B 1 60 ? -24.016 6.227 14.047 1 97.5 60 TYR B C 1
ATOM 3054 O O . TYR B 1 60 ? -24.297 5.734 15.141 1 97.5 60 TYR B O 1
ATOM 3062 N N . ASP B 1 61 ? -24.938 6.27 13.039 1 97.06 61 ASP B N 1
ATOM 3063 C CA . ASP B 1 61 ? -26.312 5.805 13.234 1 97.06 61 ASP B CA 1
ATOM 3064 C C . ASP B 1 61 ? -26.641 4.684 12.25 1 97.06 61 ASP B C 1
ATOM 3066 O O . ASP B 1 61 ? -27.75 4.141 12.281 1 97.06 61 ASP B O 1
ATOM 3070 N N . GLY B 1 62 ? -25.734 4.348 11.305 1 96 62 GLY B N 1
ATOM 3071 C CA . GLY B 1 62 ? -25.938 3.268 10.359 1 96 62 GLY B CA 1
ATOM 3072 C C . GLY B 1 62 ? -26.891 3.633 9.227 1 96 62 GLY B C 1
ATOM 3073 O O . GLY B 1 62 ? -27.25 2.777 8.422 1 96 62 GLY B O 1
ATOM 3074 N N . VAL B 1 63 ? -27.25 4.887 9.141 1 97.06 63 VAL B N 1
ATOM 3075 C CA . VAL B 1 63 ? -28.188 5.348 8.125 1 97.06 63 VAL B CA 1
ATOM 3076 C C . VAL B 1 63 ? -27.609 6.547 7.383 1 97.06 63 VAL B C 1
ATOM 3078 O O . VAL B 1 63 ? -27.297 6.453 6.195 1 97.06 63 VAL B O 1
ATOM 3081 N N . LYS B 1 64 ? -27.312 7.582 8.109 1 97.88 64 LYS B N 1
ATOM 3082 C CA . LYS B 1 64 ? -26.859 8.82 7.496 1 97.88 64 LYS B CA 1
ATOM 3083 C C . LYS B 1 64 ? -25.406 9.125 7.883 1 97.88 64 LYS B C 1
ATOM 3085 O O . LYS B 1 64 ? -24.625 9.586 7.055 1 97.88 64 LYS B O 1
ATOM 3090 N N . PHE B 1 65 ? -25.094 8.898 9.133 1 98.31 65 PHE B N 1
ATOM 3091 C CA . PHE B 1 65 ? -23.797 9.297 9.656 1 98.31 65 PHE B CA 1
ATOM 3092 C C . PHE B 1 65 ? -22.906 8.078 9.867 1 98.31 65 PHE B C 1
ATOM 3094 O O . PHE B 1 65 ? -23.297 7.129 10.547 1 98.31 65 PHE B O 1
ATOM 3101 N N . PHE B 1 66 ? -21.734 8.078 9.328 1 98.62 66 PHE B N 1
ATOM 3102 C CA . PHE B 1 66 ? -20.734 7.016 9.438 1 98.62 66 PHE B CA 1
ATOM 3103 C C . PHE B 1 66 ? -19.391 7.59 9.844 1 98.62 66 PHE B C 1
ATOM 3105 O O . PHE B 1 66 ? -18.453 7.609 9.039 1 98.62 66 PHE B O 1
ATOM 3112 N N . ASP B 1 67 ? -19.281 8 11.055 1 97.75 67 ASP B N 1
ATOM 3113 C CA . ASP B 1 67 ? -18.062 8.539 11.641 1 97.75 67 ASP B CA 1
ATOM 3114 C C . ASP B 1 67 ? -17.578 7.656 12.789 1 97.75 67 ASP B C 1
ATOM 3116 O O . ASP B 1 67 ? -18.359 6.922 13.398 1 97.75 67 ASP B O 1
ATOM 3120 N N . HIS B 1 68 ? -16.312 7.703 13.039 1 95.94 68 HIS B N 1
ATOM 3121 C CA . HIS B 1 68 ? -15.703 6.859 14.062 1 95.94 68 HIS B CA 1
ATOM 3122 C C . HIS B 1 68 ? -14.93 7.699 15.07 1 95.94 68 HIS B C 1
ATOM 3124 O O . HIS B 1 68 ? -14.266 7.152 15.961 1 95.94 68 HIS B O 1
ATOM 3130 N N . HIS B 1 69 ? -15.055 9.031 15.062 1 90.25 69 HIS B N 1
ATOM 3131 C CA . HIS B 1 69 ? -14.188 9.914 15.844 1 90.25 69 HIS B CA 1
ATOM 3132 C C . HIS B 1 69 ? -14.805 10.234 17.203 1 90.25 69 HIS B C 1
ATOM 3134 O O . HIS B 1 69 ? -14.172 10.883 18.031 1 90.25 69 HIS B O 1
ATOM 3140 N N . GLN B 1 70 ? -16.031 9.859 17.453 1 88.88 70 GLN B N 1
ATOM 3141 C CA . GLN B 1 70 ? -16.688 10.195 18.703 1 88.88 70 GLN B CA 1
ATOM 3142 C C . GLN B 1 70 ? -16.062 9.43 19.875 1 88.88 70 GLN B C 1
ATOM 3144 O O . GLN B 1 70 ? -15.594 8.305 19.688 1 88.88 70 GLN B O 1
ATOM 3149 N N . ARG B 1 71 ? -16.109 10.008 20.953 1 83.75 71 ARG B N 1
ATOM 3150 C CA . ARG B 1 71 ? -15.57 9.398 22.172 1 83.75 71 ARG B CA 1
ATOM 3151 C C . ARG B 1 71 ? -16.281 8.086 22.484 1 83.75 71 ARG B C 1
ATOM 3153 O O . ARG B 1 71 ? -17.5 7.98 22.344 1 83.75 71 ARG B O 1
ATOM 3160 N N . GLY B 1 72 ? -15.523 7.156 22.828 1 87.69 72 GLY B N 1
ATOM 3161 C CA . GLY B 1 72 ? -16.078 5.883 23.25 1 87.69 72 GLY B CA 1
ATOM 3162 C C . GLY B 1 72 ? -16.422 4.969 22.094 1 87.69 72 GLY B C 1
ATOM 3163 O O . GLY B 1 72 ? -17 3.891 22.281 1 87.69 72 GLY B O 1
ATOM 3164 N N . PHE B 1 73 ? -16.125 5.402 20.875 1 92.75 73 PHE B N 1
ATOM 3165 C CA . PHE B 1 73 ? -16.422 4.566 19.719 1 92.75 73 PHE B CA 1
ATOM 3166 C C . PHE B 1 73 ? -15.562 3.301 19.734 1 92.75 73 PHE B C 1
ATOM 3168 O O . PHE B 1 73 ? -14.336 3.373 19.766 1 92.75 73 PHE B O 1
ATOM 3175 N N . GLU B 1 74 ? -16.203 2.102 19.641 1 94.38 74 GLU B N 1
ATOM 3176 C CA . GLU B 1 74 ? -15.477 0.835 19.719 1 94.38 74 GLU B CA 1
ATOM 3177 C C . GLU B 1 74 ? -16.047 -0.192 18.75 1 94.38 74 GLU B C 1
ATOM 3179 O O . GLU B 1 74 ? -15.781 -1.389 18.875 1 94.38 74 GLU B O 1
ATOM 3184 N N . GLU B 1 75 ? -16.75 0.283 17.781 1 96.81 75 GLU B N 1
ATOM 3185 C CA . GLU B 1 75 ? -17.422 -0.623 16.844 1 96.81 75 GLU B CA 1
ATOM 3186 C C . GLU B 1 75 ? -16.406 -1.429 16.031 1 96.81 75 GLU B C 1
ATOM 3188 O O . GLU B 1 75 ? -15.391 -0.893 15.602 1 96.81 75 GLU B O 1
ATOM 3193 N N . THR B 1 76 ? -16.719 -2.754 15.898 1 98.38 76 THR B N 1
ATOM 3194 C CA . THR B 1 76 ? -15.938 -3.66 15.062 1 98.38 76 THR B CA 1
ATOM 3195 C C . THR B 1 76 ? -16.797 -4.273 13.969 1 98.38 76 THR B C 1
ATOM 3197 O O . THR B 1 76 ? -18.016 -4.035 13.922 1 98.38 76 THR B O 1
ATOM 3200 N N . PHE B 1 77 ? -16.234 -4.961 13.039 1 98.56 77 PHE B N 1
ATOM 3201 C CA . PHE B 1 77 ? -16.953 -5.516 11.898 1 98.56 77 PHE B CA 1
ATOM 3202 C C . PHE B 1 77 ? -17.938 -6.59 12.344 1 98.56 77 PHE B C 1
ATOM 3204 O O . PHE B 1 77 ? -19.062 -6.645 11.867 1 98.56 77 PHE B O 1
ATOM 3211 N N . SER B 1 78 ? -17.562 -7.457 13.195 1 97.75 78 SER B N 1
ATOM 3212 C CA . SER B 1 78 ? -18.328 -8.531 13.828 1 97.75 78 SER B CA 1
ATOM 3213 C C . SER B 1 78 ? -17.625 -9.039 15.086 1 97.75 78 SER B C 1
ATOM 3215 O O . SER B 1 78 ? -16.562 -8.547 15.445 1 97.75 78 SER B O 1
ATOM 3217 N N . ALA B 1 79 ? -18.203 -9.977 15.695 1 95.94 79 ALA B N 1
ATOM 3218 C CA . ALA B 1 79 ? -17.625 -10.547 16.906 1 95.94 79 ALA B CA 1
ATOM 3219 C C . ALA B 1 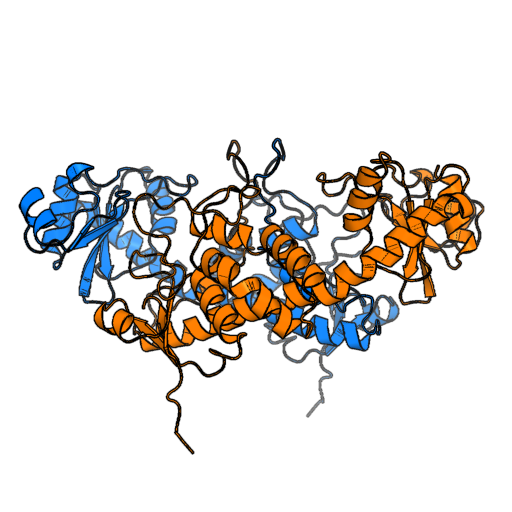79 ? -16.297 -11.25 16.609 1 95.94 79 ALA B C 1
ATOM 3221 O O . ALA B 1 79 ? -15.469 -11.422 17.516 1 95.94 79 ALA B O 1
ATOM 3222 N N . ASP B 1 80 ? -16.062 -11.578 15.352 1 95.94 80 ASP B N 1
ATOM 3223 C CA . ASP B 1 80 ? -14.867 -12.312 14.961 1 95.94 80 ASP B CA 1
ATOM 3224 C C . ASP B 1 80 ? -13.695 -11.367 14.719 1 95.94 80 ASP B C 1
ATOM 3226 O O . ASP B 1 80 ? -12.547 -11.812 14.633 1 95.94 80 ASP B O 1
ATOM 3230 N N . PHE B 1 81 ? -13.977 -10.117 14.547 1 97.62 81 PHE B N 1
ATOM 3231 C CA . PHE B 1 81 ? -12.961 -9.117 14.25 1 97.62 81 PHE B CA 1
ATOM 3232 C C . PHE B 1 81 ? -12.859 -8.094 15.383 1 97.62 81 PHE B C 1
ATOM 3234 O O . PHE B 1 81 ? -13.883 -7.609 15.875 1 97.62 81 PHE B O 1
ATOM 3241 N N . HIS B 1 82 ? -11.688 -7.699 15.766 1 96.31 82 HIS B N 1
ATOM 3242 C CA . HIS B 1 82 ? -11.492 -6.879 16.953 1 96.31 82 HIS B CA 1
ATOM 3243 C C . HIS B 1 82 ? -10.914 -5.512 16.594 1 96.31 82 HIS B C 1
ATOM 3245 O O . HIS B 1 82 ? -10.734 -4.66 17.469 1 96.31 82 HIS B O 1
ATOM 3251 N N . THR B 1 83 ? -10.672 -5.32 15.336 1 97.44 83 THR B N 1
ATOM 3252 C CA . THR B 1 83 ? -10.141 -4.035 14.891 1 97.44 83 THR B CA 1
ATOM 3253 C C . THR B 1 83 ? -11.25 -2.984 14.852 1 97.44 83 THR B C 1
ATOM 3255 O O . THR B 1 83 ? -12.289 -3.193 14.227 1 97.44 83 THR B O 1
ATOM 3258 N N . LYS B 1 84 ? -10.969 -1.86 15.57 1 97.44 84 LYS B N 1
ATOM 3259 C CA . LYS B 1 84 ? -11.906 -0.741 15.531 1 97.44 84 LYS B CA 1
ATOM 3260 C C . LYS B 1 84 ? -12.125 -0.255 14.102 1 97.44 84 LYS B C 1
ATOM 3262 O O . LYS B 1 84 ? -11.172 -0.162 13.32 1 97.44 84 LYS B O 1
ATOM 3267 N N . LEU B 1 85 ? -13.391 0.057 13.789 1 98.69 85 LEU B N 1
ATOM 3268 C CA . LEU B 1 85 ? -13.711 0.423 12.414 1 98.69 85 LEU B CA 1
ATOM 3269 C C . LEU B 1 85 ? -13.383 1.888 12.148 1 98.69 85 LEU B C 1
ATOM 3271 O O . LEU B 1 85 ? -13.453 2.719 13.055 1 98.69 85 LEU B O 1
ATOM 3275 N N . SER B 1 86 ? -12.938 2.18 10.977 1 98.44 86 SER B N 1
ATOM 3276 C CA . SER B 1 86 ? -12.891 3.527 10.422 1 98.44 86 SER B CA 1
ATOM 3277 C C . SER B 1 86 ? -14.133 3.822 9.586 1 98.44 86 SER B C 1
ATOM 3279 O O . SER B 1 86 ? -15.086 3.043 9.586 1 98.44 86 SER B O 1
ATOM 3281 N N . SER B 1 87 ? -14.156 4.969 8.891 1 98.62 87 SER B N 1
ATOM 3282 C CA . SER B 1 87 ? -15.32 5.273 8.062 1 98.62 87 SER B CA 1
ATOM 3283 C C . SER B 1 87 ? -15.453 4.277 6.914 1 98.62 87 SER B C 1
ATOM 3285 O O . SER B 1 87 ? -16.562 3.936 6.512 1 98.62 87 SER B O 1
ATOM 3287 N N . ALA B 1 88 ? -14.336 3.783 6.352 1 98.81 88 ALA B N 1
ATOM 3288 C CA . ALA B 1 88 ? -14.367 2.764 5.309 1 98.81 88 ALA B CA 1
ATOM 3289 C C . ALA B 1 88 ? -15 1.474 5.824 1 98.81 88 ALA B C 1
ATOM 3291 O O . ALA B 1 88 ? -15.875 0.897 5.168 1 98.81 88 ALA B O 1
ATOM 3292 N N . GLY B 1 89 ? -14.5 1.062 7.008 1 98.88 89 GLY B N 1
ATOM 3293 C CA . GLY B 1 89 ? -15.07 -0.136 7.602 1 98.88 89 GLY B CA 1
ATOM 3294 C C . GLY B 1 89 ? -16.547 -0.008 7.902 1 98.88 89 GLY B C 1
ATOM 3295 O O . GLY B 1 89 ? -17.312 -0.954 7.695 1 98.88 89 GLY B O 1
ATOM 3296 N N . LEU B 1 90 ? -16.969 1.144 8.414 1 98.88 90 LEU B N 1
ATOM 3297 C CA . LEU B 1 90 ? -18.375 1.37 8.719 1 98.88 90 LEU B CA 1
ATOM 3298 C C . LEU B 1 90 ? -19.219 1.284 7.449 1 98.88 90 LEU B C 1
ATOM 3300 O O . LEU B 1 90 ? -20.25 0.602 7.43 1 98.88 90 LEU B O 1
ATOM 3304 N N . VAL B 1 91 ? -18.797 1.986 6.406 1 98.88 91 VAL B N 1
ATOM 3305 C CA . VAL B 1 91 ? -19.516 1.966 5.137 1 98.88 91 VAL B CA 1
ATOM 3306 C C . VAL B 1 91 ? -19.531 0.545 4.578 1 98.88 91 VAL B C 1
ATOM 3308 O O . VAL B 1 91 ? -20.578 0.073 4.105 1 98.88 91 VAL B O 1
ATOM 3311 N N . TYR B 1 92 ? -18.438 -0.153 4.664 1 98.94 92 TYR B N 1
ATOM 3312 C CA . TYR B 1 92 ? -18.344 -1.52 4.164 1 98.94 92 TYR B CA 1
ATOM 3313 C C . TYR B 1 92 ? -19.266 -2.451 4.941 1 98.94 92 TYR B C 1
ATOM 3315 O O . TYR B 1 92 ? -19.891 -3.34 4.359 1 98.94 92 TYR B O 1
ATOM 3323 N N . LYS B 1 93 ? -19.281 -2.271 6.227 1 98.75 93 LYS B N 1
ATOM 3324 C CA . LYS B 1 93 ? -20.125 -3.098 7.09 1 98.75 93 LYS B CA 1
ATOM 3325 C C . LYS B 1 93 ? -21.578 -3.033 6.652 1 98.75 93 LYS B C 1
ATOM 3327 O O . LYS B 1 93 ? -22.266 -4.059 6.613 1 98.75 93 LYS B O 1
ATOM 3332 N N . HIS B 1 94 ? -22.047 -1.906 6.273 1 98.62 94 HIS B N 1
ATOM 3333 C CA . HIS B 1 94 ? -23.453 -1.699 5.984 1 98.62 94 HIS B CA 1
ATOM 3334 C C . HIS B 1 94 ? -23.75 -1.886 4.5 1 98.62 94 HIS B C 1
ATOM 3336 O O . HIS B 1 94 ? -24.828 -2.348 4.125 1 98.62 94 HIS B O 1
ATOM 3342 N N . PHE B 1 95 ? -22.781 -1.534 3.631 1 98.69 95 PHE B N 1
ATOM 3343 C CA . PHE B 1 95 ? -23.078 -1.466 2.207 1 98.69 95 PHE B CA 1
ATOM 3344 C C . PHE B 1 95 ? -22.156 -2.391 1.415 1 98.69 95 PHE B C 1
ATOM 3346 O O . PHE B 1 95 ? -22.281 -2.492 0.192 1 98.69 95 PHE B O 1
ATOM 3353 N N . GLY B 1 96 ? -21.234 -3.076 2.102 1 98.75 96 GLY B N 1
ATOM 3354 C CA . GLY B 1 96 ? -20.219 -3.891 1.446 1 98.75 96 GLY B CA 1
ATOM 3355 C C . GLY B 1 96 ? -20.812 -4.984 0.576 1 98.75 96 GLY B C 1
ATOM 3356 O O . GLY B 1 96 ? -20.344 -5.215 -0.541 1 98.75 96 GLY B O 1
ATOM 3357 N N . LYS B 1 97 ? -21.844 -5.691 1.099 1 98.62 97 LYS B N 1
ATOM 3358 C CA . LYS B 1 97 ? -22.469 -6.777 0.334 1 98.62 97 LYS B CA 1
ATOM 3359 C C . LYS B 1 97 ? -23.062 -6.258 -0.97 1 98.62 97 LYS B C 1
ATOM 3361 O O . LYS B 1 97 ? -22.891 -6.871 -2.025 1 98.62 97 LYS B O 1
ATOM 3366 N N . GLU B 1 98 ? -23.734 -5.137 -0.88 1 98.56 98 GLU B N 1
ATOM 3367 C CA . GLU B 1 98 ? -24.328 -4.539 -2.072 1 98.56 98 GLU B CA 1
ATOM 3368 C C . GLU B 1 98 ? -23.25 -4.105 -3.064 1 98.56 98 GLU B C 1
ATOM 3370 O O . GLU B 1 98 ? -23.406 -4.273 -4.273 1 98.56 98 GLU B O 1
ATOM 3375 N N . ALA B 1 99 ? -22.203 -3.498 -2.594 1 98.81 99 ALA B N 1
ATOM 3376 C CA . ALA B 1 99 ? -21.094 -3.078 -3.453 1 98.81 99 ALA B CA 1
ATOM 3377 C C . ALA B 1 99 ? -20.469 -4.273 -4.168 1 98.81 99 ALA B C 1
ATOM 3379 O O . ALA B 1 99 ? -20.219 -4.219 -5.371 1 98.81 99 ALA B O 1
ATOM 3380 N N . ILE B 1 100 ? -20.219 -5.352 -3.363 1 98.88 100 ILE B N 1
ATOM 3381 C CA . ILE B 1 100 ? -19.641 -6.57 -3.928 1 98.88 100 ILE B CA 1
ATOM 3382 C C . ILE B 1 100 ? -20.562 -7.109 -5.027 1 98.88 100 ILE B C 1
ATOM 3384 O O . ILE B 1 100 ? -20.094 -7.484 -6.102 1 98.88 100 ILE B O 1
ATOM 3388 N N . ALA B 1 101 ? -21.844 -7.121 -4.738 1 98.81 101 ALA B N 1
ATOM 3389 C CA . ALA B 1 101 ? -22.828 -7.609 -5.707 1 98.81 101 ALA B CA 1
ATOM 3390 C C . ALA B 1 101 ? -22.734 -6.836 -7.02 1 98.81 101 ALA B C 1
ATOM 3392 O O . ALA B 1 101 ? -22.844 -7.422 -8.102 1 98.81 101 ALA B O 1
ATOM 3393 N N . GLN B 1 102 ? -22.562 -5.512 -6.953 1 98.62 102 GLN B N 1
ATOM 3394 C CA . GLN B 1 102 ? -22.453 -4.672 -8.141 1 98.62 102 GLN B CA 1
ATOM 3395 C C . GLN B 1 102 ? -21.203 -5.016 -8.953 1 98.62 102 GLN B C 1
ATOM 3397 O O . GLN B 1 102 ? -21.219 -4.949 -10.18 1 98.62 102 GLN B O 1
ATOM 3402 N N . VAL B 1 103 ? -20.156 -5.395 -8.258 1 98.5 103 VAL B N 1
ATOM 3403 C CA . VAL B 1 103 ? -18.875 -5.621 -8.914 1 98.5 103 VAL B CA 1
ATOM 3404 C C . VAL B 1 103 ? -18.875 -6.988 -9.594 1 98.5 103 VAL B C 1
ATOM 3406 O O . VAL B 1 103 ? -18.469 -7.117 -10.75 1 98.5 103 VAL B O 1
ATOM 3409 N N . ILE B 1 104 ? -19.359 -8.031 -8.875 1 98.19 104 ILE B N 1
ATOM 3410 C CA . ILE B 1 104 ? -19.25 -9.375 -9.414 1 98.19 104 ILE B CA 1
ATOM 3411 C C . ILE B 1 104 ? -20.516 -9.742 -10.172 1 98.19 104 ILE B C 1
ATOM 3413 O O . ILE B 1 104 ? -20.609 -10.828 -10.75 1 98.19 104 ILE B O 1
ATOM 3417 N N . LYS B 1 105 ? -21.578 -8.859 -10.156 1 97.5 105 LYS B N 1
ATOM 3418 C CA . LYS B 1 105 ? -22.844 -9.031 -10.852 1 97.5 105 LYS B CA 1
ATOM 3419 C C . LYS B 1 105 ? -23.531 -10.32 -10.406 1 97.5 105 LYS B C 1
ATOM 3421 O O . LYS B 1 105 ? -23.969 -11.117 -11.242 1 97.5 105 LYS B O 1
ATOM 3426 N N . SER B 1 106 ? -23.578 -10.484 -9.164 1 96.5 106 SER B N 1
ATOM 3427 C CA . SER B 1 106 ? -24.281 -11.602 -8.539 1 96.5 106 SER B CA 1
ATOM 3428 C C . SER B 1 106 ? -24.984 -11.164 -7.258 1 96.5 106 SER B C 1
ATOM 3430 O O . SER B 1 106 ? -24.453 -10.359 -6.492 1 96.5 106 SER B O 1
ATOM 3432 N N . ASP B 1 107 ? -26.156 -11.75 -7.031 1 95.69 107 ASP B N 1
ATOM 3433 C CA . ASP B 1 107 ? -26.906 -11.43 -5.824 1 95.69 107 ASP B CA 1
ATOM 3434 C C . ASP B 1 107 ? -27.062 -12.656 -4.93 1 95.69 107 ASP B C 1
ATOM 3436 O O . ASP B 1 107 ? -27.906 -12.68 -4.031 1 95.69 107 ASP B O 1
ATOM 3440 N N . ASP B 1 108 ? -26.266 -13.68 -5.234 1 97.31 108 ASP B N 1
ATOM 3441 C CA . ASP B 1 108 ? -26.328 -14.883 -4.41 1 97.31 108 ASP B CA 1
ATOM 3442 C C . ASP B 1 108 ? -25.938 -14.578 -2.967 1 97.31 108 ASP B C 1
ATOM 3444 O O . ASP B 1 108 ? -24.797 -14.195 -2.701 1 97.31 108 ASP B O 1
ATOM 3448 N N . THR B 1 109 ? -26.812 -14.836 -2.059 1 97.25 109 THR B N 1
ATOM 3449 C CA . THR B 1 109 ? -26.672 -14.414 -0.667 1 97.25 109 THR B CA 1
ATOM 3450 C C . THR B 1 109 ? -25.5 -15.125 -0.009 1 97.25 109 THR B C 1
ATOM 3452 O O . THR B 1 109 ? -24.719 -14.508 0.712 1 97.25 109 THR B O 1
ATOM 3455 N N . HIS B 1 110 ? -25.406 -16.359 -0.219 1 96.56 110 HIS B N 1
ATOM 3456 C CA . HIS B 1 110 ? -24.328 -17.125 0.388 1 96.56 110 HIS B CA 1
ATOM 3457 C C . HIS B 1 110 ? -22.969 -16.641 -0.094 1 96.56 110 HIS B C 1
ATOM 3459 O O . HIS B 1 110 ? -22.047 -16.469 0.709 1 96.56 110 HIS B O 1
ATOM 3465 N N . THR B 1 111 ? -22.859 -16.422 -1.374 1 96.81 111 THR B N 1
ATOM 3466 C CA . THR B 1 111 ? -21.641 -15.914 -1.981 1 96.81 111 THR B CA 1
ATOM 3467 C C . THR B 1 111 ? -21.281 -14.547 -1.403 1 96.81 111 THR B C 1
ATOM 3469 O O . THR B 1 111 ? -20.125 -14.305 -1.031 1 96.81 111 THR B O 1
ATOM 3472 N N . LEU B 1 112 ? -22.281 -13.727 -1.312 1 98.44 112 LEU B N 1
ATOM 3473 C CA . LEU B 1 112 ? -22.047 -12.367 -0.844 1 98.44 112 LEU B CA 1
ATOM 3474 C C . LEU B 1 112 ? -21.625 -12.359 0.623 1 98.44 112 LEU B C 1
ATOM 3476 O O . LEU B 1 112 ? -20.766 -11.562 1.027 1 98.44 112 LEU B O 1
ATOM 3480 N N . GLU B 1 113 ? -22.219 -13.211 1.403 1 98.06 113 GLU B N 1
ATOM 3481 C CA . GLU B 1 113 ? -21.844 -13.312 2.811 1 98.06 113 GLU B CA 1
ATOM 3482 C C . GLU B 1 113 ? -20.391 -13.773 2.961 1 98.06 113 GLU B C 1
ATOM 3484 O O . GLU B 1 113 ? -19.641 -13.211 3.762 1 98.06 113 GLU B O 1
ATOM 3489 N N . LEU B 1 114 ? -20.031 -14.742 2.199 1 96.88 114 LEU B N 1
ATOM 3490 C CA . LEU B 1 114 ? -18.688 -15.273 2.242 1 96.88 114 LEU B CA 1
ATOM 3491 C C . LEU B 1 114 ? -17.672 -14.227 1.805 1 96.88 114 LEU B C 1
ATOM 3493 O O . LEU B 1 114 ? -16.656 -14.016 2.475 1 96.88 114 LEU B O 1
ATOM 3497 N N . LEU B 1 115 ? -17.953 -13.562 0.711 1 98.5 115 LEU B N 1
ATOM 3498 C CA . LEU B 1 115 ? -17.031 -12.57 0.163 1 98.5 115 LEU B CA 1
ATOM 3499 C C . LEU B 1 115 ? -16.953 -11.352 1.071 1 98.5 115 LEU B C 1
ATOM 3501 O O . LEU B 1 115 ? -15.883 -10.734 1.198 1 98.5 115 LEU B O 1
ATOM 3505 N N . HIS B 1 116 ? -18.109 -10.984 1.64 1 98.81 116 HIS B N 1
ATOM 3506 C CA . HIS B 1 116 ? -18.141 -9.859 2.564 1 98.81 116 HIS B CA 1
ATOM 3507 C C . HIS B 1 116 ? -17.141 -10.039 3.695 1 98.81 116 HIS B C 1
ATOM 3509 O O . HIS B 1 116 ? -16.359 -9.133 3.99 1 98.81 116 HIS B O 1
ATOM 3515 N N . LYS B 1 117 ? -17.125 -11.195 4.258 1 98.38 117 LYS B N 1
ATOM 3516 C CA . LYS B 1 117 ? -16.203 -11.508 5.355 1 98.38 117 LYS B CA 1
ATOM 3517 C C . LYS B 1 117 ? -14.773 -11.633 4.859 1 98.38 117 LYS B C 1
ATOM 3519 O O . LYS B 1 117 ? -13.852 -11.094 5.473 1 98.38 117 LYS B O 1
ATOM 3524 N N . LYS B 1 118 ? -14.578 -12.312 3.762 1 97.75 118 LYS B N 1
ATOM 3525 C CA . LYS B 1 118 ? -13.25 -12.578 3.211 1 97.75 118 LYS B CA 1
ATOM 3526 C C . LYS B 1 118 ? -12.555 -11.273 2.826 1 97.75 118 LYS B C 1
ATOM 3528 O O . LYS B 1 118 ? -11.375 -11.086 3.129 1 97.75 118 LYS B O 1
ATOM 3533 N N . ILE B 1 119 ? -13.289 -10.391 2.18 1 98.62 119 ILE B N 1
ATOM 3534 C CA . ILE B 1 119 ? -12.727 -9.133 1.703 1 98.62 119 ILE B CA 1
ATOM 3535 C C . ILE B 1 119 ? -12.422 -8.219 2.891 1 98.62 119 ILE B C 1
ATOM 3537 O O . ILE B 1 119 ? -11.422 -7.496 2.891 1 98.62 119 ILE B O 1
ATOM 3541 N N . TYR B 1 120 ? -13.305 -8.219 3.896 1 98.81 120 TYR B N 1
ATOM 3542 C CA . TYR B 1 120 ? -12.961 -7.465 5.098 1 98.81 120 TYR B CA 1
ATOM 3543 C C . TYR B 1 120 ? -11.633 -7.934 5.672 1 98.81 120 TYR B C 1
ATOM 3545 O O . TYR B 1 120 ? -10.75 -7.117 5.957 1 98.81 120 TYR B O 1
ATOM 3553 N N . GLU B 1 121 ? -11.469 -9.227 5.777 1 98 121 GLU B N 1
ATOM 3554 C CA . GLU B 1 121 ? -10.289 -9.828 6.383 1 98 121 GLU B CA 1
ATOM 3555 C C . GLU B 1 121 ? -9.031 -9.508 5.586 1 98 121 GLU B C 1
ATOM 3557 O O . GLU B 1 121 ? -7.977 -9.227 6.16 1 98 121 GLU B O 1
ATOM 3562 N N . GLU B 1 122 ? -9.172 -9.492 4.309 1 97.44 122 GLU B N 1
ATOM 3563 C CA . GLU B 1 122 ? -8.008 -9.461 3.436 1 97.44 122 GLU B CA 1
ATOM 3564 C C . GLU B 1 122 ? -7.637 -8.023 3.064 1 97.44 122 GLU B C 1
ATOM 3566 O O . GLU B 1 122 ? -6.531 -7.766 2.586 1 97.44 122 GLU B O 1
ATOM 3571 N N . PHE B 1 123 ? -8.57 -7.047 3.252 1 98.56 123 PHE B N 1
ATOM 3572 C CA . PHE B 1 123 ? -8.297 -5.723 2.703 1 98.56 123 PHE B CA 1
ATOM 3573 C C . PHE B 1 123 ? -8.805 -4.633 3.639 1 98.56 123 PHE B C 1
ATOM 3575 O O . PHE B 1 123 ? -8.023 -3.84 4.164 1 98.56 123 PHE B O 1
ATOM 3582 N N . ILE B 1 124 ? -10.102 -4.625 4.027 1 98.88 124 ILE B N 1
ATOM 3583 C CA .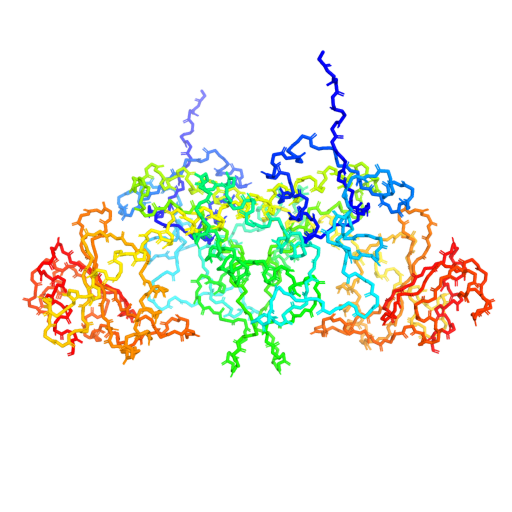 ILE B 1 124 ? -10.75 -3.508 4.707 1 98.88 124 ILE B CA 1
ATOM 3584 C C . ILE B 1 124 ? -10.203 -3.377 6.125 1 98.88 124 ILE B C 1
ATOM 3586 O O . ILE B 1 124 ? -10.055 -2.266 6.641 1 98.88 124 ILE B O 1
ATOM 3590 N N . GLU B 1 125 ? -9.938 -4.469 6.777 1 98.75 125 GLU B N 1
ATOM 3591 C CA . GLU B 1 125 ? -9.469 -4.438 8.164 1 98.75 125 GLU B CA 1
ATOM 3592 C C . GLU B 1 125 ? -8.156 -3.666 8.281 1 98.75 125 GLU B C 1
ATOM 3594 O O . GLU B 1 125 ? -7.961 -2.912 9.234 1 98.75 125 GLU B O 1
ATOM 3599 N N . ALA B 1 126 ? -7.309 -3.898 7.324 1 98.25 126 ALA B N 1
ATOM 3600 C CA . ALA B 1 126 ? -6.035 -3.182 7.336 1 98.25 126 ALA B CA 1
ATOM 3601 C C . ALA B 1 126 ? -6.25 -1.682 7.152 1 98.25 126 ALA B C 1
ATOM 3603 O O . ALA B 1 126 ? -5.512 -0.871 7.719 1 98.25 126 ALA B O 1
ATOM 3604 N N . VAL B 1 127 ? -7.242 -1.278 6.316 1 98.56 127 VAL B N 1
ATOM 3605 C CA . VAL B 1 127 ? -7.594 0.129 6.156 1 98.56 127 VAL B CA 1
ATOM 3606 C C . VAL B 1 127 ? -8.055 0.7 7.496 1 98.56 127 VAL B C 1
ATOM 3608 O O . VAL B 1 127 ? -7.621 1.781 7.898 1 98.56 127 VAL B O 1
ATOM 3611 N N . ASP B 1 128 ? -8.898 -0.08 8.188 1 98.44 128 ASP B N 1
ATOM 3612 C CA . ASP B 1 128 ? -9.406 0.328 9.492 1 98.44 128 ASP B CA 1
ATOM 3613 C C . ASP B 1 128 ? -8.273 0.48 10.5 1 98.44 128 ASP B C 1
ATOM 3615 O O . ASP B 1 128 ? -8.203 1.479 11.219 1 98.44 128 ASP B O 1
ATOM 3619 N N . ALA B 1 129 ? -7.426 -0.521 10.539 1 96.81 129 ALA B N 1
ATOM 3620 C CA . ALA B 1 129 ? -6.316 -0.509 11.492 1 96.81 129 ALA B CA 1
ATOM 3621 C C . ALA B 1 129 ? -5.406 0.691 11.25 1 96.81 129 ALA B C 1
ATOM 3623 O O . ALA B 1 129 ? -4.988 1.36 12.203 1 96.81 129 ALA B O 1
ATOM 3624 N N . ASN B 1 130 ? -5.16 0.928 10.023 1 95.56 130 ASN B N 1
ATOM 3625 C CA . ASN B 1 130 ? -4.281 2.039 9.68 1 95.56 130 ASN B CA 1
ATOM 3626 C C . ASN B 1 130 ? -4.859 3.375 10.141 1 95.56 130 ASN B C 1
ATOM 3628 O O . ASN B 1 130 ? -4.148 4.191 10.727 1 95.56 130 ASN B O 1
ATOM 3632 N N . ASP B 1 131 ? -6.09 3.613 9.891 1 95.62 131 ASP B N 1
ATOM 3633 C CA . ASP B 1 131 ? -6.707 4.891 10.227 1 95.62 131 ASP B CA 1
ATOM 3634 C C . ASP B 1 131 ? -6.785 5.082 11.742 1 95.62 131 ASP B C 1
ATOM 3636 O O . ASP B 1 131 ? -6.715 6.207 12.234 1 95.62 131 ASP B O 1
ATOM 3640 N N . ASN B 1 132 ? -6.883 3.953 12.445 1 93.06 132 ASN B N 1
ATOM 3641 C CA . ASN B 1 132 ? -7.027 4.02 13.898 1 93.06 132 ASN B CA 1
ATOM 3642 C C . ASN B 1 132 ? -5.684 3.873 14.602 1 93.06 132 ASN B C 1
ATOM 3644 O O . ASN B 1 132 ? -5.625 3.785 15.828 1 93.06 132 ASN B O 1
ATOM 3648 N N . GLY B 1 133 ? -4.609 3.775 13.852 1 89.12 133 GLY B N 1
ATOM 3649 C CA . GLY B 1 133 ? -3.279 3.703 14.438 1 89.12 133 GLY B CA 1
ATOM 3650 C C . GLY B 1 133 ? -2.998 2.375 15.117 1 89.12 133 GLY B C 1
ATOM 3651 O O . GLY B 1 133 ? -2.297 2.328 16.125 1 89.12 133 GLY B O 1
ATOM 3652 N N . ILE B 1 134 ? -3.602 1.338 14.633 1 90.44 134 ILE B N 1
ATOM 3653 C CA . ILE B 1 134 ? -3.418 0.011 15.211 1 90.44 134 ILE B CA 1
ATOM 3654 C C . ILE B 1 134 ? -2.322 -0.735 14.453 1 90.44 134 ILE B C 1
ATOM 3656 O O . ILE B 1 134 ? -2.434 -0.955 13.242 1 90.44 134 ILE B O 1
ATOM 3660 N N . SER B 1 135 ? -1.303 -1.13 15.141 1 86.75 135 SER B N 1
ATOM 3661 C CA . SER B 1 135 ? -0.19 -1.857 14.539 1 86.75 135 SER B CA 1
ATOM 3662 C C . SER B 1 135 ? -0.535 -3.33 14.344 1 86.75 135 SER B C 1
ATOM 3664 O O . SER B 1 135 ? -1.255 -3.918 15.156 1 86.75 135 SER B O 1
ATOM 3666 N N . VAL B 1 136 ? -0.002 -3.832 13.328 1 88.56 136 VAL B N 1
ATOM 3667 C CA . VAL B 1 136 ? -0.231 -5.242 13.031 1 88.56 136 VAL B CA 1
ATOM 3668 C C . VAL B 1 136 ? 0.401 -6.109 14.117 1 88.56 136 VAL B C 1
ATOM 3670 O O . VAL B 1 136 ? -0.148 -7.148 14.492 1 88.56 136 VAL B O 1
ATOM 3673 N N . TYR B 1 137 ? 1.602 -5.707 14.594 1 82.94 137 TYR B N 1
ATOM 3674 C CA . TYR B 1 137 ? 2.309 -6.449 15.633 1 82.94 137 TYR B CA 1
ATOM 3675 C C . TYR B 1 137 ? 2.441 -5.617 16.906 1 82.94 137 TYR B C 1
ATOM 3677 O O . TYR B 1 137 ? 2.398 -4.387 16.859 1 82.94 137 TYR B O 1
ATOM 3685 N N . GLU B 1 138 ? 2.52 -6.316 17.969 1 73.38 138 GLU B N 1
ATOM 3686 C CA . GLU B 1 138 ? 2.898 -5.613 19.188 1 73.38 138 GLU B CA 1
ATOM 3687 C C . GLU B 1 138 ? 4.34 -5.113 19.109 1 73.38 138 GLU B C 1
ATOM 3689 O O . GLU B 1 138 ? 5.242 -5.863 18.734 1 73.38 138 GLU B O 1
ATOM 3694 N N . GLU B 1 139 ? 4.602 -3.994 18.703 1 63.16 139 GLU B N 1
ATOM 3695 C CA . GLU B 1 139 ? 5.918 -3.438 18.406 1 63.16 139 GLU B CA 1
ATOM 3696 C C . GLU B 1 139 ? 6.891 -3.662 19.562 1 63.16 139 GLU B C 1
ATOM 3698 O O . GLU B 1 139 ? 6.684 -3.145 20.656 1 63.16 139 GLU B O 1
ATOM 3703 N N . THR B 1 140 ? 7.672 -4.707 19.359 1 63.84 140 THR B N 1
ATOM 3704 C CA . THR B 1 140 ? 8.664 -4.891 20.406 1 63.84 140 THR B CA 1
ATOM 3705 C C . THR B 1 140 ? 10.07 -4.598 19.875 1 63.84 140 THR B C 1
ATOM 3707 O O . THR B 1 140 ? 11 -4.383 20.656 1 63.84 140 THR B O 1
ATOM 3710 N N . SER B 1 141 ? 10.219 -4.582 18.453 1 72.31 141 SER B N 1
ATOM 3711 C CA . SER B 1 141 ? 11.578 -4.387 17.953 1 72.31 141 SER B CA 1
ATOM 3712 C C . SER B 1 141 ? 11.633 -3.252 16.938 1 72.31 141 SER B C 1
ATOM 3714 O O . SER B 1 141 ? 10.602 -2.807 16.438 1 72.31 141 SER B O 1
ATOM 3716 N N . LYS B 1 142 ? 12.891 -2.781 16.766 1 80.25 142 LYS B N 1
ATOM 3717 C CA . LYS B 1 142 ? 13.148 -1.749 15.758 1 80.25 142 LYS B CA 1
ATOM 3718 C C . LYS B 1 142 ? 12.992 -2.303 14.344 1 80.25 142 LYS B C 1
ATOM 3720 O O . LYS B 1 142 ? 13.523 -3.371 14.031 1 80.25 142 LYS B O 1
ATOM 3725 N N . PRO B 1 143 ? 12.305 -1.629 13.508 1 88.19 143 PRO B N 1
ATOM 3726 C CA . PRO B 1 143 ? 12.164 -2.082 12.117 1 88.19 143 PRO B CA 1
ATOM 3727 C C . PRO B 1 143 ? 13.484 -2.076 11.359 1 88.19 143 PRO B C 1
ATOM 3729 O O . PRO B 1 143 ? 14.312 -1.184 11.562 1 88.19 143 PRO B O 1
ATOM 3732 N N . ARG B 1 144 ? 13.734 -3.043 10.469 1 91.5 144 ARG B N 1
ATOM 3733 C CA . ARG B 1 144 ? 14.938 -3.148 9.648 1 91.5 144 ARG B CA 1
ATOM 3734 C C . ARG B 1 144 ? 14.969 -2.061 8.578 1 91.5 144 ARG B C 1
ATOM 3736 O O . ARG B 1 144 ? 16.031 -1.682 8.102 1 91.5 144 ARG B O 1
ATOM 3743 N N . PHE B 1 145 ? 13.875 -1.588 8.133 1 94.44 145 PHE B N 1
ATOM 3744 C CA . PHE B 1 145 ? 13.688 -0.554 7.125 1 94.44 145 PHE B CA 1
ATOM 3745 C C . PHE B 1 145 ? 12.312 0.086 7.25 1 94.44 145 PHE B C 1
ATOM 3747 O O . PHE B 1 145 ? 11.461 -0.401 8 1 94.44 145 PHE B O 1
ATOM 3754 N N . LYS B 1 146 ? 12.109 1.194 6.648 1 93.12 146 LYS B N 1
ATOM 3755 C CA . LYS B 1 146 ? 10.812 1.873 6.664 1 93.12 146 LYS B CA 1
ATOM 3756 C C . LYS B 1 146 ? 9.859 1.248 5.656 1 93.12 146 LYS B C 1
ATOM 3758 O O . LYS B 1 146 ? 10.195 1.088 4.48 1 93.12 146 LYS B O 1
ATOM 3763 N N . GLU B 1 147 ? 8.68 0.937 6.098 1 93.31 147 GLU B N 1
ATOM 3764 C CA . GLU B 1 147 ? 7.754 0.242 5.211 1 93.31 147 GLU B CA 1
ATOM 3765 C C . GLU B 1 147 ? 6.547 1.116 4.875 1 93.31 147 GLU B C 1
ATOM 3767 O O . GLU B 1 147 ? 5.746 0.769 4.008 1 93.31 147 GLU B O 1
ATOM 3772 N N . ASN B 1 148 ? 6.402 2.219 5.477 1 91.94 148 ASN B N 1
ATOM 3773 C CA . ASN B 1 148 ? 5.207 3.045 5.348 1 91.94 148 ASN B CA 1
ATOM 3774 C C . ASN B 1 148 ? 4.996 3.51 3.91 1 91.94 148 ASN B C 1
ATOM 3776 O O . ASN B 1 148 ? 3.859 3.592 3.439 1 91.94 148 ASN B O 1
ATOM 3780 N N . GLY B 1 149 ? 6.102 3.793 3.27 1 95.75 149 GLY B N 1
ATOM 3781 C CA . GLY B 1 149 ? 6.004 4.289 1.906 1 95.75 149 GLY B CA 1
ATOM 3782 C C . GLY B 1 149 ? 5.477 3.258 0.931 1 95.75 149 GLY B C 1
ATOM 3783 O O . GLY B 1 149 ? 5.109 3.592 -0.198 1 95.75 149 GLY B O 1
ATOM 3784 N N . PHE B 1 150 ? 5.383 2.059 1.345 1 97.06 150 PHE B N 1
ATOM 3785 C CA . PHE B 1 150 ? 4.957 0.94 0.51 1 97.06 150 PHE B CA 1
ATOM 3786 C C . PHE B 1 150 ? 3.52 0.545 0.824 1 97.06 150 PHE B C 1
ATOM 3788 O O . PHE B 1 150 ? 3.049 -0.504 0.38 1 97.06 150 PHE B O 1
ATOM 3795 N N . LYS B 1 151 ? 2.777 1.391 1.603 1 97.31 151 LYS B N 1
ATOM 3796 C CA . LYS B 1 151 ? 1.383 1.154 1.967 1 97.31 151 LYS B CA 1
ATOM 3797 C C . LYS B 1 151 ? 0.446 2.059 1.172 1 97.31 151 LYS B C 1
ATOM 3799 O O . LYS B 1 151 ? 0.845 3.137 0.728 1 97.31 151 LYS B O 1
ATOM 3804 N N . LEU B 1 152 ? -0.807 1.657 1.105 1 98.5 152 LEU B N 1
ATOM 3805 C CA . LEU B 1 152 ? -1.799 2.391 0.327 1 98.5 152 LEU B CA 1
ATOM 3806 C C . LEU B 1 152 ? -2.076 3.756 0.949 1 98.5 152 LEU B C 1
ATOM 3808 O O . LEU B 1 152 ? -2.346 4.727 0.236 1 98.5 152 LEU B O 1
ATOM 3812 N N . SER B 1 153 ? -2.031 3.814 2.268 1 98 153 SER B N 1
ATOM 3813 C CA . SER B 1 153 ? -2.285 5.074 2.957 1 98 153 SER B CA 1
ATOM 3814 C C . SER B 1 153 ? -1.266 6.137 2.561 1 98 153 SER B C 1
ATOM 3816 O O . SER B 1 153 ? -1.599 7.32 2.463 1 98 153 SER B O 1
ATOM 3818 N N . SER B 1 154 ? -0.022 5.711 2.328 1 97.31 154 SER B N 1
ATOM 3819 C CA . SER B 1 154 ? 1.019 6.656 1.933 1 97.31 154 SER B CA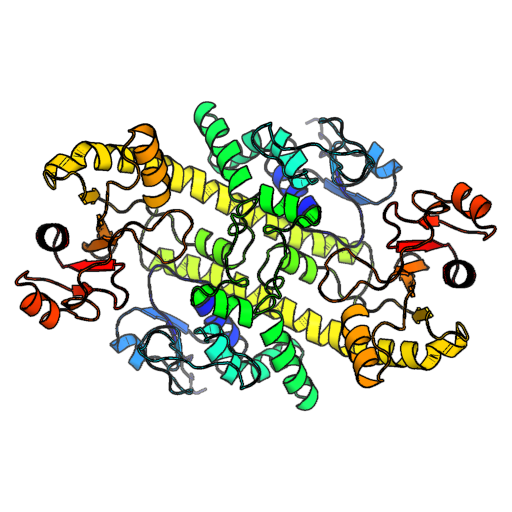 1
ATOM 3820 C C . SER B 1 154 ? 0.778 7.184 0.522 1 97.31 154 SER B C 1
ATOM 3822 O O . SER B 1 154 ? 1.045 8.352 0.237 1 97.31 154 SER B O 1
ATOM 3824 N N . VAL B 1 155 ? 0.299 6.32 -0.356 1 97.81 155 VAL B N 1
ATOM 3825 C CA . VAL B 1 155 ? -0.049 6.758 -1.704 1 97.81 155 VAL B CA 1
ATOM 3826 C C . VAL B 1 155 ? -1.093 7.871 -1.632 1 97.81 155 VAL B C 1
ATOM 3828 O O . VAL B 1 155 ? -0.965 8.898 -2.307 1 97.81 155 VAL B O 1
ATOM 3831 N N . VAL B 1 156 ? -2.092 7.66 -0.812 1 98.5 156 VAL B N 1
ATOM 3832 C CA . VAL B 1 156 ? -3.143 8.656 -0.627 1 98.5 156 VAL B CA 1
ATOM 3833 C C . VAL B 1 156 ? -2.549 9.93 -0.032 1 98.5 156 VAL B C 1
ATOM 3835 O O . VAL B 1 156 ? -2.895 11.039 -0.45 1 98.5 156 VAL B O 1
ATOM 3838 N N . HIS B 1 157 ? -1.65 9.742 0.93 1 96.81 157 HIS B N 1
ATOM 3839 C CA . HIS B 1 157 ? -0.998 10.891 1.552 1 96.81 157 HIS B CA 1
ATOM 3840 C C . HIS B 1 157 ? -0.267 11.742 0.515 1 96.81 157 HIS B C 1
ATOM 3842 O O . HIS B 1 157 ? -0.358 12.969 0.537 1 96.81 157 HIS B O 1
ATOM 3848 N N . TRP B 1 158 ? 0.403 11.078 -0.406 1 96.75 158 TRP B N 1
ATOM 3849 C CA . TRP B 1 158 ? 1.212 11.789 -1.396 1 96.75 158 TRP B CA 1
ATOM 3850 C C . TRP B 1 158 ? 0.327 12.492 -2.42 1 96.75 158 TRP B C 1
ATOM 3852 O O . TRP B 1 158 ? 0.806 13.32 -3.197 1 96.75 158 TRP B O 1
ATOM 3862 N N . LEU B 1 159 ? -0.951 12.219 -2.4 1 97 159 LEU B N 1
ATOM 3863 C CA . LEU B 1 159 ? -1.883 12.867 -3.318 1 97 159 LEU B CA 1
ATOM 3864 C C . LEU B 1 159 ? -2.436 14.148 -2.713 1 97 159 LEU B C 1
ATOM 3866 O O . LEU B 1 159 ? -3.051 14.953 -3.414 1 97 159 LEU B O 1
ATOM 3870 N N . ASN B 1 160 ? -2.254 14.32 -1.38 1 96.31 160 ASN B N 1
ATOM 3871 C CA . ASN B 1 160 ? -2.607 15.625 -0.825 1 96.31 160 ASN B CA 1
ATOM 3872 C C . ASN B 1 160 ? -1.79 16.75 -1.46 1 96.31 160 ASN B C 1
ATOM 3874 O O . ASN B 1 160 ? -0.633 16.547 -1.833 1 96.31 160 ASN B O 1
ATOM 3878 N N . PRO B 1 161 ? -2.383 17.953 -1.587 1 94.62 161 PRO B N 1
ATOM 3879 C CA . PRO B 1 161 ? -1.597 19.078 -2.092 1 94.62 161 PRO B CA 1
ATOM 3880 C C . PRO B 1 161 ? -0.362 19.375 -1.24 1 94.62 161 PRO B C 1
ATOM 3882 O O . PRO B 1 161 ? -0.408 19.234 -0.015 1 94.62 161 PRO B O 1
ATOM 3885 N N . LEU B 1 162 ? 0.774 19.688 -1.928 1 94.5 162 LEU B N 1
ATOM 3886 C CA . LEU B 1 162 ? 1.946 20.141 -1.188 1 94.5 162 LEU B CA 1
ATOM 3887 C C . LEU B 1 162 ? 1.638 21.422 -0.411 1 94.5 162 LEU B C 1
ATOM 3889 O O . LEU B 1 162 ? 0.847 22.25 -0.862 1 94.5 162 LEU B O 1
ATOM 3893 N N . TRP B 1 163 ? 2.297 21.609 0.686 1 91.69 163 TRP B N 1
ATOM 3894 C CA . TRP B 1 163 ? 2.07 22.734 1.583 1 91.69 163 TRP B CA 1
ATOM 3895 C C . TRP B 1 163 ? 2.395 24.047 0.893 1 91.69 163 TRP B C 1
ATOM 3897 O O . TRP B 1 163 ? 1.828 25.094 1.233 1 91.69 163 TRP B O 1
ATOM 3907 N N . ASN B 1 164 ? 3.293 23.891 -0.03 1 92.69 164 ASN B N 1
ATOM 3908 C CA . ASN B 1 164 ? 3.76 25.109 -0.675 1 92.69 164 ASN B CA 1
ATOM 3909 C C . ASN B 1 164 ? 3.143 25.281 -2.061 1 92.69 164 ASN B C 1
ATOM 3911 O O . ASN B 1 164 ? 3.639 26.062 -2.871 1 92.69 164 ASN B O 1
ATOM 3915 N N . GLU B 1 165 ? 2.164 24.344 -2.168 1 86.62 165 GLU B N 1
ATOM 3916 C CA . GLU B 1 165 ? 1.31 24.469 -3.346 1 86.62 165 GLU B CA 1
ATOM 3917 C C . GLU B 1 165 ? -0.114 24.859 -2.955 1 86.62 165 GLU B C 1
ATOM 3919 O O . GLU B 1 165 ? -0.449 24.906 -1.77 1 86.62 165 GLU B O 1
ATOM 3924 N N . GLY B 1 166 ? -0.825 25.688 -3.676 1 78.38 166 GLY B N 1
ATOM 3925 C CA . GLY B 1 166 ? -2.18 26.125 -3.377 1 78.38 166 GLY B CA 1
ATOM 3926 C C . GLY B 1 166 ? -2.85 25.281 -2.305 1 78.38 166 GLY B C 1
ATOM 3927 O O . GLY B 1 166 ? -2.682 24.062 -2.27 1 78.38 166 GLY B O 1
ATOM 3928 N N . ASP B 1 167 ? -3.498 25.766 -1.29 1 80.94 167 ASP B N 1
ATOM 3929 C CA . ASP B 1 167 ? -4.188 25.125 -0.181 1 80.94 167 ASP B CA 1
ATOM 3930 C C . ASP B 1 167 ? -5.672 25.469 -0.173 1 80.94 167 ASP B C 1
ATOM 3932 O O . ASP B 1 167 ? -6.301 25.531 0.888 1 80.94 167 ASP B O 1
ATOM 3936 N N . SER B 1 168 ? -6.145 25.641 -1.43 1 89.19 168 SER B N 1
ATOM 3937 C CA . SER B 1 168 ? -7.574 25.922 -1.521 1 89.19 168 SER B CA 1
ATOM 3938 C C . SER B 1 168 ? -8.398 24.641 -1.401 1 89.19 168 SER B C 1
ATOM 3940 O O . SER B 1 168 ? -7.887 23.547 -1.621 1 89.19 168 SER B O 1
ATOM 3942 N N . ASP B 1 169 ? -9.609 24.844 -1.052 1 92.25 169 ASP B N 1
ATOM 3943 C CA . ASP B 1 169 ? -10.523 23.703 -1.01 1 92.25 169 ASP B CA 1
ATOM 3944 C C . ASP B 1 169 ? -10.586 23 -2.363 1 92.25 169 ASP B C 1
ATOM 3946 O O . ASP B 1 169 ? -10.664 21.766 -2.426 1 92.25 169 ASP B O 1
ATOM 3950 N N . ALA B 1 170 ? -10.594 23.828 -3.395 1 93.94 170 ALA B N 1
ATOM 3951 C CA . ALA B 1 170 ? -10.656 23.281 -4.742 1 93.94 170 ALA B CA 1
ATOM 3952 C C . ALA B 1 170 ? -9.453 22.375 -5.027 1 93.94 170 ALA B C 1
ATOM 3954 O O . ALA B 1 170 ? -9.578 21.359 -5.699 1 93.94 170 ALA B O 1
ATOM 3955 N N . ASP B 1 171 ? -8.273 22.703 -4.562 1 94.12 171 ASP B N 1
ATOM 3956 C CA . ASP B 1 171 ? -7.07 21.906 -4.734 1 94.12 171 ASP B CA 1
ATOM 3957 C C . ASP B 1 171 ? -7.195 20.562 -4.016 1 94.12 171 ASP B C 1
ATOM 3959 O O . ASP B 1 171 ? -6.887 19.516 -4.586 1 94.12 171 ASP B O 1
ATOM 3963 N N . PHE B 1 172 ? -7.656 20.641 -2.83 1 95.44 172 PHE B N 1
ATOM 3964 C CA . PHE B 1 172 ? -7.836 19.422 -2.047 1 95.44 172 PHE B CA 1
ATOM 3965 C C . PHE B 1 172 ? -8.898 18.531 -2.67 1 95.44 172 PHE B C 1
ATOM 3967 O O . PHE B 1 172 ? -8.734 17.312 -2.734 1 95.44 172 PHE B O 1
ATOM 3974 N N . ASP B 1 173 ? -9.953 19.141 -3.109 1 97 173 ASP B N 1
ATOM 3975 C CA . ASP B 1 173 ? -11.062 18.375 -3.66 1 97 173 ASP B CA 1
ATOM 3976 C C . ASP B 1 173 ? -10.648 17.625 -4.926 1 97 173 ASP B C 1
ATOM 3978 O O . ASP B 1 173 ? -11.023 16.469 -5.125 1 97 173 ASP B O 1
ATOM 3982 N N . ARG B 1 174 ? -9.93 18.328 -5.789 1 96.44 174 ARG B N 1
ATOM 3983 C CA . ARG B 1 174 ? -9.445 17.688 -7.004 1 96.44 174 ARG B CA 1
ATOM 3984 C C . ARG B 1 174 ? -8.578 16.469 -6.68 1 96.44 174 ARG B C 1
ATOM 3986 O O . ARG B 1 174 ? -8.734 15.406 -7.277 1 96.44 174 ARG B O 1
ATOM 3993 N N . GLN B 1 175 ? -7.703 16.656 -5.734 1 97 175 GLN B N 1
ATOM 3994 C CA . GLN B 1 175 ? -6.797 15.586 -5.348 1 97 175 GLN B CA 1
ATOM 3995 C C . GLN B 1 175 ? -7.547 14.469 -4.621 1 97 175 GLN B C 1
ATOM 3997 O O . GLN B 1 175 ? -7.188 13.297 -4.738 1 97 175 GLN B O 1
ATOM 4002 N N . PHE B 1 176 ? -8.578 14.844 -3.906 1 98.31 176 PHE B N 1
ATOM 4003 C CA . PHE B 1 176 ? -9.383 13.844 -3.211 1 98.31 176 PHE B CA 1
ATOM 4004 C C . PHE B 1 176 ? -10.031 12.883 -4.203 1 98.31 176 PHE B C 1
ATOM 4006 O O . PHE B 1 176 ? -10.117 11.68 -3.947 1 98.31 176 PHE B O 1
ATOM 4013 N N . LEU B 1 177 ? -10.492 13.422 -5.27 1 98.44 177 LEU B N 1
ATOM 4014 C CA . LEU B 1 177 ? -11.125 12.578 -6.277 1 98.44 177 LEU B CA 1
ATOM 4015 C C . LEU B 1 177 ? -10.141 11.562 -6.836 1 98.44 177 LEU B C 1
ATOM 4017 O O . LEU B 1 177 ? -10.508 10.414 -7.09 1 98.44 177 LEU B O 1
ATOM 4021 N N . LEU B 1 178 ? -8.898 11.945 -6.977 1 98.06 178 LEU B N 1
ATOM 4022 C CA . LEU B 1 178 ? -7.863 11.023 -7.434 1 98.06 178 LEU B CA 1
ATOM 4023 C C . LEU B 1 178 ? -7.594 9.945 -6.383 1 98.06 178 LEU B C 1
ATOM 4025 O O . LEU B 1 178 ? -7.41 8.773 -6.723 1 98.06 178 LEU B O 1
ATOM 4029 N N . ALA B 1 179 ? -7.594 10.367 -5.121 1 98.62 179 ALA B N 1
ATOM 4030 C CA . ALA B 1 179 ? -7.383 9.422 -4.027 1 98.62 179 ALA B CA 1
ATOM 4031 C C . ALA B 1 179 ? -8.531 8.422 -3.936 1 98.62 179 ALA B C 1
ATOM 4033 O O . ALA B 1 179 ? -8.297 7.223 -3.752 1 98.62 179 ALA B O 1
ATOM 4034 N N . SER B 1 180 ? -9.727 8.938 -4.094 1 98.75 180 SER B N 1
ATOM 4035 C CA . SER B 1 180 ? -10.906 8.07 -4.051 1 98.75 180 SER B CA 1
ATOM 4036 C C . SER B 1 180 ? -10.906 7.086 -5.215 1 98.75 180 SER B C 1
ATOM 4038 O O . SER B 1 180 ? -11.227 5.906 -5.035 1 98.75 180 SER B O 1
ATOM 4040 N N . GLU B 1 181 ? -10.578 7.562 -6.379 1 98.12 181 GLU B N 1
ATOM 4041 C CA . GLU B 1 181 ? -10.492 6.684 -7.543 1 98.12 181 GLU B CA 1
ATOM 4042 C C . GLU B 1 181 ? -9.438 5.598 -7.336 1 98.12 181 GLU B C 1
ATOM 4044 O O . GLU B 1 181 ? -9.664 4.434 -7.668 1 98.12 181 GLU B O 1
ATOM 4049 N N . PHE B 1 182 ? -8.367 5.984 -6.801 1 97.81 182 PHE B N 1
ATOM 4050 C CA . PHE B 1 182 ? -7.285 5.047 -6.543 1 97.81 182 PHE B CA 1
ATOM 4051 C C . PHE B 1 182 ? -7.723 3.969 -5.559 1 97.81 182 PHE B C 1
ATOM 4053 O O . PHE B 1 182 ? -7.625 2.775 -5.852 1 97.81 182 PHE B O 1
ATOM 4060 N N . MET B 1 183 ? -8.227 4.359 -4.398 1 98.62 183 MET B N 1
ATOM 4061 C CA . MET B 1 183 ? -8.656 3.408 -3.381 1 98.62 183 MET B CA 1
ATOM 4062 C C . MET B 1 183 ? -9.82 2.557 -3.889 1 98.62 183 MET B C 1
ATOM 4064 O O . MET B 1 183 ? -9.867 1.353 -3.637 1 98.62 183 MET B O 1
ATOM 4068 N N . GLY B 1 184 ? -10.664 3.217 -4.586 1 98.56 184 GLY B N 1
ATOM 4069 C CA . GLY B 1 184 ? -11.836 2.525 -5.109 1 98.56 184 GLY B CA 1
ATOM 4070 C C . GLY B 1 184 ? -11.492 1.476 -6.148 1 98.56 184 GLY B C 1
ATOM 4071 O O . GLY B 1 184 ? -12.016 0.363 -6.113 1 98.56 184 GLY B O 1
ATOM 4072 N N . THR B 1 185 ? -10.625 1.827 -7.102 1 97.75 185 THR B N 1
ATOM 4073 C CA . THR B 1 185 ? -10.203 0.876 -8.125 1 97.75 185 THR B CA 1
ATOM 4074 C C . THR B 1 185 ? -9.477 -0.308 -7.492 1 97.75 185 THR B C 1
ATOM 4076 O O . THR B 1 185 ? -9.648 -1.45 -7.922 1 97.75 185 THR B O 1
ATOM 4079 N N . THR B 1 186 ? -8.68 -0.041 -6.5 1 98.25 186 THR B N 1
ATOM 4080 C CA . THR B 1 186 ? -8.023 -1.111 -5.758 1 98.25 186 THR B CA 1
ATOM 4081 C C . THR B 1 186 ? -9.055 -2.045 -5.133 1 98.25 186 THR B C 1
ATOM 4083 O O . THR B 1 186 ? -8.961 -3.268 -5.266 1 98.25 186 THR B O 1
ATOM 4086 N N . PHE B 1 187 ? -10.094 -1.458 -4.504 1 98.75 187 PHE B N 1
ATOM 4087 C CA . PHE B 1 187 ? -11.164 -2.236 -3.889 1 98.75 187 PHE B CA 1
ATOM 4088 C C . PHE B 1 187 ? -11.867 -3.104 -4.926 1 98.75 187 PHE B C 1
ATOM 4090 O O . PHE B 1 187 ? -12.102 -4.293 -4.695 1 98.75 187 PHE B O 1
ATOM 4097 N N . VAL B 1 188 ? -12.172 -2.547 -6.055 1 98.75 188 VAL B N 1
ATOM 4098 C CA . VAL B 1 188 ? -12.859 -3.275 -7.113 1 98.75 188 VAL B CA 1
ATOM 4099 C C . VAL B 1 188 ? -12.008 -4.453 -7.574 1 98.75 188 VAL B C 1
ATOM 4101 O O . VAL B 1 188 ? -12.516 -5.559 -7.777 1 98.75 188 VAL B O 1
ATOM 4104 N N . ASN B 1 189 ? -10.711 -4.242 -7.723 1 98 189 ASN B N 1
ATOM 4105 C CA . ASN B 1 189 ? -9.82 -5.32 -8.125 1 98 189 ASN B CA 1
ATOM 4106 C C . ASN B 1 189 ? -9.75 -6.418 -7.07 1 98 189 ASN B C 1
ATOM 4108 O O . ASN B 1 189 ? -9.695 -7.605 -7.402 1 98 189 ASN B O 1
ATOM 4112 N N . VAL B 1 190 ? -9.75 -6.012 -5.801 1 98.38 190 VAL B N 1
ATOM 4113 C CA . VAL B 1 190 ? -9.781 -6.977 -4.707 1 98.38 190 VAL B CA 1
ATOM 4114 C C . VAL B 1 190 ? -11.047 -7.824 -4.801 1 98.38 190 VAL B C 1
ATOM 4116 O O . VAL B 1 190 ? -10.984 -9.055 -4.742 1 98.38 190 VAL B O 1
ATOM 4119 N N . VAL B 1 191 ? -12.148 -7.137 -4.98 1 98.75 191 VAL B N 1
ATOM 4120 C CA . VAL B 1 191 ? -13.438 -7.82 -5.055 1 98.75 191 VAL B CA 1
ATOM 4121 C C . VAL B 1 191 ? -13.453 -8.773 -6.246 1 98.75 191 VAL B C 1
ATOM 4123 O O . VAL B 1 191 ? -13.891 -9.922 -6.125 1 98.75 191 VAL B O 1
ATOM 4126 N N . ARG B 1 192 ? -12.984 -8.328 -7.332 1 98.06 192 ARG B N 1
ATOM 4127 C CA . ARG B 1 192 ? -12.953 -9.172 -8.523 1 98.06 192 ARG B CA 1
ATOM 4128 C C . ARG B 1 192 ? -12.062 -10.383 -8.32 1 98.06 192 ARG B C 1
ATOM 4130 O O . ARG B 1 192 ? -12.438 -11.508 -8.664 1 98.06 192 ARG B O 1
ATOM 4137 N N . ASN B 1 193 ? -10.898 -10.195 -7.773 1 97.56 193 ASN B N 1
ATOM 4138 C CA . ASN B 1 193 ? -9.953 -11.289 -7.562 1 97.56 193 ASN B CA 1
ATOM 4139 C C . ASN B 1 193 ? -10.531 -12.359 -6.641 1 97.56 193 ASN B C 1
ATOM 4141 O O . ASN B 1 193 ? -10.391 -13.555 -6.902 1 97.56 193 ASN B O 1
ATOM 4145 N N . PHE B 1 194 ? -11.219 -11.945 -5.621 1 98 194 PHE B N 1
ATOM 4146 C CA . PHE B 1 194 ? -11.781 -12.922 -4.699 1 98 194 PHE B CA 1
ATOM 4147 C C . PHE B 1 194 ? -13.086 -13.492 -5.246 1 98 194 PHE B C 1
ATOM 4149 O O . PHE B 1 194 ? -13.328 -14.703 -5.16 1 98 194 PHE B O 1
ATOM 4156 N N . GLY B 1 195 ? -13.898 -12.664 -5.805 1 98.06 195 GLY B N 1
ATOM 4157 C CA . GLY B 1 195 ? -15.211 -13.094 -6.266 1 98.06 195 GLY B CA 1
ATOM 4158 C C . GLY B 1 195 ? -15.156 -13.914 -7.539 1 98.06 195 GLY B C 1
ATOM 4159 O O . GLY B 1 195 ? -15.914 -14.875 -7.695 1 98.06 195 GLY B O 1
ATOM 4160 N N . LEU B 1 196 ? -14.297 -13.508 -8.43 1 97.06 196 LEU B N 1
ATOM 4161 C CA . LEU B 1 196 ? -14.281 -14.125 -9.758 1 97.06 196 LEU B CA 1
ATOM 4162 C C . LEU B 1 196 ? -13.07 -15.031 -9.922 1 97.06 196 LEU B C 1
ATOM 4164 O O . LEU B 1 196 ? -12.992 -15.797 -10.883 1 97.06 196 LEU B O 1
ATOM 4168 N N . GLY B 1 197 ? -12.109 -14.977 -9.047 1 96.12 197 GLY B N 1
ATOM 4169 C CA . GLY B 1 197 ? -10.922 -15.812 -9.094 1 96.12 197 GLY B CA 1
ATOM 4170 C C . GLY B 1 197 ? -10.844 -16.797 -7.949 1 96.12 197 GLY B C 1
ATOM 4171 O O . GLY B 1 197 ? -11.047 -18 -8.148 1 96.12 197 GLY B O 1
ATOM 4172 N N . TRP B 1 198 ? -10.758 -16.328 -6.746 1 97.12 198 TRP B N 1
ATOM 4173 C CA . TRP B 1 198 ? -10.578 -17.125 -5.547 1 97.12 198 TRP B CA 1
ATOM 4174 C C . TRP B 1 198 ? -11.781 -18.031 -5.312 1 97.12 198 TRP B C 1
ATOM 4176 O O . TRP B 1 198 ? -11.625 -19.234 -5.094 1 97.12 198 TRP B O 1
ATOM 4186 N N . LEU B 1 199 ? -12.984 -17.484 -5.344 1 96.88 199 LEU B N 1
ATOM 4187 C CA . LEU B 1 199 ? -14.18 -18.234 -4.977 1 96.88 199 LEU B CA 1
ATOM 4188 C C . LEU B 1 199 ? -14.398 -19.406 -5.93 1 96.88 199 LEU B C 1
ATOM 4190 O O . LEU B 1 199 ? -14.586 -20.547 -5.484 1 96.88 199 LEU B O 1
ATOM 4194 N N . PRO B 1 200 ? -14.32 -19.203 -7.215 1 95.75 200 PRO B N 1
ATOM 4195 C CA . PRO B 1 200 ? -14.547 -20.312 -8.133 1 95.75 200 PRO B CA 1
ATOM 4196 C C . PRO B 1 200 ? -13.477 -21.406 -8.016 1 95.75 200 PRO B C 1
ATOM 4198 O O . PRO B 1 200 ? -13.703 -22.547 -8.414 1 95.75 200 PRO B O 1
ATOM 4201 N N . ALA B 1 201 ? -12.336 -21.109 -7.527 1 97.19 201 ALA B N 1
ATOM 4202 C CA . ALA B 1 201 ? -11.242 -22.078 -7.406 1 97.19 201 ALA B CA 1
ATOM 4203 C C . ALA B 1 201 ? -11.539 -23.109 -6.312 1 97.19 201 ALA B C 1
ATOM 4205 O O . ALA B 1 201 ? -10.938 -24.172 -6.277 1 97.19 201 ALA B O 1
ATOM 4206 N N . LYS B 1 202 ? -12.445 -22.75 -5.402 1 96.25 202 LYS B N 1
ATOM 4207 C CA . LYS B 1 202 ? -12.719 -23.594 -4.238 1 96.25 202 LYS B CA 1
ATOM 4208 C C . LYS B 1 202 ? -13.109 -25 -4.652 1 96.25 202 LYS B C 1
ATOM 4210 O O . LYS B 1 202 ? -12.562 -25.984 -4.133 1 96.25 202 LYS B O 1
ATOM 4215 N N . GLN B 1 203 ? -13.992 -25.062 -5.562 1 95.62 203 GLN B N 1
ATOM 4216 C CA . GLN B 1 203 ? -14.484 -26.375 -5.984 1 95.62 203 GLN B CA 1
ATOM 4217 C C . GLN B 1 203 ? -13.367 -27.188 -6.637 1 95.62 203 GLN B C 1
ATOM 4219 O O . GLN B 1 203 ? -13.297 -28.406 -6.449 1 95.62 203 GLN B O 1
ATOM 4224 N N . LEU B 1 204 ? -12.547 -26.562 -7.406 1 96.94 204 LEU B N 1
ATOM 4225 C CA . LEU B 1 204 ? -11.43 -27.25 -8.047 1 96.94 204 LEU B CA 1
ATOM 4226 C C . LEU B 1 204 ? -10.484 -27.844 -7.008 1 96.94 204 LEU B C 1
ATOM 4228 O O . LEU B 1 204 ? -10.016 -28.969 -7.164 1 96.94 204 LEU B O 1
ATOM 4232 N N . VAL B 1 205 ? -10.281 -27.094 -5.996 1 97.94 205 VAL B N 1
ATOM 4233 C CA . VAL B 1 205 ? -9.375 -27.547 -4.941 1 97.94 205 VAL B CA 1
ATOM 4234 C C . VAL B 1 205 ? -10.016 -28.688 -4.168 1 97.94 205 VAL B C 1
ATOM 4236 O O . VAL B 1 205 ? -9.352 -29.672 -3.844 1 97.94 205 VAL B O 1
ATOM 4239 N N . GLN B 1 206 ? -11.273 -28.562 -3.91 1 97.56 206 GLN B N 1
ATOM 4240 C CA . GLN B 1 206 ? -12.008 -29.625 -3.234 1 97.56 206 GLN B CA 1
ATOM 4241 C C . GLN B 1 206 ? -11.969 -30.922 -4.043 1 97.56 206 GLN B C 1
ATOM 4243 O O . GLN B 1 206 ? -11.734 -32 -3.488 1 97.56 206 GLN B O 1
ATOM 4248 N N . ASP B 1 207 ? -12.211 -30.766 -5.285 1 97.69 207 ASP B N 1
ATOM 4249 C CA . ASP B 1 207 ? -12.203 -31.922 -6.164 1 97.69 207 ASP B CA 1
ATOM 4250 C C . ASP B 1 207 ? -10.828 -32.594 -6.195 1 97.69 207 ASP B C 1
ATOM 4252 O O . ASP B 1 207 ? -10.711 -33.812 -6.105 1 97.69 207 ASP B O 1
ATOM 4256 N N . ALA B 1 208 ? -9.797 -31.766 -6.352 1 97.94 208 ALA B N 1
ATOM 4257 C CA . ALA B 1 208 ? -8.43 -32.281 -6.375 1 97.94 208 ALA B CA 1
ATOM 4258 C C . ALA B 1 208 ? -8.078 -32.969 -5.055 1 97.94 208 ALA B C 1
ATOM 4260 O O . ALA B 1 208 ? -7.426 -34 -5.035 1 97.94 208 ALA B O 1
ATOM 4261 N N . PHE B 1 209 ? -8.5 -32.375 -3.969 1 98.31 209 PHE B N 1
ATOM 4262 C CA . PHE B 1 209 ? -8.25 -32.938 -2.643 1 98.31 209 PHE B CA 1
ATOM 4263 C C . PHE B 1 209 ? -8.922 -34.281 -2.484 1 98.31 209 PHE B C 1
ATOM 4265 O O . PHE B 1 209 ? -8.328 -35.219 -1.938 1 98.31 209 PHE B O 1
ATOM 4272 N N . ALA B 1 210 ? -10.094 -34.375 -2.982 1 97.38 210 ALA B N 1
ATOM 4273 C CA . ALA B 1 210 ? -10.844 -35.625 -2.883 1 97.38 210 ALA B CA 1
ATOM 4274 C C . ALA B 1 210 ? -10.203 -36.719 -3.725 1 97.38 210 ALA B C 1
ATOM 4276 O O . ALA B 1 210 ? -10.258 -37.875 -3.363 1 97.38 210 ALA B O 1
ATOM 4277 N N . LYS B 1 211 ? -9.57 -36.312 -4.793 1 97.38 211 LYS B N 1
ATOM 4278 C CA . LYS B 1 211 ? -9.039 -37.281 -5.75 1 97.38 211 LYS B CA 1
ATOM 4279 C C . LYS B 1 211 ? -7.559 -37.562 -5.484 1 97.38 211 LYS B C 1
ATOM 4281 O O . LYS B 1 211 ? -6.91 -38.281 -6.238 1 97.38 211 LYS B O 1
ATOM 4286 N N . ARG B 1 212 ? -7.066 -37 -4.453 1 97.94 212 ARG B N 1
ATOM 4287 C CA . ARG B 1 212 ? -5.621 -37.031 -4.242 1 97.94 212 ARG B CA 1
ATOM 4288 C C . ARG B 1 212 ? -5.113 -38.469 -4.062 1 97.94 212 ARG B C 1
ATOM 4290 O O . ARG B 1 212 ? -3.967 -38.75 -4.402 1 97.94 212 ARG B O 1
ATOM 4297 N N . PHE B 1 213 ? -5.93 -39.406 -3.631 1 97.75 213 PHE B N 1
ATOM 4298 C CA . PHE B 1 213 ? -5.523 -40.781 -3.424 1 97.75 213 PHE B CA 1
ATOM 4299 C C . PHE B 1 213 ? -5.41 -41.531 -4.754 1 97.75 213 PHE B C 1
ATOM 4301 O O . PHE B 1 213 ? -4.824 -42.594 -4.82 1 97.75 213 PHE B O 1
ATOM 4308 N N . GLU B 1 214 ? -5.949 -40.938 -5.797 1 96.62 214 GLU B N 1
ATOM 4309 C CA . GLU B 1 214 ? -5.793 -41.469 -7.141 1 96.62 214 GLU B CA 1
ATOM 4310 C C . GLU B 1 214 ? -4.414 -41.156 -7.711 1 96.62 214 GLU B C 1
ATOM 4312 O O . GLU B 1 214 ? -3.936 -41.844 -8.617 1 96.62 214 GLU B O 1
ATOM 4317 N N . ILE B 1 215 ? -3.812 -40.156 -7.211 1 95.62 215 ILE B N 1
ATOM 4318 C CA . ILE B 1 215 ? -2.5 -39.719 -7.68 1 95.62 215 ILE B CA 1
ATOM 4319 C C . ILE B 1 215 ? -1.409 -40.5 -6.945 1 95.62 215 ILE B C 1
ATOM 4321 O O . ILE B 1 215 ? -0.438 -40.969 -7.562 1 95.62 215 ILE B O 1
ATOM 4325 N N . HIS B 1 216 ? -1.614 -40.625 -5.703 1 96.75 216 HIS B N 1
ATOM 4326 C CA . HIS B 1 216 ? -0.723 -41.406 -4.844 1 96.75 216 HIS B CA 1
ATOM 4327 C C . HIS B 1 216 ? -1.444 -41.875 -3.592 1 96.75 216 HIS B C 1
ATOM 4329 O O . HIS B 1 216 ? -2.227 -41.156 -2.996 1 96.75 216 HIS B O 1
ATOM 4335 N N . GLU B 1 217 ? -1.129 -43.031 -3.102 1 97.19 217 GLU B N 1
ATOM 4336 C CA . GLU B 1 217 ? -1.841 -43.656 -1.998 1 97.19 217 GLU B CA 1
ATOM 4337 C C . GLU B 1 217 ? -1.65 -42.875 -0.698 1 97.19 217 GLU B C 1
ATOM 4339 O O . GLU B 1 217 ? -2.506 -42.906 0.187 1 97.19 217 GLU B O 1
ATOM 4344 N N . SER B 1 218 ? -0.61 -42.125 -0.61 1 97.19 218 SER B N 1
ATOM 4345 C CA . SER B 1 218 ? -0.321 -41.375 0.609 1 97.19 218 SER B CA 1
ATOM 4346 C C . SER B 1 218 ? -1.29 -40.219 0.789 1 97.19 218 SER B C 1
ATOM 4348 O O . SER B 1 218 ? -1.438 -39.688 1.893 1 97.19 218 SER B O 1
ATOM 4350 N N . GLY B 1 219 ? -1.869 -39.75 -0.331 1 97.88 219 GLY B N 1
ATOM 4351 C CA . GLY B 1 219 ? -2.736 -38.562 -0.285 1 97.88 219 GLY B CA 1
ATOM 4352 C C . GLY B 1 219 ? -1.977 -37.281 -0.134 1 97.88 219 GLY B C 1
ATOM 4353 O O . GLY B 1 219 ? -2.566 -36.219 0.185 1 97.88 219 GLY B O 1
ATOM 4354 N N . LYS B 1 220 ? -0.69 -37.25 -0.363 1 98.56 220 LYS B N 1
ATOM 4355 C CA . LYS B 1 220 ? 0.149 -36.094 -0.086 1 98.56 220 LYS B CA 1
ATOM 4356 C C . LYS B 1 220 ? 0.392 -35.281 -1.353 1 98.56 220 LYS B C 1
ATOM 4358 O O . LYS B 1 220 ? 1.042 -34.219 -1.307 1 98.56 220 LYS B O 1
ATOM 4363 N N . ILE B 1 221 ? -0.155 -35.75 -2.441 1 98.62 221 ILE B N 1
ATOM 4364 C CA . ILE B 1 221 ? 0.029 -35.094 -3.732 1 98.62 221 ILE B CA 1
ATOM 4365 C C . ILE B 1 221 ? -1.332 -34.75 -4.34 1 98.62 221 ILE B C 1
ATOM 4367 O O . ILE B 1 221 ? -2.188 -35.625 -4.477 1 98.62 221 ILE B O 1
ATOM 4371 N N . MET B 1 222 ? -1.539 -33.531 -4.664 1 98.44 222 MET B N 1
ATOM 4372 C CA . MET B 1 222 ? -2.736 -33.062 -5.375 1 98.44 222 MET B CA 1
ATOM 4373 C C . MET B 1 222 ? -2.402 -32.688 -6.809 1 98.44 222 MET B C 1
ATOM 4375 O O . MET B 1 222 ? -1.327 -32.125 -7.07 1 98.44 222 MET B O 1
ATOM 4379 N N . LEU B 1 223 ? -3.312 -32.938 -7.664 1 98.31 223 LEU B N 1
ATOM 4380 C CA . LEU B 1 223 ? -3.115 -32.625 -9.078 1 98.31 223 LEU B CA 1
ATOM 4381 C C . LEU B 1 223 ? -4.301 -31.844 -9.633 1 98.31 223 LEU B C 1
ATOM 4383 O O . LEU B 1 223 ? -5.457 -32.219 -9.43 1 98.31 223 LEU B O 1
ATOM 4387 N N . PHE B 1 224 ? -3.955 -30.719 -10.281 1 97.06 224 PHE B N 1
ATOM 4388 C CA . PHE B 1 224 ? -4.957 -29.922 -10.969 1 97.06 224 PHE B CA 1
ATOM 4389 C C . PHE B 1 224 ? -4.828 -30.078 -12.484 1 97.06 224 PHE B C 1
ATOM 4391 O O . PHE B 1 224 ? -3.719 -30.125 -13.016 1 97.06 224 PHE B O 1
ATOM 4398 N N . ASP B 1 225 ? -5.977 -30.172 -13.164 1 93 225 ASP B N 1
ATOM 4399 C CA . ASP B 1 225 ? -5.961 -30.219 -14.625 1 93 225 ASP B CA 1
ATOM 4400 C C . ASP B 1 225 ? -5.762 -28.828 -15.219 1 93 225 ASP B C 1
ATOM 4402 O O . ASP B 1 225 ? -5.422 -28.688 -16.391 1 93 225 ASP B O 1
ATOM 4406 N N . GLN B 1 226 ? -6.043 -27.906 -14.453 1 92.38 226 GLN B N 1
ATOM 4407 C CA . GLN B 1 226 ? -5.77 -26.5 -14.758 1 92.38 226 GLN B CA 1
ATOM 4408 C C . GLN B 1 226 ? -5.309 -25.75 -13.516 1 92.38 226 GLN B C 1
ATOM 4410 O O . GLN B 1 226 ? -5.625 -26.141 -12.391 1 92.38 226 GLN B O 1
ATOM 4415 N N . PHE B 1 227 ? -4.57 -24.766 -13.844 1 92.19 227 PHE B N 1
ATOM 4416 C CA . PHE B 1 227 ? -4.137 -23.984 -12.688 1 92.19 227 PHE B CA 1
ATOM 4417 C C . PHE B 1 227 ? -5.328 -23.328 -12 1 92.19 227 PHE B C 1
ATOM 4419 O O . PHE B 1 227 ? -6.246 -22.859 -12.672 1 92.19 227 PHE B O 1
ATOM 4426 N N . ALA B 1 228 ? -5.309 -23.219 -10.672 1 93.94 228 ALA B N 1
ATOM 4427 C CA . ALA B 1 228 ? -6.184 -22.438 -9.797 1 93.94 228 ALA B CA 1
ATOM 4428 C C . ALA B 1 228 ? -5.445 -22.016 -8.531 1 93.94 228 ALA B C 1
ATOM 4430 O O . ALA B 1 228 ? -4.512 -22.688 -8.086 1 93.94 228 ALA B O 1
ATOM 4431 N N . PRO B 1 229 ? -5.809 -20.844 -8.039 1 94.62 229 PRO B N 1
ATOM 4432 C CA . PRO B 1 229 ? -5.238 -20.5 -6.734 1 94.62 229 PRO B CA 1
ATOM 4433 C C . PRO B 1 229 ? -5.668 -21.469 -5.633 1 94.62 229 PRO B C 1
ATOM 4435 O O . PRO B 1 229 ? -6.828 -21.453 -5.211 1 94.62 229 PRO B O 1
ATOM 4438 N N . TRP B 1 230 ? -4.773 -22.234 -5.184 1 96.62 230 TRP B N 1
ATOM 4439 C CA . TRP B 1 230 ? -5.152 -23.406 -4.402 1 96.62 230 TRP B CA 1
ATOM 4440 C C . TRP B 1 230 ? -4.781 -23.234 -2.936 1 96.62 230 TRP B C 1
ATOM 4442 O O . TRP B 1 230 ? -5.348 -23.891 -2.059 1 96.62 230 TRP B O 1
ATOM 4452 N N . LYS B 1 231 ? -3.877 -22.406 -2.572 1 94.31 231 LYS B N 1
ATOM 4453 C CA . LYS B 1 231 ? -3.221 -22.422 -1.269 1 94.31 231 LYS B CA 1
ATOM 4454 C C . LYS B 1 231 ? -4.223 -22.172 -0.145 1 94.31 231 LYS B C 1
ATOM 4456 O O . LYS B 1 231 ? -4.414 -23.016 0.727 1 94.31 231 LYS B O 1
ATOM 4461 N N . ASP B 1 232 ? -4.895 -21.094 -0.268 1 93.69 232 ASP B N 1
ATOM 4462 C CA . ASP B 1 232 ? -5.828 -20.703 0.784 1 93.69 232 ASP B CA 1
ATOM 4463 C C . ASP B 1 232 ? -6.926 -21.75 0.969 1 93.69 232 ASP B C 1
ATOM 4465 O O . ASP B 1 232 ? -7.27 -22.109 2.098 1 93.69 232 ASP B O 1
ATOM 4469 N N . HIS B 1 233 ? -7.457 -22.219 -0.101 1 96.62 233 HIS B N 1
ATOM 4470 C CA . HIS B 1 233 ? -8.516 -23.219 -0.053 1 96.62 233 HIS B CA 1
ATOM 4471 C C . HIS B 1 233 ? -8 -24.547 0.518 1 96.62 233 HIS B C 1
ATOM 4473 O O . HIS B 1 233 ? -8.711 -25.219 1.271 1 96.62 233 HIS B O 1
ATOM 4479 N N . LEU B 1 234 ? -6.809 -24.859 0.136 1 97.38 234 LEU B N 1
ATOM 4480 C CA . LEU B 1 234 ? -6.238 -26.109 0.622 1 97.38 234 LEU B CA 1
ATOM 4481 C C . LEU B 1 234 ? -6.172 -26.125 2.146 1 97.38 234 LEU B C 1
ATOM 4483 O O . LEU B 1 234 ? -6.551 -27.109 2.781 1 97.38 234 LEU B O 1
ATOM 4487 N N . PHE B 1 235 ? -5.715 -25.047 2.744 1 95.56 235 PHE B N 1
ATOM 4488 C CA . PHE B 1 235 ? -5.59 -24.969 4.195 1 95.56 235 PHE B CA 1
ATOM 4489 C C . PHE B 1 235 ? -6.941 -25.156 4.867 1 95.56 235 PHE B C 1
ATOM 4491 O O . PHE B 1 235 ? -7.059 -25.922 5.832 1 95.56 235 PHE B O 1
ATOM 4498 N N . THR B 1 236 ? -7.914 -24.516 4.328 1 94.31 236 THR B N 1
ATOM 4499 C CA . THR B 1 236 ? -9.258 -24.625 4.879 1 94.31 236 THR B CA 1
ATOM 4500 C C . THR B 1 236 ? -9.805 -26.031 4.723 1 94.31 236 THR B C 1
ATOM 4502 O O . THR B 1 236 ? -10.367 -26.594 5.664 1 94.31 236 THR B O 1
ATOM 4505 N N . ILE B 1 237 ? -9.633 -26.578 3.578 1 96.94 237 ILE B N 1
ATOM 4506 C CA . ILE B 1 237 ? -10.148 -27.906 3.26 1 96.94 237 ILE B CA 1
ATOM 4507 C C . ILE B 1 237 ? -9.469 -28.953 4.137 1 96.94 237 ILE B C 1
ATOM 4509 O O . ILE B 1 237 ? -10.125 -29.844 4.68 1 96.94 237 ILE B O 1
ATOM 4513 N N . GLU B 1 238 ? -8.156 -28.812 4.285 1 97.44 238 GLU B N 1
ATOM 4514 C CA . GLU B 1 238 ? -7.406 -29.703 5.16 1 97.44 238 GLU B CA 1
ATOM 4515 C C . GLU B 1 238 ? -7.926 -29.641 6.594 1 97.44 238 GLU B C 1
ATOM 4517 O O . GLU B 1 238 ? -8.141 -30.672 7.23 1 97.44 238 GLU B O 1
ATOM 4522 N N . ASP B 1 239 ? -8.117 -28.484 7.043 1 95.88 239 ASP B N 1
ATOM 4523 C CA . ASP B 1 239 ? -8.578 -28.266 8.414 1 95.88 239 ASP B CA 1
ATOM 4524 C C . ASP B 1 239 ? -9.961 -28.875 8.625 1 95.88 239 ASP B C 1
ATOM 4526 O O . ASP B 1 239 ? -10.203 -29.562 9.625 1 95.88 239 ASP B O 1
ATOM 4530 N N . GLU B 1 240 ? -10.828 -28.641 7.742 1 96 240 GLU B N 1
ATOM 4531 C CA . GLU B 1 240 ? -12.195 -29.156 7.828 1 96 240 GLU B CA 1
ATOM 4532 C C . GLU B 1 240 ? -12.211 -30.688 7.785 1 96 240 GLU B C 1
ATOM 4534 O O . GLU B 1 240 ? -13.07 -31.312 8.406 1 96 240 GLU B O 1
ATOM 4539 N N . ALA B 1 241 ? -11.289 -31.219 7.113 1 96.69 241 ALA B N 1
ATOM 4540 C CA . ALA B 1 241 ? -11.227 -32.656 6.957 1 96.69 241 ALA B CA 1
ATOM 4541 C C . ALA B 1 241 ? -10.414 -33.312 8.078 1 96.69 241 ALA B C 1
ATOM 4543 O O . ALA B 1 241 ? -10.297 -34.531 8.148 1 96.69 241 ALA B O 1
ATOM 4544 N N . GLY B 1 242 ? -9.805 -32.469 8.984 1 96.38 242 GLY B N 1
ATOM 4545 C CA . GLY B 1 242 ? -8.938 -32.969 10.031 1 96.38 242 GLY B CA 1
ATOM 4546 C C . GLY B 1 242 ? -7.617 -33.531 9.508 1 96.38 242 GLY B C 1
ATOM 4547 O O . GLY B 1 242 ? -7.07 -34.469 10.047 1 96.38 242 GLY B O 1
ATOM 4548 N N . LYS B 1 243 ? -7.172 -32.938 8.398 1 96.81 243 LYS B N 1
ATOM 4549 C CA . LYS B 1 243 ? -5.965 -33.406 7.73 1 96.81 243 LYS B CA 1
ATOM 4550 C C . LYS B 1 243 ? -4.973 -32.281 7.52 1 96.81 243 LYS B C 1
ATOM 4552 O O . LYS B 1 243 ? -4.328 -32.188 6.473 1 96.81 243 LYS B O 1
ATOM 4557 N N . SER B 1 244 ? -4.906 -31.391 8.469 1 95.38 244 SER B N 1
ATOM 4558 C CA . SER B 1 244 ? -4.043 -30.219 8.352 1 95.38 244 SER B CA 1
ATOM 4559 C C . SER B 1 244 ? -2.596 -30.625 8.094 1 95.38 244 SER B C 1
ATOM 4561 O O . SER B 1 244 ? -2.041 -31.453 8.828 1 95.38 244 SER B O 1
ATOM 4563 N N . GLY B 1 245 ? -2.053 -30.109 7.074 1 95.12 245 GLY B N 1
ATOM 4564 C CA . GLY B 1 245 ? -0.644 -30.328 6.781 1 95.12 245 GLY B CA 1
ATOM 4565 C C . GLY B 1 245 ? -0.385 -31.594 6.004 1 95.12 245 GLY B C 1
ATOM 4566 O O . GLY B 1 245 ? 0.769 -31.969 5.773 1 95.12 245 GLY B O 1
ATOM 4567 N N . GLU B 1 246 ? -1.374 -32.188 5.488 1 96.56 246 GLU B N 1
ATOM 4568 C CA . GLU B 1 246 ? -1.237 -33.5 4.855 1 96.56 246 GLU B CA 1
ATOM 4569 C C . GLU B 1 246 ? -0.64 -33.375 3.457 1 96.56 246 GLU B C 1
ATOM 4571 O O . GLU B 1 246 ? 0.287 -34.125 3.107 1 96.56 246 GLU B O 1
ATOM 4576 N N . VAL B 1 247 ? -1.202 -32.5 2.662 1 98.19 247 VAL B N 1
ATOM 4577 C CA . VAL B 1 247 ? -0.756 -32.375 1.281 1 98.19 247 VAL B CA 1
ATOM 4578 C C . VAL B 1 247 ? 0.611 -31.688 1.25 1 98.19 247 VAL B C 1
ATOM 4580 O O . VAL B 1 247 ? 0.818 -30.656 1.907 1 98.19 247 VAL B O 1
ATOM 4583 N N . LEU B 1 248 ? 1.539 -32.188 0.472 1 98.19 248 LEU B N 1
ATOM 4584 C CA . LEU B 1 248 ? 2.904 -31.688 0.417 1 98.19 248 LEU B CA 1
ATOM 4585 C C . LEU B 1 248 ? 3.189 -31.047 -0.937 1 98.19 248 LEU B C 1
ATOM 4587 O O . LEU B 1 248 ? 3.949 -30.078 -1.022 1 98.19 248 LEU B O 1
ATOM 4591 N N . PHE B 1 249 ? 2.621 -31.594 -1.924 1 98.56 249 PHE B N 1
ATOM 4592 C CA . PHE B 1 249 ? 2.924 -31.141 -3.275 1 98.56 249 PHE B CA 1
ATOM 4593 C C . PHE B 1 249 ? 1.643 -30.906 -4.07 1 98.56 249 PHE B C 1
ATOM 4595 O O . PHE B 1 249 ? 0.674 -31.656 -3.92 1 98.56 249 PHE B O 1
ATOM 4602 N N . VAL B 1 250 ? 1.659 -29.938 -4.883 1 98.44 250 VAL B N 1
ATOM 4603 C CA . VAL B 1 250 ? 0.57 -29.609 -5.801 1 98.44 250 VAL B CA 1
ATOM 4604 C C . VAL B 1 250 ? 1.103 -29.547 -7.23 1 98.44 250 VAL B C 1
ATOM 4606 O O . VAL B 1 250 ? 2.098 -28.859 -7.492 1 98.44 250 VAL B O 1
ATOM 4609 N N . LEU B 1 251 ? 0.453 -30.281 -8.102 1 98.5 251 LEU B N 1
ATOM 4610 C CA . LEU B 1 251 ? 0.841 -30.359 -9.508 1 98.5 251 LEU B CA 1
ATOM 4611 C C . LEU B 1 251 ? -0.188 -29.656 -10.383 1 98.5 251 LEU B C 1
ATOM 4613 O O . LEU B 1 251 ? -1.394 -29.766 -10.156 1 98.5 251 LEU B O 1
ATOM 4617 N N . PHE B 1 252 ? 0.264 -28.828 -11.336 1 97.31 252 PHE B N 1
ATOM 4618 C CA . PHE B 1 252 ? -0.658 -28.141 -12.227 1 97.31 252 PHE B CA 1
ATOM 4619 C C . PHE B 1 252 ? 0.04 -27.734 -13.523 1 97.31 252 PHE B C 1
ATOM 4621 O O . PHE B 1 252 ? 1.264 -27.594 -13.555 1 97.31 252 PHE B O 1
ATOM 4628 N N . PRO B 1 253 ? -0.725 -27.656 -14.594 1 94.75 253 PRO B N 1
ATOM 4629 C CA . PRO B 1 253 ? -0.144 -27.156 -15.836 1 94.75 253 PRO 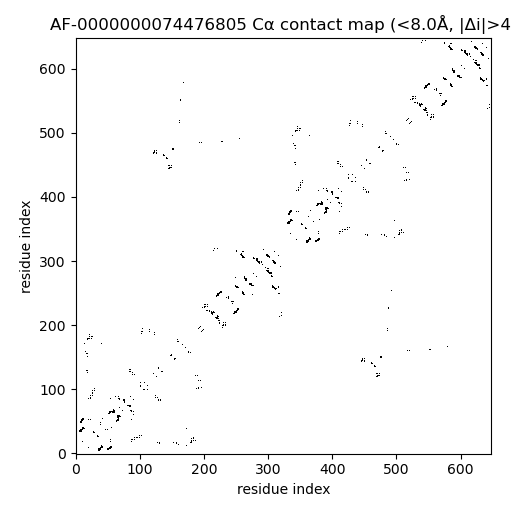B CA 1
ATOM 4630 C C . PRO B 1 253 ? 0.029 -25.641 -15.836 1 94.75 253 PRO B C 1
ATOM 4632 O O . PRO B 1 253 ? -0.73 -24.922 -15.172 1 94.75 253 PRO B O 1
ATOM 4635 N N . ASP B 1 254 ? 1.072 -25.188 -16.5 1 87.25 254 ASP B N 1
ATOM 4636 C CA . ASP B 1 254 ? 1.227 -23.734 -16.656 1 87.25 254 ASP B CA 1
ATOM 4637 C C . ASP B 1 254 ? 0.713 -23.266 -18.016 1 87.25 254 ASP B C 1
ATOM 4639 O O . ASP B 1 254 ? 0.121 -24.047 -18.766 1 87.25 254 ASP B O 1
ATOM 4643 N N . SER B 1 255 ? 0.779 -22.016 -18.328 1 79.56 255 SER B N 1
ATOM 4644 C CA . SER B 1 255 ? 0.172 -21.422 -19.516 1 79.56 255 SER B CA 1
ATOM 4645 C C . SER B 1 255 ? 0.88 -21.859 -20.797 1 79.56 255 SER B C 1
ATOM 4647 O O . SER B 1 255 ? 0.352 -21.703 -21.891 1 79.56 255 SER B O 1
ATOM 4649 N N . THR B 1 256 ? 2.021 -22.5 -20.672 1 79.12 256 THR B N 1
ATOM 4650 C CA . THR B 1 256 ? 2.785 -22.922 -21.828 1 79.12 256 THR B CA 1
ATOM 4651 C C . THR B 1 256 ? 2.531 -24.391 -22.141 1 79.12 256 THR B C 1
ATOM 4653 O O . THR B 1 256 ? 3.143 -24.953 -23.062 1 79.12 256 THR B O 1
ATOM 4656 N N . GLY B 1 257 ? 1.726 -25 -21.406 1 85 257 GLY B N 1
ATOM 4657 C CA . GLY B 1 257 ? 1.429 -26.406 -21.609 1 85 257 GLY B CA 1
ATOM 4658 C C . GLY B 1 257 ? 2.371 -27.328 -20.875 1 85 257 GLY B C 1
ATOM 4659 O O . GLY B 1 257 ? 2.246 -28.562 -20.969 1 85 257 GLY B O 1
ATOM 4660 N N . LYS B 1 258 ? 3.287 -26.75 -20.172 1 93.94 258 LYS B N 1
ATOM 4661 C CA . LYS B 1 258 ? 4.172 -27.531 -19.312 1 93.94 258 LYS B CA 1
ATOM 4662 C C . LYS B 1 258 ? 3.555 -27.734 -17.922 1 93.94 258 LYS B C 1
ATOM 4664 O O . LYS B 1 258 ? 2.479 -27.203 -17.641 1 93.94 258 LYS B O 1
ATOM 4669 N N . TRP B 1 259 ? 4.27 -28.547 -17.125 1 97.44 259 TRP B N 1
ATOM 4670 C CA . TRP B 1 259 ? 3.691 -28.891 -15.828 1 97.44 259 TRP B CA 1
ATOM 4671 C C . TRP B 1 259 ? 4.605 -28.453 -14.688 1 97.44 259 TRP B C 1
ATOM 4673 O O . TRP B 1 259 ? 5.832 -28.484 -14.82 1 97.44 259 TRP B O 1
ATOM 4683 N N . ARG B 1 260 ? 3.963 -28.094 -13.594 1 97.5 260 ARG B N 1
ATOM 4684 C CA . ARG B 1 260 ? 4.688 -27.578 -12.43 1 97.5 260 ARG B CA 1
ATOM 4685 C C . ARG B 1 260 ? 4.438 -28.453 -11.203 1 97.5 260 ARG B C 1
ATOM 4687 O O . ARG B 1 260 ? 3.367 -29.062 -11.07 1 97.5 260 ARG B O 1
ATOM 4694 N N . ILE B 1 261 ? 5.41 -28.578 -10.438 1 98.31 261 ILE B N 1
ATOM 4695 C CA . ILE B 1 261 ? 5.32 -29.141 -9.094 1 98.31 261 ILE B CA 1
ATOM 4696 C C . ILE B 1 261 ? 5.621 -28.062 -8.055 1 98.31 261 ILE B C 1
ATOM 4698 O O . ILE B 1 261 ? 6.707 -27.469 -8.062 1 98.31 261 ILE B O 1
ATOM 4702 N N . SER B 1 262 ? 4.668 -27.781 -7.242 1 97.12 262 SER B N 1
ATOM 4703 C CA . SER B 1 262 ? 4.816 -26.766 -6.195 1 97.12 262 SER B CA 1
ATOM 4704 C C . SER B 1 262 ? 4.707 -27.391 -4.809 1 97.12 262 SER B C 1
ATOM 4706 O O . SER B 1 262 ? 3.887 -28.281 -4.59 1 97.12 262 SER B O 1
ATOM 4708 N N . THR B 1 263 ? 5.555 -26.922 -3.945 1 97.44 263 THR B N 1
ATOM 4709 C CA . THR B 1 263 ? 5.422 -27.328 -2.547 1 97.44 263 THR B CA 1
ATOM 4710 C C . THR B 1 263 ? 4.324 -26.516 -1.86 1 97.44 263 THR B C 1
ATOM 4712 O O . THR B 1 263 ? 3.873 -25.5 -2.387 1 97.44 263 THR B O 1
ATOM 4715 N N . VAL B 1 264 ? 3.801 -27.047 -0.773 1 96.81 264 VAL B N 1
ATOM 4716 C CA . VAL B 1 264 ? 2.787 -26.359 0.013 1 96.81 264 VAL B CA 1
ATOM 4717 C C . VAL B 1 264 ? 3.457 -25.547 1.121 1 96.81 264 VAL B C 1
ATOM 4719 O O . VAL B 1 264 ? 4.254 -26.078 1.895 1 96.81 264 VAL B O 1
ATOM 4722 N N . PRO B 1 265 ? 3.189 -24.281 1.112 1 93.19 265 PRO B N 1
ATOM 4723 C CA . PRO B 1 265 ? 3.797 -23.453 2.158 1 93.19 265 PRO B CA 1
ATOM 4724 C C . PRO B 1 265 ? 3.27 -23.781 3.553 1 93.19 265 PRO B C 1
ATOM 4726 O O . PRO B 1 265 ? 2.16 -24.297 3.689 1 93.19 265 PRO B O 1
ATOM 4729 N N . ILE B 1 266 ? 4.137 -23.484 4.523 1 89.12 266 ILE B N 1
ATOM 4730 C CA . ILE B 1 266 ? 3.654 -23.516 5.898 1 89.12 266 ILE B CA 1
ATOM 4731 C C . ILE B 1 266 ? 2.807 -22.266 6.172 1 89.12 266 ILE B C 1
ATOM 4733 O O . ILE B 1 266 ? 3.248 -21.141 5.93 1 89.12 266 ILE B O 1
ATOM 4737 N N . GLN B 1 267 ? 1.593 -22.547 6.555 1 78.75 267 GLN B N 1
ATOM 4738 C CA . GLN B 1 267 ? 0.659 -21.438 6.754 1 78.75 267 GLN B CA 1
ATOM 4739 C C . GLN B 1 267 ? 1.25 -20.391 7.68 1 78.75 267 GLN B C 1
ATOM 4741 O O . GLN B 1 267 ? 1.747 -20.703 8.758 1 78.75 267 GLN B O 1
ATOM 4746 N N . GLY B 1 268 ? 1.307 -19.172 7.258 1 66.06 268 GLY B N 1
ATOM 4747 C CA . GLY B 1 268 ? 1.706 -18.031 8.086 1 66.06 268 GLY B CA 1
ATOM 4748 C C . GLY B 1 268 ? 3.207 -17.828 8.117 1 66.06 268 GLY B C 1
ATOM 4749 O O . GLY B 1 268 ? 3.699 -16.953 8.836 1 66.06 268 GLY B O 1
ATOM 4750 N N . LYS B 1 269 ? 4.008 -18.703 7.438 1 63.78 269 LYS B N 1
ATOM 4751 C CA . LYS B 1 269 ? 5.453 -18.594 7.617 1 63.78 269 LYS B CA 1
ATOM 4752 C C . LYS B 1 269 ? 6.133 -18.141 6.336 1 63.78 269 LYS B C 1
ATOM 4754 O O . LYS B 1 269 ? 7.34 -18.328 6.156 1 63.78 269 LYS B O 1
ATOM 4759 N N . GLY B 1 270 ? 5.434 -17.484 5.613 1 63.72 270 GLY B N 1
ATOM 4760 C CA . GLY B 1 270 ? 6.082 -16.766 4.523 1 63.72 270 GLY B CA 1
ATOM 4761 C C . GLY B 1 270 ? 6.547 -17.672 3.406 1 63.72 270 GLY B C 1
ATOM 4762 O O . GLY B 1 270 ? 5.73 -18.234 2.668 1 63.72 270 GLY B O 1
ATOM 4763 N N . PHE B 1 271 ? 7.961 -17.859 3.359 1 67.44 271 PHE B N 1
ATOM 4764 C CA . PHE B 1 271 ? 8.625 -18.547 2.262 1 67.44 271 PHE B CA 1
ATOM 4765 C C . PHE B 1 271 ? 9 -19.984 2.664 1 67.44 271 PHE B C 1
ATOM 4767 O O . PHE B 1 271 ? 9.578 -20.719 1.87 1 67.44 271 PHE B O 1
ATOM 4774 N N . GLU B 1 272 ? 8.469 -20.375 3.781 1 82.75 272 GLU B N 1
ATOM 4775 C CA . GLU B 1 272 ? 8.727 -21.734 4.211 1 82.75 272 GLU B CA 1
ATOM 4776 C C . GLU B 1 272 ? 7.672 -22.703 3.67 1 82.75 272 GLU B C 1
ATOM 4778 O O . GLU B 1 272 ? 6.512 -22.312 3.502 1 82.75 272 GLU B O 1
ATOM 4783 N N . ASN B 1 273 ? 8.125 -23.875 3.309 1 92.69 273 ASN B N 1
ATOM 4784 C CA . ASN B 1 273 ? 7.207 -24.859 2.771 1 92.69 273 ASN B CA 1
ATOM 4785 C C . ASN B 1 273 ? 7.203 -26.141 3.617 1 92.69 273 ASN B C 1
ATOM 4787 O O . ASN B 1 273 ? 8.109 -26.359 4.422 1 92.69 273 ASN B O 1
ATOM 4791 N N . ARG B 1 274 ? 6.219 -26.938 3.568 1 96.12 274 ARG B N 1
ATOM 4792 C CA . ARG B 1 274 ? 6.043 -28.156 4.344 1 96.12 274 ARG B CA 1
ATOM 4793 C C . ARG B 1 274 ? 7.145 -29.172 4.027 1 96.12 274 ARG B C 1
ATOM 4795 O O . ARG B 1 274 ? 7.668 -29.828 4.93 1 96.12 274 ARG B O 1
ATOM 4802 N N . LYS B 1 275 ? 7.48 -29.281 2.795 1 96.75 275 LYS B N 1
ATOM 4803 C CA . LYS B 1 275 ? 8.562 -30.141 2.322 1 96.75 275 LYS B CA 1
ATOM 4804 C C . LYS B 1 275 ? 9.125 -29.641 0.996 1 96.75 275 LYS B C 1
ATOM 4806 O O . LYS B 1 275 ? 8.438 -29.688 -0.03 1 96.75 275 LYS B O 1
ATOM 4811 N N . ALA B 1 276 ? 10.359 -29.281 1.027 1 96.5 276 ALA B N 1
ATOM 4812 C CA . ALA B 1 276 ? 11.016 -28.812 -0.191 1 96.5 276 ALA B CA 1
ATOM 4813 C C . ALA B 1 276 ? 11.359 -29.984 -1.115 1 96.5 276 ALA B C 1
ATOM 4815 O O . ALA B 1 276 ? 11.469 -31.125 -0.666 1 96.5 276 ALA B O 1
ATOM 4816 N N . LEU B 1 277 ? 11.469 -29.656 -2.344 1 97.81 277 LEU B N 1
ATOM 4817 C CA . LEU B 1 277 ? 11.961 -30.656 -3.281 1 97.81 277 LEU B CA 1
ATOM 4818 C C . LEU B 1 277 ? 13.383 -31.078 -2.93 1 97.81 277 LEU B C 1
ATOM 4820 O O . LEU B 1 277 ? 14.109 -30.328 -2.275 1 97.81 277 LEU B O 1
ATOM 4824 N N . PRO B 1 278 ? 13.773 -32.25 -3.281 1 97.19 278 PRO B N 1
ATOM 4825 C CA . PRO B 1 278 ? 15.07 -32.781 -2.861 1 97.19 278 PRO B CA 1
ATOM 4826 C C . PRO B 1 278 ? 16.234 -31.828 -3.174 1 97.19 278 PRO B C 1
ATOM 4828 O O . PRO B 1 278 ? 16.281 -31.234 -4.254 1 97.19 278 PRO B O 1
ATOM 4831 N N . GLU B 1 279 ? 17.125 -31.703 -2.285 1 96.31 279 GLU B N 1
ATOM 4832 C CA . GLU B 1 279 ? 18.266 -30.781 -2.369 1 96.31 279 GLU B CA 1
ATOM 4833 C C . GLU B 1 279 ? 19.094 -31.062 -3.613 1 96.31 279 GLU B C 1
ATOM 4835 O O . GLU B 1 279 ? 19.594 -30.141 -4.25 1 96.31 279 GLU B O 1
ATOM 4840 N N . GLU B 1 280 ? 19.266 -32.312 -3.947 1 96.12 280 GLU B N 1
ATOM 4841 C CA . GLU B 1 280 ? 20.125 -32.688 -5.062 1 96.12 280 GLU B CA 1
ATOM 4842 C C . GLU B 1 280 ? 19.562 -32.219 -6.395 1 96.12 280 GLU B C 1
ATOM 4844 O O . GLU B 1 280 ? 20.25 -32.219 -7.406 1 96.12 280 GLU B O 1
ATOM 4849 N N . TRP B 1 281 ? 18.234 -31.922 -6.359 1 97.62 281 TRP B N 1
ATOM 4850 C CA . TRP B 1 281 ? 17.578 -31.469 -7.586 1 97.62 281 TRP B CA 1
ATOM 4851 C C . TRP B 1 281 ? 17.656 -29.953 -7.727 1 97.62 281 TRP B C 1
ATOM 4853 O O . TRP B 1 281 ? 17.453 -29.422 -8.82 1 97.62 281 TRP B O 1
ATOM 4863 N N . ARG B 1 282 ? 17.875 -29.297 -6.656 1 95.31 282 ARG B N 1
ATOM 4864 C CA . ARG B 1 282 ? 17.688 -27.859 -6.578 1 95.31 282 ARG B CA 1
ATOM 4865 C C . ARG B 1 282 ? 18.719 -27.109 -7.426 1 95.31 282 ARG B C 1
ATOM 4867 O O . ARG B 1 282 ? 19.906 -27.391 -7.34 1 95.31 282 ARG B O 1
ATOM 4874 N N . GLY B 1 283 ? 18.219 -26.312 -8.289 1 90 283 GLY B N 1
ATOM 4875 C CA . GLY B 1 283 ? 19.094 -25.516 -9.156 1 90 283 GLY B CA 1
ATOM 4876 C C . GLY B 1 283 ? 19.375 -26.188 -10.484 1 90 283 GLY B C 1
ATOM 4877 O O . GLY B 1 283 ? 19.953 -25.578 -11.383 1 90 283 GLY B O 1
ATOM 4878 N N . LEU B 1 284 ? 18.969 -27.406 -10.641 1 94.19 284 LEU B N 1
ATOM 4879 C CA . LEU B 1 284 ? 19.234 -28.141 -11.875 1 94.19 284 LEU B CA 1
ATOM 4880 C C . LEU B 1 284 ? 18.172 -27.859 -12.922 1 94.19 284 LEU B C 1
ATOM 4882 O O . LEU B 1 284 ? 17.047 -27.484 -12.578 1 94.19 284 LEU B O 1
ATOM 4886 N N . ARG B 1 285 ? 18.547 -28.094 -14.211 1 94.12 285 ARG B N 1
ATOM 4887 C CA . ARG B 1 285 ? 17.641 -27.844 -15.32 1 94.12 285 ARG B CA 1
ATOM 4888 C C . ARG B 1 285 ? 17.781 -28.906 -16.406 1 94.12 285 ARG B C 1
ATOM 4890 O O . ARG B 1 285 ? 18.812 -29.547 -16.516 1 94.12 285 ARG B O 1
ATOM 4897 N N . ASP B 1 286 ? 16.75 -29.062 -17.094 1 94.75 286 ASP B N 1
ATOM 4898 C CA . ASP B 1 286 ? 16.688 -29.812 -18.344 1 94.75 286 ASP B CA 1
ATOM 4899 C C . ASP B 1 286 ? 17.391 -31.156 -18.203 1 94.75 286 ASP B C 1
ATOM 4901 O O . ASP B 1 286 ? 17.031 -31.969 -17.344 1 94.75 286 ASP B O 1
ATOM 4905 N N . ASP B 1 287 ? 18.406 -31.328 -18.984 1 96.19 287 ASP B N 1
ATOM 4906 C CA . ASP B 1 287 ? 19.031 -32.625 -19.062 1 96.19 287 ASP B CA 1
ATOM 4907 C C . ASP B 1 287 ? 19.734 -33 -17.75 1 96.19 287 ASP B C 1
ATOM 4909 O O . ASP B 1 287 ? 19.734 -34.156 -17.328 1 96.19 287 ASP B O 1
ATOM 4913 N N . ALA B 1 288 ? 20.297 -32 -17.156 1 96.88 288 ALA B N 1
ATOM 4914 C CA . ALA B 1 288 ? 20.984 -32.25 -15.898 1 96.88 288 ALA B CA 1
ATOM 4915 C C . ALA B 1 288 ? 20.031 -32.781 -14.836 1 96.88 288 ALA B C 1
ATOM 4917 O O . ALA B 1 288 ? 20.359 -33.719 -14.086 1 96.88 288 ALA B O 1
ATOM 4918 N N . LEU B 1 289 ? 18.906 -32.188 -14.812 1 97.62 289 LEU B N 1
ATOM 4919 C CA . LEU B 1 289 ? 17.875 -32.625 -13.867 1 97.62 289 LEU B CA 1
ATOM 4920 C C . LEU B 1 289 ? 17.312 -33.969 -14.258 1 97.62 289 LEU B C 1
ATOM 4922 O O . LEU B 1 289 ? 17.094 -34.844 -13.398 1 97.62 289 LEU B O 1
ATOM 4926 N N . SER B 1 290 ? 17.078 -34.188 -15.508 1 98.19 290 SER B N 1
ATOM 4927 C CA . SER B 1 290 ? 16.547 -35.469 -15.984 1 98.19 290 SER B CA 1
ATOM 4928 C C . SER B 1 290 ? 17.516 -36.625 -15.664 1 98.19 290 SER B C 1
ATOM 4930 O O . SER B 1 290 ? 17.078 -37.688 -15.258 1 98.19 290 SER B O 1
ATOM 4932 N N . GLU B 1 291 ? 18.766 -36.312 -15.852 1 97.94 291 GLU B N 1
ATOM 4933 C CA . GLU B 1 291 ? 19.781 -37.312 -15.547 1 97.94 291 GLU B CA 1
ATOM 4934 C C . GLU B 1 291 ? 19.828 -37.594 -14.047 1 97.94 291 GLU B C 1
ATOM 4936 O O . GLU B 1 291 ? 19.906 -38.781 -13.641 1 97.94 291 GLU B O 1
ATOM 4941 N N . LYS B 1 292 ? 19.797 -36.594 -13.312 1 97.81 292 LYS B N 1
ATOM 4942 C CA . LYS B 1 292 ? 19.906 -36.75 -11.859 1 97.81 292 LYS B CA 1
ATOM 4943 C C . LYS B 1 292 ? 18.703 -37.5 -11.305 1 97.81 292 LYS B C 1
ATOM 4945 O O . LYS B 1 292 ? 18.844 -38.312 -10.383 1 97.81 292 LYS B O 1
ATOM 4950 N N . THR B 1 293 ? 17.516 -37.281 -11.812 1 97.75 293 THR B N 1
ATOM 4951 C CA . THR B 1 293 ? 16.281 -37.844 -11.281 1 97.75 293 THR B CA 1
ATOM 4952 C C . THR B 1 293 ? 15.953 -39.156 -11.969 1 97.75 293 THR B C 1
ATOM 4954 O O . THR B 1 293 ? 15.203 -40 -11.43 1 97.75 293 THR B O 1
ATOM 4957 N N . GLY B 1 294 ? 16.453 -39.344 -13.148 1 97.75 294 GLY B N 1
ATOM 4958 C CA . GLY B 1 294 ? 16.047 -40.469 -13.969 1 97.75 294 GLY B CA 1
ATOM 4959 C C . GLY B 1 294 ? 14.688 -40.281 -14.617 1 97.75 294 GLY B C 1
ATOM 4960 O O . GLY B 1 294 ? 14.109 -41.219 -15.141 1 97.75 294 GLY B O 1
ATOM 4961 N N . VAL B 1 295 ? 14.117 -39.094 -14.531 1 98.12 295 VAL B N 1
ATOM 4962 C CA . VAL B 1 295 ? 12.828 -38.75 -15.125 1 98.12 295 VAL B CA 1
ATOM 4963 C C . VAL B 1 295 ? 13.039 -37.938 -16.391 1 98.12 295 VAL B C 1
ATOM 4965 O O . VAL B 1 295 ? 13.672 -36.875 -16.344 1 98.12 295 VAL B O 1
ATOM 4968 N N . GLU B 1 296 ? 12.539 -38.344 -17.469 1 97.31 296 GLU B N 1
ATOM 4969 C CA . GLU B 1 296 ? 12.703 -37.656 -18.734 1 97.31 296 GLU B CA 1
ATOM 4970 C C . GLU B 1 296 ? 11.828 -36.406 -18.781 1 97.31 296 GLU B C 1
ATOM 4972 O O . GLU B 1 296 ? 10.688 -36.406 -18.312 1 97.31 296 GLU B O 1
ATOM 4977 N N . GLY B 1 297 ? 12.352 -35.406 -19.438 1 97.19 297 GLY B N 1
ATOM 4978 C CA . GLY B 1 297 ? 11.547 -34.219 -19.734 1 97.19 297 GLY B CA 1
ATOM 4979 C C . GLY B 1 297 ? 11.5 -33.219 -18.594 1 97.19 297 GLY B C 1
ATOM 4980 O O . GLY B 1 297 ? 10.555 -32.438 -18.469 1 97.19 297 GLY B O 1
ATOM 4981 N N . CYS B 1 298 ? 12.492 -33.281 -17.688 1 97.69 298 CYS B N 1
ATOM 4982 C CA . CYS B 1 298 ? 12.562 -32.281 -16.609 1 97.69 298 CYS B CA 1
ATOM 4983 C C . CYS B 1 298 ? 12.891 -30.891 -17.172 1 97.69 298 CYS B C 1
ATOM 4985 O O . CYS B 1 298 ? 13.539 -30.781 -18.203 1 97.69 298 CYS B O 1
ATOM 4987 N N . ILE B 1 299 ? 12.398 -29.891 -16.562 1 95.69 299 ILE B N 1
ATOM 4988 C CA . ILE B 1 299 ? 12.672 -28.531 -16.984 1 95.69 299 ILE B CA 1
ATOM 4989 C C . ILE B 1 299 ? 13.562 -27.844 -15.953 1 95.69 299 ILE B C 1
ATOM 4991 O O . ILE B 1 299 ? 14.648 -27.359 -16.281 1 95.69 299 ILE B O 1
ATOM 4995 N N . PHE B 1 300 ? 13.094 -27.781 -14.68 1 95.06 300 PHE B N 1
ATOM 4996 C CA . PHE B 1 300 ? 13.93 -27.141 -13.664 1 95.06 300 PHE B CA 1
ATOM 4997 C C . PHE B 1 300 ? 13.391 -27.422 -12.273 1 95.06 300 PHE B C 1
ATOM 4999 O O . PHE B 1 300 ? 12.242 -27.859 -12.117 1 95.06 300 PHE B O 1
ATOM 5006 N N . VAL B 1 301 ? 14.203 -27.297 -11.312 1 95.94 301 VAL B N 1
ATOM 5007 C CA . VAL B 1 301 ? 13.828 -27.141 -9.906 1 95.94 301 VAL B CA 1
ATOM 5008 C C . VAL B 1 301 ? 14.453 -25.875 -9.352 1 95.94 301 VAL B C 1
ATOM 5010 O O . VAL B 1 301 ? 15.656 -25.641 -9.516 1 95.94 301 VAL B O 1
ATOM 5013 N N . HIS B 1 302 ? 13.633 -25.062 -8.781 1 91.25 302 HIS B N 1
ATOM 5014 C CA . HIS B 1 302 ? 14.125 -23.812 -8.203 1 91.25 302 HIS B CA 1
ATOM 5015 C C . HIS B 1 302 ? 15.195 -24.094 -7.152 1 91.25 302 HIS B C 1
ATOM 5017 O O . HIS B 1 302 ? 15.117 -25.078 -6.418 1 91.25 302 HIS B O 1
ATOM 5023 N N . ALA B 1 303 ? 16.141 -23.219 -7 1 86.56 303 ALA B N 1
ATOM 5024 C CA . ALA B 1 303 ? 17.281 -23.391 -6.086 1 86.56 303 ALA B CA 1
ATOM 5025 C C . ALA B 1 303 ? 16.797 -23.562 -4.648 1 86.56 303 ALA B C 1
ATOM 5027 O O . ALA B 1 303 ? 17.406 -24.281 -3.865 1 86.56 303 ALA B O 1
ATOM 5028 N N . ALA B 1 304 ? 15.664 -22.922 -4.348 1 85 304 ALA B N 1
ATOM 5029 C CA . ALA B 1 304 ? 15.133 -22.984 -2.988 1 85 304 ALA B CA 1
ATOM 5030 C C . ALA B 1 304 ? 14.258 -24.219 -2.793 1 85 304 ALA B C 1
ATOM 5032 O O . ALA B 1 304 ? 13.844 -24.516 -1.671 1 85 304 ALA B O 1
ATOM 5033 N N . GLY B 1 305 ? 13.898 -24.797 -3.865 1 93.25 305 GLY B N 1
ATOM 5034 C CA . GLY B 1 305 ? 13.234 -26.094 -3.801 1 93.25 305 GLY B CA 1
ATOM 5035 C C . GLY B 1 305 ? 11.727 -25.984 -3.664 1 93.25 305 GLY B C 1
ATOM 5036 O O . GLY B 1 305 ? 11.055 -26.984 -3.393 1 93.25 305 GLY B O 1
ATOM 5037 N N . PHE B 1 306 ? 11.133 -24.781 -3.861 1 93.81 306 PHE B N 1
ATOM 5038 C CA . PHE B 1 306 ? 9.711 -24.641 -3.57 1 93.81 306 PHE B CA 1
ATOM 5039 C C . PHE B 1 306 ? 8.867 -24.906 -4.812 1 93.81 306 PHE B C 1
ATOM 5041 O O . PHE B 1 306 ? 7.652 -25.078 -4.719 1 93.81 306 PHE B O 1
ATOM 5048 N N . ILE B 1 307 ? 9.562 -25 -5.984 1 95.06 307 ILE B N 1
ATOM 5049 C CA . ILE B 1 307 ? 8.805 -25.219 -7.211 1 95.06 307 ILE B CA 1
ATOM 5050 C C . ILE B 1 307 ? 9.711 -25.844 -8.273 1 95.06 307 ILE B C 1
ATOM 5052 O O . ILE B 1 307 ? 10.93 -25.656 -8.242 1 95.06 307 ILE B O 1
ATOM 5056 N N . GLY B 1 308 ? 9.156 -26.625 -9.125 1 96.38 308 GLY B N 1
ATOM 5057 C CA . GLY B 1 308 ? 9.82 -27.219 -10.281 1 96.38 308 GLY B CA 1
ATOM 5058 C C . GLY B 1 308 ? 8.883 -27.453 -11.453 1 96.38 308 GLY B C 1
ATOM 5059 O O . GLY B 1 308 ? 7.734 -27.016 -11.43 1 96.38 308 GLY B O 1
ATOM 5060 N N . GLY B 1 309 ? 9.477 -27.984 -12.477 1 97.38 309 GLY B N 1
ATOM 5061 C CA . GLY B 1 309 ? 8.656 -28.203 -13.656 1 97.38 309 GLY B CA 1
ATOM 5062 C C . GLY B 1 309 ? 9.18 -29.312 -14.555 1 97.38 309 GLY B C 1
ATOM 5063 O O . GLY B 1 309 ? 10.352 -29.688 -14.469 1 97.38 309 GLY B O 1
ATOM 5064 N N . ALA B 1 310 ? 8.312 -29.859 -15.328 1 97.88 310 ALA B N 1
ATOM 5065 C CA . ALA B 1 310 ? 8.602 -30.891 -16.328 1 97.88 310 ALA B CA 1
ATOM 5066 C C . ALA B 1 310 ? 7.711 -30.75 -17.547 1 97.88 310 ALA B C 1
ATOM 5068 O O . ALA B 1 310 ? 6.723 -30 -17.516 1 97.88 310 ALA B O 1
ATOM 5069 N N . GLN B 1 311 ? 8.031 -31.406 -18.609 1 97.12 311 GLN B N 1
ATOM 5070 C CA . GLN B 1 311 ? 7.355 -31.281 -19.891 1 97.12 311 GLN B CA 1
ATOM 5071 C C . GLN B 1 311 ? 5.98 -31.953 -19.859 1 97.12 311 GLN B C 1
ATOM 5073 O O . GLN B 1 311 ? 5.07 -31.531 -20.578 1 97.12 311 GLN B O 1
ATOM 5078 N N . THR B 1 312 ? 5.871 -32.969 -19.016 1 97 312 THR B N 1
ATOM 5079 C CA . THR B 1 312 ? 4.641 -33.75 -19.078 1 97 312 THR B CA 1
ATOM 5080 C C . THR B 1 312 ? 4.047 -33.938 -17.688 1 97 312 THR B C 1
ATOM 5082 O O . THR B 1 312 ? 4.75 -33.844 -16.688 1 97 312 THR B O 1
ATOM 5085 N N . LYS B 1 313 ? 2.77 -34.281 -17.703 1 97.38 313 LYS B N 1
ATOM 5086 C CA . LYS B 1 313 ? 2.033 -34.625 -16.484 1 97.38 313 LYS B CA 1
ATOM 5087 C C . LYS B 1 313 ? 2.672 -35.812 -15.773 1 97.38 313 LYS B C 1
ATOM 5089 O O . LYS B 1 313 ? 2.863 -35.75 -14.555 1 97.38 313 LYS B O 1
ATOM 5094 N N . ASP B 1 314 ? 3.012 -36.812 -16.5 1 97.5 314 ASP B N 1
ATOM 5095 C CA . ASP B 1 314 ? 3.594 -38.031 -15.93 1 97.5 314 ASP B CA 1
ATOM 5096 C C . ASP B 1 314 ? 4.934 -37.719 -15.258 1 97.5 314 ASP B C 1
ATOM 5098 O O . ASP B 1 314 ? 5.234 -38.281 -14.195 1 97.5 314 ASP B O 1
ATOM 5102 N N . ALA B 1 315 ? 5.664 -36.906 -15.844 1 98 315 ALA B N 1
ATOM 5103 C CA . ALA B 1 315 ? 6.984 -36.562 -15.32 1 98 315 ALA B CA 1
ATOM 5104 C C . ALA B 1 315 ? 6.875 -35.875 -13.961 1 98 315 ALA B C 1
ATOM 5106 O O . ALA B 1 315 ? 7.605 -36.219 -13.023 1 98 315 ALA B O 1
ATOM 5107 N N . VAL B 1 316 ? 5.965 -34.906 -13.844 1 98.19 316 VAL B N 1
ATOM 5108 C CA . VAL B 1 316 ? 5.859 -34.188 -12.586 1 98.19 316 VAL B CA 1
ATOM 5109 C C . VAL B 1 316 ? 5.289 -35.125 -11.508 1 98.19 316 VAL B C 1
ATOM 5111 O O . VAL B 1 316 ? 5.629 -34.969 -10.328 1 98.19 316 VAL B O 1
ATOM 5114 N N . ILE B 1 317 ? 4.375 -36.031 -11.883 1 98.06 317 ILE B N 1
ATOM 5115 C CA . ILE B 1 317 ? 3.848 -37 -10.93 1 98.06 317 ILE B CA 1
ATOM 5116 C C . ILE B 1 317 ? 4.984 -37.844 -10.383 1 98.06 317 ILE B C 1
ATOM 5118 O O . ILE B 1 317 ? 5.09 -38.062 -9.172 1 98.06 317 ILE B O 1
ATOM 5122 N N . LYS B 1 318 ? 5.816 -38.312 -11.266 1 98.06 318 LYS B N 1
ATOM 5123 C CA . LYS B 1 318 ? 6.957 -39.125 -10.852 1 98.06 318 LYS B CA 1
ATOM 5124 C C . LYS B 1 318 ? 7.883 -38.312 -9.922 1 98.06 318 LYS B C 1
ATOM 5126 O O . LYS B 1 318 ? 8.336 -38.844 -8.906 1 98.06 318 LYS B O 1
ATOM 5131 N N . LEU B 1 319 ? 8.156 -37.094 -10.297 1 98.44 319 LEU B N 1
ATOM 5132 C CA . LEU B 1 319 ? 9.008 -36.25 -9.469 1 98.44 319 LEU B CA 1
ATOM 5133 C C . LEU B 1 319 ? 8.406 -36.094 -8.078 1 98.44 319 LEU B C 1
ATOM 5135 O O . LEU B 1 319 ? 9.117 -36.125 -7.07 1 98.44 319 LEU B O 1
ATOM 5139 N N . ALA B 1 320 ? 7.098 -35.812 -8.07 1 98.44 320 ALA B N 1
ATOM 5140 C CA . ALA B 1 320 ? 6.418 -35.656 -6.789 1 98.44 320 ALA B CA 1
ATOM 5141 C C . ALA B 1 320 ? 6.484 -36.906 -5.949 1 98.44 320 ALA B C 1
ATOM 5143 O O . ALA B 1 320 ? 6.746 -36.875 -4.746 1 98.44 320 ALA B O 1
ATOM 5144 N N . GLN B 1 321 ? 6.305 -38.031 -6.566 1 97.94 321 GLN B N 1
ATOM 5145 C CA . GLN B 1 321 ? 6.355 -39.312 -5.875 1 97.94 321 GLN B CA 1
ATOM 5146 C C . GLN B 1 321 ? 7.742 -39.594 -5.301 1 97.94 321 GLN B C 1
ATOM 5148 O O . GLN B 1 321 ? 7.875 -40.062 -4.168 1 97.94 321 GLN B O 1
ATOM 5153 N N . MET B 1 322 ? 8.68 -39.25 -6.086 1 97.81 322 MET B N 1
ATOM 5154 C CA . MET B 1 322 ? 10.062 -39.438 -5.66 1 97.81 322 MET B CA 1
ATOM 5155 C C . MET B 1 322 ? 10.422 -38.5 -4.523 1 97.81 322 MET B C 1
ATOM 5157 O O . MET B 1 322 ? 11.406 -38.719 -3.812 1 97.81 322 MET B O 1
ATOM 5161 N N . SER B 1 323 ? 9.664 -37.406 -4.43 1 97.88 323 SER B N 1
ATOM 5162 C CA . SER B 1 323 ? 9.969 -36.375 -3.443 1 97.88 323 SER B CA 1
ATOM 5163 C C . SER B 1 323 ? 9.312 -36.688 -2.102 1 97.88 323 SER B C 1
ATOM 5165 O O . SER B 1 323 ? 9.516 -35.969 -1.123 1 97.88 323 SER B O 1
ATOM 5167 N N . LEU B 1 324 ? 8.469 -37.656 -2.01 1 96.62 324 LEU B N 1
ATOM 5168 C CA . LEU B 1 324 ? 7.781 -38.031 -0.772 1 96.62 324 LEU B CA 1
ATOM 5169 C C . LEU B 1 324 ? 8.758 -38.625 0.237 1 96.62 324 LEU B C 1
ATOM 5171 O O . LEU B 1 324 ? 9.664 -39.375 -0.137 1 96.62 324 LEU B O 1
#

Radius of gyration: 27.36 Å; Cα contacts (8 Å, |Δi|>4): 1222; chains: 2; bounding box: 67×79×72 Å

pLDDT: mean 94.54, std 8.38, range [29.72, 98.94]